Protein AF-A0A831UJY3-F1 (afdb_monomer_lite)

Sequence (644 aa):
PKSRKKFLTVPANVPRFYIAREDLAALNSLLAQGDVEATIHCAMDWQPARTRNLFARLTEGSPPKNASSLDTKPVVFHAYYDSISVTPTLAPGAEQACGAATLLELARYIRNLPGSPPRPIYVLFTGGHGQTLAGMTHFVRRLSDGLERGWTADARGTLIARMGEPGIFVGLDLSTRSDRMGVFCLGHYREQPEGQIRPKFSNLGVKLDEFAKSFLTEYENLSVHTMTSFVDCINLSHGRGWWTFFPYRIPFESELPTLAGLPGVTLATVNDDRRHVDTPDDVEIHQRFDLFEKQIVHKPGERVGLAKIALAFAYWRGPFVSSQLDHTMAKVAGRAVWLDQEIDYTPNRPLRGAAVTYKTYKANKHLMGTRGVPMALTDAEGRFEFDGMMLPATWMRMPIVLEAYGLASKRFTEDNPNARKEYLGVVALSASPAGAIPLDGSVLYGVDCARQGEYPTELLIRKKVEHINLVAFPCKTITLAGLTEPRNFITLYDLVLLDAATESPPFQWGESLSDSWRGDPEENCITIWADPTLRVRLTLGFGFQEKRLILVNNTPEDPIGRGYRLSELETIPSWLLQGARSMWYLDEERVRSFETHGISNPRVHELHEESYQHLERAEAALERRDYQTYRMAAEQGWALESRA

Structure (mmCIF, N/CA/C/O backbone):
data_AF-A0A831UJY3-F1
#
_entry.id   AF-A0A831UJY3-F1
#
loop_
_atom_site.group_PDB
_atom_site.id
_atom_site.type_symbol
_atom_site.label_atom_id
_atom_site.label_alt_id
_atom_site.label_comp_id
_atom_site.label_asym_id
_atom_site.label_entity_id
_atom_site.label_seq_id
_atom_site.pdbx_PDB_ins_code
_atom_site.Cartn_x
_atom_site.Cartn_y
_atom_site.Cartn_z
_atom_site.occupancy
_atom_site.B_iso_or_equiv
_atom_site.auth_seq_id
_atom_site.auth_comp_id
_atom_site.auth_asym_id
_atom_site.auth_atom_id
_atom_site.pdbx_PDB_model_num
ATOM 1 N N . PRO A 1 1 ? -12.912 3.631 -9.073 1.00 55.06 1 PRO A N 1
ATOM 2 C CA . PRO A 1 1 ? -12.457 4.753 -8.202 1.00 55.06 1 PRO A CA 1
ATOM 3 C C . PRO A 1 1 ? -12.944 4.697 -6.739 1.00 55.06 1 PRO A C 1
ATOM 5 O O . PRO A 1 1 ? -12.109 4.714 -5.845 1.00 55.06 1 PRO A O 1
ATOM 8 N N . LYS A 1 2 ? -14.261 4.621 -6.470 1.00 71.69 2 LYS A N 1
ATOM 9 C CA . LYS A 1 2 ? -14.798 4.642 -5.088 1.00 71.69 2 LYS A CA 1
ATOM 10 C C . LYS A 1 2 ? -14.495 3.377 -4.269 1.00 71.69 2 LYS A C 1
ATOM 12 O O . LYS A 1 2 ? -14.385 3.466 -3.056 1.00 71.69 2 LYS A O 1
ATOM 17 N N . SER A 1 3 ? -14.353 2.219 -4.915 1.00 75.88 3 SER A N 1
ATOM 18 C CA . SER A 1 3 ? -14.050 0.944 -4.245 1.00 75.88 3 SER A CA 1
ATOM 19 C C . SER A 1 3 ? -12.697 0.959 -3.531 1.00 75.88 3 SER A C 1
ATOM 21 O O . SER A 1 3 ? -12.619 0.542 -2.382 1.00 75.88 3 SER A O 1
ATOM 23 N N . ARG A 1 4 ? -11.658 1.511 -4.172 1.00 77.88 4 ARG A N 1
ATOM 24 C CA . ARG A 1 4 ? -10.297 1.604 -3.612 1.00 77.88 4 ARG A CA 1
ATOM 25 C C . ARG A 1 4 ? -10.259 2.440 -2.326 1.00 77.88 4 ARG A C 1
ATOM 27 O O . ARG A 1 4 ? -9.582 2.073 -1.378 1.00 77.88 4 ARG A O 1
ATOM 34 N N . LYS A 1 5 ? -11.075 3.496 -2.236 1.00 81.25 5 LYS A N 1
ATOM 35 C CA . LYS A 1 5 ? -11.167 4.347 -1.037 1.00 81.25 5 LYS A CA 1
ATOM 36 C C . LYS A 1 5 ? -11.603 3.592 0.223 1.00 81.25 5 LYS A C 1
ATOM 38 O O . LYS A 1 5 ? -11.308 4.047 1.317 1.00 81.25 5 LYS A O 1
ATOM 43 N N . LYS A 1 6 ? -12.267 2.439 0.063 1.00 83.12 6 LYS A N 1
ATOM 44 C CA . LYS A 1 6 ? -12.765 1.600 1.163 1.00 83.12 6 LYS A CA 1
ATOM 45 C C . LYS A 1 6 ? -11.696 0.706 1.802 1.00 83.12 6 LYS A C 1
ATOM 47 O O . LYS A 1 6 ? -12.055 -0.117 2.643 1.00 83.12 6 LYS A O 1
ATOM 52 N N . PHE A 1 7 ? -10.435 0.747 1.360 1.00 86.75 7 PHE A N 1
ATOM 53 C CA . PHE A 1 7 ? -9.359 0.067 2.086 1.00 86.75 7 PHE A CA 1
ATOM 54 C C . PHE A 1 7 ? -9.150 0.723 3.443 1.00 86.75 7 PHE A C 1
ATOM 56 O O . PHE A 1 7 ? -9.148 1.945 3.538 1.00 86.75 7 PHE A O 1
ATOM 63 N N . LEU A 1 8 ? -8.969 -0.118 4.454 1.00 89.00 8 LEU A N 1
ATOM 64 C CA . LEU A 1 8 ? -8.682 0.295 5.815 1.00 89.00 8 LEU A CA 1
ATOM 65 C C . LEU A 1 8 ? -7.224 -0.053 6.117 1.00 89.00 8 LEU A C 1
ATOM 67 O O . LEU A 1 8 ? -6.732 -1.109 5.716 1.00 89.00 8 LEU A O 1
ATOM 71 N N . THR A 1 9 ? -6.549 0.861 6.789 1.00 91.62 9 THR A N 1
ATOM 72 C CA . THR A 1 9 ? -5.224 0.725 7.399 1.00 91.62 9 THR A CA 1
ATOM 73 C C . THR A 1 9 ? -5.318 0.416 8.895 1.00 91.62 9 THR A C 1
ATOM 75 O O . THR A 1 9 ? -4.298 0.168 9.530 1.00 91.62 9 THR A O 1
ATOM 78 N N . VAL A 1 10 ? -6.536 0.381 9.443 1.00 91.56 10 VAL A N 1
ATOM 79 C CA . VAL A 1 10 ? -6.860 -0.111 10.788 1.00 91.56 10 VAL A CA 1
ATOM 80 C C . VAL A 1 10 ? -7.311 -1.585 10.756 1.00 91.56 10 VAL A C 1
ATOM 82 O O . VAL A 1 10 ? -7.920 -2.011 9.767 1.00 91.56 10 VAL A O 1
ATOM 85 N N . PRO A 1 11 ? -7.070 -2.381 11.818 1.00 91.94 11 PRO A N 1
ATOM 86 C CA . PRO A 1 11 ? -7.452 -3.794 11.919 1.00 91.94 11 PRO A CA 1
ATOM 87 C C . PRO A 1 11 ? -8.949 -3.961 12.247 1.00 91.94 11 PRO A C 1
ATOM 89 O O . PRO A 1 11 ? -9.331 -4.678 13.172 1.00 91.94 11 PRO A O 1
ATOM 92 N N . ALA A 1 12 ? -9.815 -3.278 11.501 1.00 90.25 12 ALA A N 1
ATOM 93 C CA . ALA A 1 12 ? -11.254 -3.368 11.683 1.00 90.25 12 ALA A CA 1
ATOM 94 C C . ALA A 1 12 ? -11.763 -4.752 11.260 1.00 90.25 12 ALA A C 1
ATOM 96 O O . ALA A 1 12 ? -11.635 -5.136 10.093 1.00 90.25 12 ALA A O 1
ATOM 97 N N . ASN A 1 13 ? -12.402 -5.474 12.184 1.00 87.50 13 ASN A N 1
ATOM 98 C CA . ASN A 1 13 ? -13.039 -6.756 11.884 1.00 87.50 13 ASN A CA 1
ATOM 99 C C . ASN A 1 13 ? -14.410 -6.553 11.215 1.00 87.50 13 ASN A C 1
ATOM 101 O O . ASN A 1 13 ? -15.455 -6.808 11.808 1.00 87.50 13 ASN A O 1
ATOM 105 N N . VAL A 1 14 ? -14.408 -6.010 9.995 1.00 84.56 14 VAL A N 1
ATOM 106 C CA . VAL A 1 14 ? -15.625 -5.732 9.223 1.00 84.56 14 VAL A CA 1
ATOM 107 C C . VAL A 1 14 ? -15.570 -6.500 7.901 1.00 84.56 14 VAL A C 1
ATOM 109 O O . VAL A 1 14 ? -14.777 -6.141 7.018 1.00 84.56 14 VAL A O 1
ATOM 112 N N . PRO A 1 15 ? -16.405 -7.540 7.712 1.00 84.31 15 PRO A N 1
ATOM 113 C CA . PRO A 1 15 ? -16.451 -8.259 6.451 1.00 84.31 15 PRO A CA 1
ATOM 114 C C . PRO A 1 15 ? -16.994 -7.354 5.341 1.00 84.31 15 PRO A C 1
ATOM 116 O O . PRO A 1 15 ? -17.903 -6.545 5.539 1.00 84.31 15 PRO A O 1
ATOM 119 N N . ARG A 1 16 ? -16.428 -7.491 4.141 1.00 85.19 16 ARG A N 1
ATOM 120 C CA . ARG A 1 16 ? -16.858 -6.754 2.948 1.00 85.19 16 ARG A CA 1
ATOM 121 C C . ARG A 1 16 ? -17.201 -7.743 1.852 1.00 85.19 16 ARG A C 1
ATOM 123 O O . ARG A 1 16 ? -16.382 -8.586 1.500 1.00 85.19 16 ARG A O 1
ATOM 130 N N . PHE A 1 17 ? -18.388 -7.580 1.286 1.00 87.75 17 PHE A N 1
ATOM 131 C CA . PHE A 1 17 ? -18.895 -8.436 0.223 1.00 87.75 17 PHE A CA 1
ATOM 132 C C . PHE A 1 17 ? -18.890 -7.691 -1.110 1.00 87.75 17 PHE A C 1
ATOM 134 O O . PHE A 1 17 ? -19.144 -6.484 -1.174 1.00 87.75 17 PHE A O 1
ATOM 141 N N . TYR A 1 18 ? -18.570 -8.420 -2.173 1.00 88.44 18 TYR A N 1
ATOM 142 C CA . TYR A 1 18 ? -18.659 -7.950 -3.548 1.00 88.44 18 TYR A CA 1
ATOM 143 C C . TYR A 1 18 ? -19.912 -8.543 -4.188 1.00 88.44 18 TYR A C 1
ATOM 145 O O . TYR A 1 18 ? -20.202 -9.719 -3.994 1.00 88.44 18 TYR A O 1
ATOM 153 N N . ILE A 1 19 ? -20.633 -7.722 -4.947 1.00 88.81 19 ILE A N 1
ATOM 154 C CA . ILE A 1 19 ? -21.805 -8.134 -5.719 1.00 88.81 19 ILE A CA 1
ATOM 155 C C . ILE A 1 19 ? -21.485 -7.836 -7.176 1.00 88.81 19 ILE A C 1
ATOM 157 O O . ILE A 1 19 ? -21.109 -6.703 -7.504 1.00 88.81 19 ILE A O 1
ATOM 161 N N . ALA A 1 20 ? -21.585 -8.858 -8.023 1.00 88.69 20 ALA A N 1
ATOM 162 C CA . ALA A 1 20 ? -21.319 -8.726 -9.444 1.00 88.69 20 ALA A CA 1
ATOM 163 C C . ALA A 1 20 ? -22.415 -7.889 -10.116 1.00 88.69 20 ALA A C 1
ATOM 165 O O . ALA A 1 20 ? -23.534 -7.761 -9.610 1.00 88.69 20 ALA A O 1
ATOM 166 N N . ARG A 1 21 ? -22.095 -7.267 -11.254 1.00 86.56 21 ARG A N 1
ATOM 167 C CA . ARG A 1 21 ? -23.032 -6.348 -11.918 1.00 86.56 21 ARG A CA 1
ATOM 168 C C . ARG A 1 21 ? -24.265 -7.092 -12.427 1.00 86.56 21 ARG A C 1
ATOM 170 O O . ARG A 1 21 ? -25.370 -6.561 -12.342 1.00 86.56 21 ARG A O 1
ATOM 177 N N . GLU A 1 22 ? -24.057 -8.294 -12.943 1.00 90.62 22 GLU A N 1
ATOM 178 C CA . GLU A 1 22 ? -25.086 -9.214 -13.418 1.00 90.62 22 GLU A CA 1
ATOM 179 C C . GLU A 1 22 ? -26.109 -9.584 -12.330 1.00 90.62 22 GLU A C 1
ATOM 181 O O . GLU A 1 22 ? -27.289 -9.742 -12.641 1.00 90.62 22 GLU A O 1
ATOM 186 N N . ASP A 1 23 ? -25.702 -9.602 -11.058 1.00 92.12 23 ASP A N 1
ATOM 187 C CA . ASP A 1 23 ? -26.560 -9.999 -9.935 1.00 92.12 23 ASP A CA 1
ATOM 188 C C . ASP A 1 23 ? -27.398 -8.841 -9.365 1.00 92.12 23 ASP A C 1
ATOM 190 O O . ASP A 1 23 ? -28.355 -9.063 -8.619 1.00 92.12 23 ASP A O 1
ATOM 194 N N . LEU A 1 24 ? -27.088 -7.585 -9.720 1.00 92.19 24 LEU A N 1
ATOM 195 C CA . LEU A 1 24 ? -27.748 -6.403 -9.143 1.00 92.19 24 LEU A CA 1
ATOM 196 C C . LEU A 1 24 ? -29.255 -6.366 -9.414 1.00 92.19 24 LEU A C 1
ATOM 198 O O . LEU A 1 24 ? -30.027 -5.973 -8.541 1.00 92.19 24 LEU A O 1
ATOM 202 N N . ALA A 1 25 ? -29.691 -6.760 -10.612 1.00 94.06 25 ALA A N 1
ATOM 203 C CA . ALA A 1 25 ? -31.111 -6.756 -10.962 1.00 94.06 25 ALA A CA 1
ATOM 204 C C . ALA A 1 25 ? -31.902 -7.783 -10.136 1.00 94.06 25 ALA A C 1
ATOM 206 O O . ALA A 1 25 ? -33.008 -7.486 -9.676 1.00 94.06 25 ALA A O 1
ATOM 207 N N . ALA A 1 26 ? -31.315 -8.962 -9.908 1.00 91.88 26 ALA A N 1
ATOM 208 C CA . ALA A 1 26 ? -31.904 -10.005 -9.078 1.00 91.88 26 ALA A CA 1
ATOM 209 C C . ALA A 1 26 ? -31.986 -9.558 -7.612 1.00 91.88 26 ALA A C 1
ATOM 211 O O . ALA A 1 26 ? -33.050 -9.656 -7.004 1.00 91.88 26 ALA A O 1
ATOM 212 N N . LEU A 1 27 ? -30.905 -8.978 -7.079 1.00 91.12 27 LEU A N 1
ATOM 213 C CA . LEU A 1 27 ? -30.884 -8.440 -5.719 1.00 91.12 27 LEU A CA 1
ATOM 214 C C . LEU A 1 27 ? -31.917 -7.323 -5.525 1.00 91.12 27 LEU A C 1
ATOM 216 O O . LEU A 1 27 ? -32.673 -7.354 -4.562 1.00 91.12 27 LEU A O 1
ATOM 220 N N . ASN A 1 28 ? -31.996 -6.363 -6.449 1.00 90.75 28 ASN A N 1
ATOM 221 C CA . ASN A 1 28 ? -32.981 -5.282 -6.367 1.00 90.75 28 ASN A CA 1
ATOM 222 C C . ASN A 1 28 ? -34.419 -5.816 -6.409 1.00 90.75 28 ASN A C 1
ATOM 224 O O . ASN A 1 28 ? -35.275 -5.337 -5.672 1.00 90.75 28 ASN A O 1
ATOM 228 N N . SER A 1 29 ? -34.679 -6.824 -7.246 1.00 92.06 29 SER A N 1
ATOM 229 C CA . SER A 1 29 ? -35.999 -7.461 -7.338 1.00 92.06 29 SER A CA 1
ATOM 230 C C . SER A 1 29 ? -36.363 -8.223 -6.064 1.00 92.06 29 SER A C 1
ATOM 232 O O . SER A 1 29 ? -37.535 -8.276 -5.701 1.00 92.06 29 SER A O 1
ATOM 234 N N . LEU A 1 30 ? -35.371 -8.805 -5.385 1.00 90.38 30 LEU A N 1
ATOM 235 C CA . LEU A 1 30 ? -35.541 -9.469 -4.095 1.00 90.38 30 LEU A CA 1
ATOM 236 C C . LEU A 1 30 ? -35.856 -8.450 -2.991 1.00 90.38 30 LEU A C 1
ATOM 238 O O . LEU A 1 30 ? -36.848 -8.599 -2.289 1.00 90.38 30 LEU A O 1
ATOM 242 N N . LEU A 1 31 ? -35.067 -7.376 -2.896 1.00 88.19 31 LEU A N 1
ATOM 243 C CA . LEU A 1 31 ? -35.240 -6.321 -1.889 1.00 88.19 31 LEU A CA 1
ATOM 244 C C . LEU A 1 31 ? -36.545 -5.524 -2.066 1.00 88.19 31 LEU A C 1
ATOM 246 O O . LEU A 1 31 ? -37.070 -4.977 -1.103 1.00 88.19 31 LEU A O 1
ATOM 250 N N . ALA A 1 32 ? -37.098 -5.469 -3.281 1.00 91.12 32 ALA A N 1
ATOM 251 C CA . ALA A 1 32 ? -38.388 -4.828 -3.538 1.00 91.12 32 ALA A CA 1
ATOM 252 C C . ALA A 1 32 ? -39.592 -5.604 -2.963 1.00 91.12 32 ALA A C 1
ATOM 254 O O . ALA A 1 32 ? -40.680 -5.039 -2.870 1.00 91.12 32 ALA A O 1
ATOM 255 N N . GLN A 1 33 ? -39.426 -6.880 -2.592 1.00 89.12 33 GLN A N 1
ATOM 256 C CA . GLN A 1 33 ? -40.503 -7.724 -2.051 1.00 89.12 33 GLN A CA 1
ATOM 257 C C . GLN A 1 33 ? -40.714 -7.540 -0.540 1.00 89.12 33 GLN A C 1
ATOM 259 O O . GLN A 1 33 ? -41.678 -8.073 0.008 1.00 89.12 33 GLN A O 1
ATOM 264 N N . GLY A 1 34 ? -39.846 -6.769 0.119 1.00 86.44 34 GLY A N 1
ATOM 265 C CA . GLY A 1 34 ? -39.852 -6.539 1.560 1.00 86.44 34 GLY A CA 1
ATOM 266 C C . GLY A 1 34 ? -38.569 -7.039 2.218 1.00 86.44 34 GLY A C 1
ATOM 267 O O . GLY A 1 34 ? -37.550 -7.240 1.556 1.00 86.44 34 GLY A O 1
ATOM 268 N N . ASP A 1 35 ? -38.630 -7.232 3.533 1.00 82.12 35 ASP A N 1
ATOM 269 C CA . ASP A 1 35 ? -37.504 -7.735 4.315 1.00 82.12 35 ASP A CA 1
ATOM 270 C C . ASP A 1 35 ? -37.209 -9.196 3.944 1.00 82.12 35 ASP A C 1
ATOM 272 O O . ASP A 1 35 ? -38.078 -10.066 4.030 1.00 82.12 35 ASP A O 1
ATOM 276 N N . VAL A 1 36 ? -35.964 -9.466 3.548 1.00 84.75 36 VAL A N 1
ATOM 277 C CA . VAL A 1 36 ? -35.479 -10.809 3.219 1.00 84.75 36 VAL A CA 1
ATOM 278 C C . VAL A 1 36 ? -34.318 -11.159 4.137 1.00 84.75 36 VAL A C 1
ATOM 280 O O . VAL A 1 36 ? -33.329 -10.431 4.209 1.00 84.75 36 VAL A O 1
ATOM 283 N N . GLU A 1 37 ? -34.425 -12.297 4.819 1.00 85.88 37 GLU A N 1
ATOM 284 C CA . GLU A 1 37 ? -33.324 -12.852 5.600 1.00 85.88 37 GLU A CA 1
ATOM 285 C C . GLU A 1 37 ? -32.392 -13.677 4.709 1.00 85.88 37 GLU A C 1
ATOM 287 O O . GLU A 1 37 ? -32.825 -14.514 3.915 1.00 85.88 37 GLU A O 1
ATOM 292 N N . ALA A 1 38 ? -31.089 -13.454 4.862 1.00 84.25 38 ALA A N 1
ATOM 293 C CA . ALA A 1 38 ? -30.051 -14.225 4.199 1.00 84.25 38 ALA A CA 1
ATOM 294 C C . ALA A 1 38 ? -28.875 -14.448 5.153 1.00 84.25 38 ALA A C 1
ATOM 296 O O . ALA A 1 38 ? -28.549 -13.591 5.975 1.00 84.25 38 ALA A O 1
ATOM 297 N N . THR A 1 39 ? -28.206 -15.590 5.017 1.00 87.12 39 THR A N 1
ATOM 298 C CA . THR A 1 39 ? -26.958 -15.887 5.728 1.00 87.12 39 THR A CA 1
ATOM 299 C C . THR A 1 39 ? -25.793 -15.780 4.757 1.00 87.12 39 THR A C 1
ATOM 301 O O . THR A 1 39 ? -25.815 -16.382 3.685 1.00 87.12 39 THR A O 1
ATOM 304 N N . ILE A 1 40 ? -24.767 -15.018 5.135 1.00 85.38 40 ILE A N 1
ATOM 305 C CA . ILE A 1 40 ? -23.569 -14.816 4.321 1.00 85.38 40 ILE A CA 1
ATOM 306 C C . ILE A 1 40 ? -22.362 -15.339 5.095 1.00 85.38 40 ILE A C 1
ATOM 308 O O . ILE A 1 40 ? -22.190 -15.035 6.273 1.00 85.38 40 ILE A O 1
ATOM 312 N N . HIS A 1 41 ? -21.513 -16.112 4.423 1.00 84.62 41 HIS A N 1
ATOM 313 C CA . HIS A 1 41 ? -20.285 -16.656 4.994 1.00 84.62 41 HIS A CA 1
ATOM 314 C C . HIS A 1 41 ? -19.068 -15.951 4.387 1.00 84.62 41 HIS A C 1
ATOM 316 O O . HIS A 1 41 ? -18.999 -15.756 3.174 1.00 84.62 41 HIS A O 1
ATOM 322 N N . CYS A 1 42 ? -18.096 -15.583 5.223 1.00 82.81 42 CYS A N 1
ATOM 323 C CA . CYS A 1 42 ? -16.834 -14.977 4.803 1.00 82.81 42 CYS A CA 1
ATOM 324 C C . CYS A 1 42 ? -15.676 -15.680 5.514 1.00 82.81 42 CYS A C 1
ATOM 326 O O . CYS A 1 42 ? -15.663 -15.743 6.739 1.00 82.81 42 CYS A O 1
ATOM 328 N N . ALA A 1 43 ? -14.705 -16.177 4.752 1.00 83.00 43 ALA A N 1
ATOM 329 C CA . ALA A 1 43 ? -13.447 -16.694 5.278 1.00 83.00 43 ALA A CA 1
ATOM 330 C C . ALA A 1 43 ? -12.310 -16.203 4.375 1.00 83.00 43 ALA A C 1
ATOM 332 O O . ALA A 1 43 ? -12.186 -16.646 3.234 1.00 83.00 43 ALA A O 1
ATOM 333 N N . MET A 1 44 ? -11.520 -15.247 4.868 1.00 83.56 44 MET A N 1
ATOM 334 C CA . MET A 1 44 ? -10.429 -14.607 4.127 1.00 83.56 44 MET A CA 1
ATOM 335 C C . MET A 1 44 ? -9.205 -14.480 5.035 1.00 83.56 44 MET A C 1
ATOM 337 O O . MET A 1 44 ? -9.028 -13.475 5.720 1.00 83.56 44 MET A O 1
ATOM 341 N N . ASP A 1 45 ? -8.362 -15.510 5.033 1.00 85.25 45 ASP A N 1
ATOM 342 C CA . ASP A 1 45 ? -7.156 -15.557 5.862 1.00 85.25 45 ASP A CA 1
ATOM 343 C C . ASP A 1 45 ? -5.946 -14.938 5.152 1.00 85.25 45 ASP A C 1
ATOM 345 O O . ASP A 1 45 ? -5.707 -15.167 3.963 1.00 85.25 45 ASP A O 1
ATOM 349 N N . TRP A 1 46 ? -5.108 -14.227 5.910 1.00 88.44 46 TRP A N 1
ATOM 350 C CA . TRP A 1 46 ? -3.780 -13.837 5.440 1.00 88.44 46 TRP A CA 1
ATOM 351 C C . TRP A 1 46 ? -2.871 -15.058 5.321 1.00 88.44 46 TRP A C 1
ATOM 353 O O . TRP A 1 46 ? -2.676 -15.820 6.273 1.00 88.44 46 TRP A O 1
ATOM 363 N N . GLN A 1 47 ? -2.255 -15.221 4.151 1.00 87.69 47 GLN A N 1
ATOM 364 C CA . GLN A 1 47 ? -1.376 -16.350 3.868 1.00 87.69 47 GLN A CA 1
ATOM 365 C C . GLN A 1 47 ? -0.048 -15.882 3.267 1.00 87.69 47 GLN A C 1
ATOM 367 O O . GLN A 1 47 ? -0.023 -14.938 2.475 1.00 87.69 47 GLN A O 1
ATOM 372 N N . PRO A 1 48 ? 1.073 -16.542 3.608 1.00 88.56 48 PRO A N 1
ATOM 373 C CA . PRO A 1 48 ? 2.346 -16.260 2.987 1.00 88.56 48 PRO A CA 1
ATOM 374 C C . PRO A 1 48 ? 2.332 -16.886 1.591 1.00 88.56 48 PRO A C 1
ATOM 376 O O . PRO A 1 48 ? 2.268 -18.107 1.444 1.00 88.56 48 PRO A O 1
ATOM 379 N N . ALA A 1 49 ? 2.395 -16.051 0.561 1.00 89.94 49 ALA A N 1
ATOM 380 C CA . ALA A 1 49 ? 2.448 -16.497 -0.824 1.00 89.94 49 ALA A CA 1
ATOM 381 C C . ALA A 1 49 ? 3.853 -16.292 -1.398 1.00 89.94 49 ALA A C 1
ATOM 383 O O . ALA A 1 49 ? 4.506 -15.278 -1.151 1.00 89.94 49 ALA A O 1
ATOM 384 N N . ARG A 1 50 ? 4.325 -17.254 -2.198 1.00 92.75 50 ARG A N 1
ATOM 385 C CA . ARG A 1 50 ? 5.608 -17.148 -2.900 1.00 92.75 50 ARG A CA 1
ATOM 386 C C . ARG A 1 50 ? 5.382 -16.730 -4.346 1.00 92.75 50 ARG A C 1
ATOM 388 O O . ARG A 1 50 ? 4.719 -17.439 -5.094 1.00 92.75 50 ARG A O 1
ATOM 395 N N . THR A 1 51 ? 6.032 -15.646 -4.754 1.00 94.00 51 THR A N 1
ATOM 396 C CA . THR A 1 51 ? 6.138 -15.226 -6.158 1.00 94.00 51 THR A CA 1
ATOM 397 C C . THR A 1 51 ? 7.562 -15.433 -6.696 1.00 94.00 51 THR A C 1
ATOM 399 O O . THR A 1 51 ? 8.454 -15.900 -5.976 1.00 94.00 51 THR A O 1
ATOM 402 N N . ARG A 1 52 ? 7.787 -15.155 -7.983 1.00 96.12 52 ARG A N 1
ATOM 403 C CA . ARG A 1 52 ? 9.093 -15.278 -8.650 1.00 96.12 52 ARG A CA 1
ATOM 404 C C . ARG A 1 52 ? 9.350 -14.076 -9.544 1.00 96.12 52 ARG A C 1
ATOM 406 O O . ARG A 1 52 ? 8.444 -13.631 -10.234 1.00 96.12 52 ARG A O 1
ATOM 413 N N . ASN A 1 53 ? 10.602 -13.638 -9.603 1.00 98.19 53 ASN A N 1
ATOM 414 C CA . ASN A 1 53 ? 11.058 -12.751 -10.668 1.00 98.19 53 ASN A CA 1
ATOM 415 C C . ASN A 1 53 ? 11.636 -13.592 -11.808 1.00 98.19 53 ASN A C 1
ATOM 417 O O . ASN A 1 53 ? 12.393 -14.533 -11.552 1.00 98.19 53 ASN A O 1
ATOM 421 N N . LEU A 1 54 ? 11.317 -13.240 -13.051 1.00 98.25 54 LEU A N 1
ATOM 422 C CA . LEU A 1 54 ? 11.892 -13.859 -14.243 1.00 98.25 54 LEU A CA 1
ATOM 423 C C . LEU A 1 54 ? 12.940 -12.910 -14.809 1.00 98.25 54 LEU A C 1
ATOM 425 O O . LEU A 1 54 ? 12.615 -11.798 -15.212 1.00 98.25 54 LEU A O 1
ATOM 429 N N . PHE A 1 55 ? 14.198 -13.335 -14.819 1.00 98.38 55 PHE A N 1
ATOM 430 C CA . PHE A 1 55 ? 15.312 -12.500 -15.251 1.00 98.38 55 PHE A CA 1
ATOM 431 C C . PHE A 1 55 ? 16.084 -13.193 -16.367 1.00 98.38 55 PHE A C 1
ATOM 433 O O . PHE A 1 55 ? 16.545 -14.322 -16.192 1.00 98.38 55 PHE A O 1
ATOM 440 N N . ALA A 1 56 ? 16.224 -12.520 -17.507 1.00 97.94 56 ALA A N 1
ATOM 441 C CA . ALA A 1 56 ? 16.875 -13.076 -18.684 1.00 97.94 56 ALA A CA 1
ATOM 442 C C . ALA A 1 56 ? 17.792 -12.054 -19.355 1.00 97.94 56 ALA A C 1
ATOM 444 O O . ALA A 1 56 ? 17.511 -10.857 -19.397 1.00 97.94 56 ALA A O 1
ATOM 445 N N . ARG A 1 57 ? 18.892 -12.550 -19.924 1.00 97.88 57 ARG A N 1
ATOM 446 C CA . ARG A 1 57 ? 19.770 -11.773 -20.795 1.00 97.88 57 ARG A CA 1
ATOM 447 C C . ARG A 1 57 ? 19.265 -11.899 -22.221 1.00 97.88 57 ARG A C 1
ATOM 449 O O . ARG A 1 57 ? 19.153 -13.006 -22.740 1.00 97.88 57 ARG A O 1
ATOM 456 N N . LEU A 1 58 ? 18.981 -10.766 -22.842 1.00 97.06 58 LEU A N 1
ATOM 457 C CA . LEU A 1 58 ? 18.451 -10.692 -24.194 1.00 97.06 58 LEU A CA 1
ATOM 458 C C . LEU A 1 58 ? 19.568 -10.605 -25.240 1.00 97.06 58 LEU A C 1
ATOM 460 O O . LEU A 1 58 ? 19.498 -11.273 -26.274 1.00 97.06 58 LEU A O 1
ATOM 464 N N . THR A 1 59 ? 20.604 -9.809 -24.966 1.00 96.31 59 THR A N 1
ATOM 465 C CA . THR A 1 59 ? 21.778 -9.631 -25.835 1.00 96.31 59 THR A CA 1
ATOM 466 C C . THR A 1 59 ? 23.058 -9.502 -25.003 1.00 96.31 59 THR A C 1
ATOM 468 O O . THR A 1 59 ? 23.024 -9.023 -23.870 1.00 96.31 59 THR A O 1
ATOM 471 N N . GLU A 1 60 ? 24.200 -9.908 -25.569 1.00 93.94 60 GLU A N 1
ATOM 472 C CA . GLU A 1 60 ? 25.524 -9.691 -24.952 1.00 93.94 60 GLU A CA 1
ATOM 473 C C . GLU A 1 60 ? 26.002 -8.239 -25.058 1.00 93.94 60 GLU A C 1
ATOM 475 O O . GLU A 1 60 ? 26.893 -7.834 -24.323 1.00 93.94 60 GLU A O 1
ATOM 480 N N . GLY A 1 61 ? 25.425 -7.461 -25.976 1.00 93.12 61 GLY A N 1
ATOM 481 C CA . GLY A 1 61 ? 25.991 -6.186 -26.395 1.00 93.12 61 GLY A CA 1
ATOM 482 C C . GLY A 1 61 ? 27.075 -6.364 -27.462 1.00 93.12 61 GLY A C 1
ATOM 483 O O . GLY A 1 61 ? 27.762 -7.381 -27.522 1.00 93.12 61 GLY A O 1
ATOM 484 N N . SER A 1 62 ? 27.216 -5.370 -28.331 1.00 94.56 62 SER A N 1
ATOM 485 C CA . SER A 1 62 ? 28.283 -5.296 -29.334 1.00 94.56 62 SER A CA 1
ATOM 486 C C . SER A 1 62 ? 28.869 -3.881 -29.365 1.00 94.56 62 SER A C 1
ATOM 488 O O . SER A 1 62 ? 28.663 -3.144 -30.338 1.00 94.56 62 SER A O 1
ATOM 490 N N . PRO A 1 63 ? 29.544 -3.449 -28.283 1.00 92.25 63 PRO A N 1
ATOM 491 C CA . PRO A 1 63 ? 30.054 -2.094 -28.184 1.00 92.25 63 PRO A CA 1
ATOM 492 C C . PRO A 1 63 ? 31.165 -1.868 -29.221 1.00 92.25 63 PRO A C 1
ATOM 494 O O . PRO A 1 63 ? 31.977 -2.761 -29.476 1.00 92.25 63 PRO A O 1
ATOM 497 N N . PRO A 1 64 ? 31.241 -0.684 -29.842 1.00 89.56 64 PRO A N 1
ATOM 498 C CA . PRO A 1 64 ? 32.317 -0.380 -30.776 1.00 89.56 64 PRO A CA 1
ATOM 499 C C . PRO A 1 64 ? 33.653 -0.218 -30.046 1.00 89.56 64 PRO A C 1
ATOM 501 O O . PRO A 1 64 ? 33.702 0.041 -28.847 1.00 89.56 64 PRO A O 1
ATOM 504 N N . LYS A 1 65 ? 34.758 -0.320 -30.793 1.00 90.06 65 LYS A N 1
ATOM 505 C CA . LYS A 1 65 ? 36.124 -0.381 -30.239 1.00 90.06 65 LYS A CA 1
ATOM 506 C C . LYS A 1 65 ? 36.513 0.794 -29.331 1.00 90.06 65 LYS A C 1
ATOM 508 O O . LYS A 1 65 ? 37.371 0.628 -28.478 1.00 90.06 65 LYS A O 1
ATOM 513 N N . ASN A 1 66 ? 35.907 1.967 -29.517 1.00 91.06 66 ASN A N 1
ATOM 514 C CA . ASN A 1 66 ? 36.161 3.173 -28.724 1.00 91.06 66 ASN A CA 1
ATOM 515 C C . ASN A 1 66 ? 35.173 3.370 -27.556 1.00 91.06 66 ASN A C 1
ATOM 517 O O . ASN A 1 66 ? 35.076 4.473 -27.023 1.00 91.06 66 ASN A O 1
ATOM 521 N N . ALA A 1 67 ? 34.381 2.354 -27.206 1.00 90.62 67 ALA A N 1
ATOM 522 C CA . ALA A 1 67 ? 33.422 2.426 -26.111 1.00 90.62 67 ALA A CA 1
ATOM 523 C C . ALA A 1 67 ? 34.115 2.556 -24.750 1.00 90.62 67 ALA A C 1
ATOM 525 O O . ALA A 1 67 ? 35.037 1.807 -24.430 1.00 90.62 67 ALA A O 1
ATOM 526 N N . SER A 1 68 ? 33.643 3.504 -23.941 1.00 92.06 68 SER A N 1
ATOM 527 C CA . SER A 1 68 ? 34.066 3.628 -22.545 1.00 92.06 68 SER A CA 1
ATOM 528 C C . SER A 1 68 ? 33.470 2.504 -21.686 1.00 92.06 68 SER A C 1
ATOM 530 O O . SER A 1 68 ? 32.511 1.847 -22.087 1.00 92.06 68 SER A O 1
ATOM 532 N N . SER A 1 69 ? 33.965 2.321 -20.459 1.00 90.31 69 SER A N 1
ATOM 533 C CA . SER A 1 69 ? 33.354 1.386 -19.496 1.00 90.31 69 SER A CA 1
ATOM 534 C C . SER A 1 69 ? 31.900 1.741 -19.159 1.00 90.31 69 SER A C 1
ATOM 536 O O . SER A 1 69 ? 31.102 0.864 -18.843 1.00 90.31 69 SER A O 1
ATOM 538 N N . LEU A 1 70 ? 31.521 3.018 -19.264 1.00 90.75 70 LEU A N 1
ATOM 539 C CA . LEU A 1 70 ? 30.136 3.453 -19.090 1.00 90.75 70 LEU A CA 1
ATOM 540 C C . LEU A 1 70 ? 29.248 3.030 -20.259 1.00 90.75 70 LEU A C 1
ATOM 542 O O . LEU A 1 70 ? 28.060 2.806 -20.043 1.00 90.75 70 LEU A O 1
ATOM 546 N N . ASP A 1 71 ? 29.801 2.894 -21.466 1.00 91.69 71 ASP A N 1
ATOM 547 C CA . ASP A 1 71 ? 29.079 2.484 -22.679 1.00 91.69 71 ASP A CA 1
ATOM 548 C C . ASP A 1 71 ? 28.806 0.979 -22.739 1.00 91.69 71 ASP A C 1
ATOM 550 O O . ASP A 1 71 ? 27.994 0.538 -23.548 1.00 91.69 71 ASP A O 1
ATOM 554 N N . THR A 1 72 ? 29.474 0.191 -21.895 1.00 93.50 72 THR A N 1
ATOM 555 C CA . THR A 1 72 ? 29.301 -1.265 -21.825 1.00 93.50 72 THR A CA 1
ATOM 556 C C . THR A 1 72 ? 28.397 -1.704 -20.675 1.00 93.50 72 THR A C 1
ATOM 558 O O . THR A 1 72 ? 27.996 -2.867 -20.635 1.00 93.50 72 THR A O 1
ATOM 561 N N . LYS A 1 73 ? 28.023 -0.787 -19.766 1.00 96.25 73 LYS A N 1
ATOM 562 C CA . LYS A 1 73 ? 27.085 -1.088 -18.676 1.00 96.25 73 LYS A CA 1
ATOM 563 C C . LYS A 1 73 ? 25.717 -1.542 -19.230 1.00 96.25 73 LYS A C 1
ATOM 565 O O . LYS A 1 73 ? 25.188 -0.862 -20.122 1.00 96.25 73 LYS A O 1
ATOM 570 N N . PRO A 1 74 ? 25.127 -2.642 -18.715 1.00 97.50 74 PRO A N 1
ATOM 571 C CA . PRO A 1 74 ? 23.863 -3.186 -19.215 1.00 97.50 74 PRO A CA 1
ATOM 572 C C . PRO A 1 74 ? 22.657 -2.254 -19.070 1.00 97.50 74 PRO A C 1
ATOM 574 O O . PRO A 1 74 ? 22.598 -1.449 -18.143 1.00 97.50 74 PRO A O 1
ATOM 577 N N . VAL A 1 75 ? 21.654 -2.424 -19.930 1.00 98.56 75 VAL A N 1
ATOM 578 C CA . VAL A 1 75 ? 20.313 -1.836 -19.762 1.00 98.56 75 VAL A CA 1
ATOM 579 C C . VAL A 1 75 ? 19.351 -2.930 -19.314 1.00 98.56 75 VAL A C 1
ATOM 581 O O . VAL A 1 75 ? 19.295 -3.992 -19.938 1.00 98.56 75 VAL A O 1
ATOM 584 N N . VAL A 1 76 ? 18.590 -2.677 -18.248 1.00 98.81 76 VAL A N 1
ATOM 585 C CA . VAL A 1 76 ? 17.568 -3.606 -17.746 1.00 98.81 76 VAL A CA 1
ATOM 586 C C . VAL A 1 76 ? 16.188 -3.034 -18.039 1.00 98.81 76 VAL A C 1
ATOM 588 O O . VAL A 1 76 ? 15.784 -2.062 -17.409 1.00 98.81 76 VAL A O 1
ATOM 591 N N . PHE A 1 77 ? 15.450 -3.642 -18.965 1.00 98.88 77 PHE A N 1
ATOM 592 C CA . PHE A 1 77 ? 14.028 -3.341 -19.138 1.00 98.88 77 PHE A CA 1
ATOM 593 C C . PHE A 1 77 ? 13.207 -4.202 -18.182 1.00 98.88 77 PHE A C 1
ATOM 595 O O . PHE A 1 77 ? 13.452 -5.407 -18.087 1.00 98.88 77 PHE A O 1
ATOM 602 N N . HIS A 1 78 ? 12.245 -3.616 -17.474 1.00 98.81 78 HIS A N 1
ATOM 603 C CA . HIS A 1 78 ? 11.413 -4.367 -16.537 1.00 98.81 78 HIS A CA 1
ATOM 604 C C . HIS A 1 78 ? 9.936 -4.000 -16.597 1.00 98.81 78 HIS A C 1
ATOM 606 O O . HIS A 1 78 ? 9.573 -2.901 -17.002 1.00 98.81 78 HIS A O 1
ATOM 612 N N . ALA A 1 79 ? 9.094 -4.942 -16.190 1.00 98.62 79 ALA A N 1
ATOM 613 C CA . ALA A 1 79 ? 7.662 -4.760 -15.996 1.00 98.62 79 ALA A CA 1
ATOM 614 C C . ALA A 1 79 ? 7.168 -5.775 -14.960 1.00 98.62 79 ALA A C 1
ATOM 616 O O . ALA A 1 79 ? 7.710 -6.880 -14.871 1.00 98.62 79 ALA A O 1
ATOM 617 N N . TYR A 1 80 ? 6.127 -5.432 -14.213 1.00 98.06 80 TYR A N 1
ATOM 618 C CA . TYR A 1 80 ? 5.462 -6.395 -13.343 1.00 98.06 80 TYR A CA 1
ATOM 619 C C . TYR A 1 80 ? 4.471 -7.253 -14.130 1.00 98.06 80 TYR A C 1
ATOM 621 O O . TYR A 1 80 ? 3.964 -6.826 -15.168 1.00 98.06 80 TYR A O 1
ATOM 629 N N . TYR A 1 81 ? 4.226 -8.478 -13.661 1.00 96.44 81 TYR A N 1
ATOM 630 C CA . TYR A 1 81 ? 3.292 -9.413 -14.307 1.00 96.44 81 TYR A CA 1
ATOM 631 C C . TYR A 1 81 ? 2.133 -9.859 -13.409 1.00 96.44 81 TYR A C 1
ATOM 633 O O . TYR A 1 81 ? 1.238 -10.554 -13.888 1.00 96.44 81 TYR A O 1
ATOM 641 N N . ASP A 1 82 ? 2.157 -9.528 -12.116 1.00 95.56 82 ASP A N 1
ATOM 642 C CA . ASP A 1 82 ? 1.026 -9.782 -11.229 1.00 95.56 82 ASP A CA 1
ATOM 643 C C . ASP A 1 82 ? -0.077 -8.735 -11.404 1.00 95.56 82 ASP A C 1
ATOM 645 O O . ASP A 1 82 ? 0.142 -7.643 -11.926 1.00 95.56 82 ASP A O 1
ATOM 649 N N . SER A 1 83 ? -1.268 -9.083 -10.931 1.00 95.06 83 SER A N 1
ATOM 650 C CA . SER A 1 83 ? -2.426 -8.203 -10.876 1.00 95.06 83 SER A CA 1
ATOM 651 C C . SER A 1 83 ? -2.966 -8.135 -9.452 1.00 95.06 83 SER A C 1
ATOM 653 O O . SER A 1 83 ? -2.836 -9.072 -8.658 1.00 95.06 83 SER A O 1
ATOM 655 N N . ILE A 1 84 ? -3.612 -7.020 -9.126 1.00 93.44 84 ILE A N 1
ATOM 656 C CA . ILE A 1 84 ? -4.359 -6.866 -7.881 1.00 93.44 84 ILE A CA 1
ATOM 657 C C . ILE A 1 84 ? -5.806 -6.447 -8.144 1.00 93.44 84 ILE A C 1
ATOM 659 O O . ILE A 1 84 ? -6.141 -5.913 -9.206 1.00 93.44 84 ILE A O 1
ATOM 663 N N . SER A 1 85 ? -6.658 -6.681 -7.147 1.00 93.00 85 SER A N 1
ATOM 664 C CA . SER A 1 85 ? -8.056 -6.263 -7.114 1.00 93.00 85 SER A CA 1
ATOM 665 C C . SER A 1 85 ? -8.517 -5.994 -5.681 1.00 93.00 85 SER A C 1
ATOM 667 O O . SER A 1 85 ? -8.021 -6.598 -4.723 1.00 93.00 85 SER A O 1
ATOM 669 N N . VAL A 1 86 ? -9.514 -5.116 -5.531 1.00 90.19 86 VAL A N 1
ATOM 670 C CA . VAL A 1 86 ? -10.299 -4.957 -4.292 1.00 90.19 86 VAL A CA 1
ATOM 671 C C . VAL A 1 86 ? -11.030 -6.232 -3.878 1.00 90.19 86 VAL A C 1
ATOM 673 O O . VAL A 1 86 ? -11.352 -6.380 -2.701 1.00 90.19 86 VAL A O 1
ATOM 676 N N . THR A 1 87 ? -11.241 -7.149 -4.821 1.00 90.69 87 THR A N 1
ATOM 677 C CA . THR A 1 87 ? -11.753 -8.499 -4.594 1.00 90.69 87 THR A CA 1
ATOM 678 C C . THR A 1 87 ? -10.612 -9.473 -4.889 1.00 90.69 87 THR A C 1
ATOM 680 O O . THR A 1 87 ? -10.415 -9.817 -6.052 1.00 90.69 87 THR A O 1
ATOM 683 N N . PRO A 1 88 ? -9.814 -9.903 -3.891 1.00 86.75 88 PRO A N 1
ATOM 684 C CA . PRO A 1 88 ? -8.574 -10.644 -4.149 1.00 86.75 88 PRO A CA 1
ATOM 685 C C . PRO A 1 88 ? -8.744 -11.934 -4.963 1.00 86.75 88 PRO A C 1
ATOM 687 O O . PRO A 1 88 ? -7.830 -12.328 -5.678 1.00 86.75 88 PRO A O 1
ATOM 690 N N . THR A 1 89 ? -9.912 -12.575 -4.888 1.00 87.75 89 THR A N 1
ATOM 691 C CA . THR A 1 89 ? -10.252 -13.782 -5.659 1.00 87.75 89 THR A CA 1
ATOM 692 C C . THR A 1 89 ? -10.576 -13.506 -7.131 1.00 87.75 89 THR A C 1
ATOM 694 O O . THR A 1 89 ? -10.621 -14.443 -7.923 1.00 87.75 89 THR A O 1
ATOM 697 N N . LEU A 1 90 ? -10.784 -12.243 -7.517 1.00 91.31 90 LEU A N 1
ATOM 698 C CA . LEU A 1 90 ? -11.146 -11.818 -8.868 1.00 91.31 90 LEU A CA 1
ATOM 699 C C . LEU A 1 90 ? -10.283 -10.621 -9.296 1.00 91.31 90 LEU A C 1
ATOM 701 O O . LEU A 1 90 ? -10.673 -9.458 -9.149 1.00 91.31 90 LEU A O 1
ATOM 705 N N . ALA A 1 91 ? -9.095 -10.924 -9.827 1.00 94.31 91 ALA A N 1
ATOM 706 C CA . ALA A 1 91 ? -8.107 -9.952 -10.302 1.00 94.31 91 ALA A CA 1
ATOM 707 C C . ALA A 1 91 ? -7.663 -10.241 -11.755 1.00 94.31 91 ALA A C 1
ATOM 709 O O . ALA A 1 91 ? -6.537 -10.695 -11.963 1.00 94.31 91 ALA A O 1
ATOM 710 N N . PRO A 1 92 ? -8.515 -10.002 -12.774 1.00 95.38 92 PRO A N 1
ATOM 711 C CA . PRO A 1 92 ? -8.204 -10.388 -14.155 1.00 95.38 92 PRO A CA 1
ATOM 712 C C . PRO A 1 92 ? -6.985 -9.648 -14.735 1.00 95.38 92 PRO A C 1
ATOM 714 O O . PRO A 1 92 ? -6.157 -10.269 -15.393 1.00 95.38 92 PRO A O 1
ATOM 717 N N . GLY A 1 93 ? -6.823 -8.356 -14.424 1.00 95.94 93 GLY A N 1
ATOM 718 C CA . GLY A 1 93 ? -5.563 -7.636 -14.638 1.00 95.94 93 GLY A CA 1
ATOM 719 C C . GLY A 1 93 ? -5.265 -7.202 -16.076 1.00 95.94 93 GLY A C 1
ATOM 720 O O . GLY A 1 93 ? -4.094 -7.152 -16.443 1.00 95.94 93 GLY A O 1
ATOM 721 N N . ALA A 1 94 ? -6.269 -6.907 -16.905 1.00 96.56 94 ALA A N 1
ATOM 722 C CA . ALA A 1 94 ? -6.061 -6.586 -18.318 1.00 96.56 94 ALA A CA 1
ATOM 723 C C . ALA A 1 94 ? -5.186 -5.335 -18.542 1.00 96.56 94 ALA A C 1
ATOM 725 O O . ALA A 1 94 ? -4.197 -5.393 -19.274 1.00 96.56 94 ALA A O 1
ATOM 726 N N . GLU A 1 95 ? -5.489 -4.204 -17.898 1.00 95.19 95 GLU A N 1
ATOM 727 C CA . GLU A 1 95 ? -4.644 -3.002 -17.971 1.00 95.19 95 GLU A CA 1
ATOM 728 C C . GLU A 1 95 ? -3.267 -3.268 -17.335 1.00 95.19 95 GLU A C 1
ATOM 730 O O . GLU A 1 95 ? -2.246 -2.895 -17.908 1.00 95.19 95 GLU A O 1
ATOM 735 N N . GLN A 1 96 ? -3.221 -3.988 -16.207 1.00 95.44 96 GLN A N 1
ATOM 736 C CA . GLN A 1 96 ? -1.977 -4.335 -15.494 1.00 95.44 96 GLN A CA 1
ATOM 737 C C . GLN A 1 96 ? -1.024 -5.212 -16.335 1.00 95.44 96 GLN A C 1
ATOM 739 O O . GLN A 1 96 ? 0.194 -5.106 -16.208 1.00 95.44 96 GLN A O 1
ATOM 744 N N . ALA A 1 97 ? -1.550 -6.025 -17.255 1.00 96.94 97 ALA A N 1
ATOM 745 C CA . ALA A 1 97 ? -0.754 -6.875 -18.139 1.00 96.94 97 ALA A CA 1
ATOM 746 C C . ALA A 1 97 ? -0.034 -6.111 -19.271 1.00 96.94 97 ALA A C 1
ATOM 748 O O . ALA A 1 97 ? 0.882 -6.660 -19.893 1.00 96.94 97 ALA A O 1
ATOM 749 N N . CYS A 1 98 ? -0.408 -4.856 -19.558 1.00 96.69 98 CYS A N 1
ATOM 750 C CA . CYS A 1 98 ? 0.092 -4.106 -20.718 1.00 96.69 98 CYS A CA 1
ATOM 751 C C . CYS A 1 98 ? 1.618 -3.914 -20.698 1.00 96.69 98 CYS A C 1
ATOM 753 O O . CYS A 1 98 ? 2.273 -4.050 -21.737 1.00 96.69 98 CYS A O 1
ATOM 755 N N . GLY A 1 99 ? 2.201 -3.643 -19.525 1.00 97.38 99 GLY A N 1
ATOM 756 C CA . GLY A 1 99 ? 3.652 -3.514 -19.355 1.00 97.38 99 GLY A CA 1
ATOM 757 C C . GLY A 1 99 ? 4.395 -4.813 -19.685 1.00 97.38 99 GLY A C 1
ATOM 758 O O . GLY A 1 99 ? 5.305 -4.815 -20.518 1.00 97.38 99 GLY A O 1
ATOM 759 N N . ALA A 1 100 ? 3.969 -5.937 -19.098 1.00 98.06 100 ALA A N 1
ATOM 760 C CA . ALA A 1 100 ? 4.572 -7.249 -19.340 1.00 98.06 100 ALA A CA 1
ATOM 761 C C . ALA A 1 100 ? 4.407 -7.715 -20.796 1.00 98.06 100 ALA A C 1
ATOM 763 O O . ALA A 1 100 ? 5.374 -8.175 -21.409 1.00 98.06 100 ALA A O 1
ATOM 764 N N . ALA A 1 101 ? 3.217 -7.551 -21.380 1.00 97.50 101 ALA A N 1
ATOM 765 C CA . ALA A 1 101 ? 2.969 -7.878 -22.784 1.00 97.50 101 ALA A CA 1
ATOM 766 C C . ALA A 1 101 ? 3.891 -7.072 -23.716 1.00 97.50 101 ALA A C 1
ATOM 768 O O . ALA A 1 101 ? 4.513 -7.627 -24.625 1.00 97.50 101 ALA A O 1
ATOM 769 N N . THR A 1 102 ? 4.060 -5.777 -23.433 1.00 98.06 102 THR A N 1
ATOM 770 C CA . THR A 1 102 ? 4.973 -4.912 -24.190 1.00 98.06 102 THR A CA 1
ATOM 771 C C . THR A 1 102 ? 6.428 -5.326 -24.023 1.00 98.06 102 THR A C 1
ATOM 773 O O . THR A 1 102 ? 7.178 -5.303 -24.995 1.00 98.06 102 THR A O 1
ATOM 776 N N . LEU A 1 103 ? 6.849 -5.730 -22.822 1.00 98.50 103 LEU A N 1
ATOM 777 C CA . LEU A 1 103 ? 8.219 -6.182 -22.582 1.00 98.50 103 LEU A CA 1
ATOM 778 C C . LEU A 1 103 ? 8.549 -7.457 -23.375 1.00 98.50 103 LEU A C 1
ATOM 780 O O . LEU A 1 103 ? 9.647 -7.569 -23.923 1.00 98.50 103 LEU A O 1
ATOM 784 N N . LEU A 1 104 ? 7.600 -8.394 -23.480 1.00 98.00 104 LEU A N 1
ATOM 785 C CA . LEU A 1 104 ? 7.741 -9.592 -24.318 1.00 98.00 104 LEU A CA 1
ATOM 786 C C . LEU A 1 104 ? 7.873 -9.230 -25.802 1.00 98.00 104 LEU A C 1
ATOM 788 O O . LEU A 1 104 ? 8.762 -9.736 -26.491 1.00 98.00 104 LEU A O 1
ATOM 792 N N . GLU A 1 105 ? 7.027 -8.326 -26.287 1.00 96.69 105 GLU A N 1
ATOM 793 C CA . GLU A 1 105 ? 7.064 -7.871 -27.676 1.00 96.69 105 GLU A CA 1
ATOM 794 C C . GLU A 1 105 ? 8.348 -7.087 -27.990 1.00 96.69 105 GLU A C 1
ATOM 796 O O . GLU A 1 105 ? 8.998 -7.330 -29.008 1.00 96.69 105 GLU A O 1
ATOM 801 N N . LEU A 1 106 ? 8.792 -6.218 -27.079 1.00 96.94 106 LEU A N 1
ATOM 802 C CA . LEU A 1 106 ? 10.064 -5.509 -27.184 1.00 96.94 106 LEU A CA 1
ATOM 803 C C . LEU A 1 106 ? 11.242 -6.489 -27.243 1.00 96.94 106 LEU A C 1
ATOM 805 O O . LEU A 1 106 ? 12.154 -6.315 -28.055 1.00 96.94 106 LEU A O 1
ATOM 809 N N . ALA A 1 107 ? 11.217 -7.539 -26.417 1.00 96.94 107 ALA A N 1
ATOM 810 C CA . ALA A 1 107 ? 12.234 -8.579 -26.439 1.00 96.94 107 ALA A CA 1
ATOM 811 C C . ALA A 1 107 ? 12.284 -9.282 -27.805 1.00 96.94 107 ALA A C 1
ATOM 813 O O . ALA A 1 107 ? 13.366 -9.435 -28.381 1.00 96.94 107 ALA A O 1
ATOM 814 N N . ARG A 1 108 ? 11.120 -9.643 -28.363 1.00 96.56 108 ARG A N 1
ATOM 815 C CA . ARG A 1 108 ? 11.005 -10.230 -29.707 1.00 96.56 108 ARG A CA 1
ATOM 816 C C . ARG A 1 108 ? 11.538 -9.285 -30.784 1.00 96.56 108 ARG A C 1
ATOM 818 O O . ARG A 1 108 ? 12.321 -9.714 -31.630 1.00 96.56 108 ARG A O 1
ATOM 825 N N . TYR A 1 109 ? 11.163 -8.009 -30.731 1.00 95.38 109 TYR A N 1
ATOM 826 C CA . TYR A 1 109 ? 11.628 -6.989 -31.670 1.00 95.38 109 TYR A CA 1
ATOM 827 C C . TYR A 1 109 ? 13.156 -6.854 -31.650 1.00 95.38 109 TYR A C 1
ATOM 829 O O . TYR A 1 109 ? 13.788 -6.937 -32.701 1.00 95.38 109 TYR A O 1
ATOM 837 N N . ILE A 1 110 ? 13.770 -6.725 -30.467 1.00 95.25 110 ILE A N 1
ATOM 838 C CA . ILE A 1 110 ? 15.228 -6.578 -30.327 1.00 95.25 110 ILE A CA 1
ATOM 839 C C . ILE A 1 110 ? 15.972 -7.814 -30.848 1.00 95.25 110 ILE A C 1
ATOM 841 O O . ILE A 1 110 ? 17.006 -7.675 -31.500 1.00 95.25 110 ILE A O 1
ATOM 845 N N . ARG A 1 111 ? 15.461 -9.025 -30.593 1.00 94.44 111 ARG A N 1
ATOM 846 C CA . ARG A 1 111 ? 16.081 -10.275 -31.072 1.00 94.44 111 ARG A CA 1
ATOM 847 C C . ARG A 1 111 ? 16.057 -10.431 -32.589 1.00 94.44 111 ARG A C 1
ATOM 849 O O . ARG A 1 111 ? 16.909 -11.141 -33.114 1.00 94.44 111 ARG A O 1
ATOM 856 N N . ASN A 1 112 ? 15.119 -9.770 -33.260 1.00 94.75 112 ASN A N 1
ATOM 857 C CA . ASN A 1 112 ? 14.977 -9.784 -34.714 1.00 94.75 112 ASN A CA 1
ATOM 858 C C . ASN A 1 112 ? 15.685 -8.604 -35.399 1.00 94.75 112 ASN A C 1
ATOM 860 O O . ASN A 1 112 ? 15.563 -8.441 -36.613 1.00 94.75 112 ASN A O 1
ATOM 864 N N . LEU A 1 113 ? 16.415 -7.768 -34.652 1.00 93.06 113 LEU A N 1
ATOM 865 C CA . LEU A 1 113 ? 17.222 -6.714 -35.256 1.00 93.06 113 LEU A CA 1
ATOM 866 C C . LEU A 1 113 ? 18.361 -7.318 -36.090 1.00 93.06 113 LEU A C 1
ATOM 868 O O . LEU A 1 113 ? 18.954 -8.321 -35.690 1.00 93.06 113 LEU A O 1
ATOM 872 N N . PRO A 1 114 ? 18.737 -6.678 -37.213 1.00 90.25 114 PRO A N 1
ATOM 873 C CA . PRO A 1 114 ? 19.818 -7.161 -38.073 1.00 90.25 114 PRO A CA 1
ATOM 874 C C . PRO A 1 114 ? 21.199 -7.146 -37.393 1.00 90.25 114 PRO A C 1
ATOM 876 O O . PRO A 1 114 ? 22.135 -7.760 -37.893 1.00 90.25 114 PRO A O 1
ATOM 879 N N . GLY A 1 115 ? 21.345 -6.458 -36.257 1.00 87.38 115 GLY A N 1
ATOM 880 C CA . GLY A 1 115 ? 22.566 -6.436 -35.457 1.00 87.38 115 GLY A CA 1
ATOM 881 C C . GLY A 1 115 ? 22.269 -6.317 -33.965 1.00 87.38 115 GLY A C 1
ATOM 882 O O . GLY A 1 115 ? 21.171 -5.928 -33.564 1.00 87.38 115 GLY A O 1
ATOM 883 N N . SER A 1 116 ? 23.264 -6.641 -33.134 1.00 90.38 116 SER A N 1
ATOM 884 C CA . SER A 1 116 ? 23.142 -6.491 -31.682 1.00 90.38 116 SER A CA 1
ATOM 885 C C . SER A 1 116 ? 23.315 -5.024 -31.278 1.00 90.38 116 SER A C 1
ATOM 887 O O . SER A 1 116 ? 24.276 -4.385 -31.717 1.00 90.38 116 SER A O 1
ATOM 889 N N . PRO A 1 117 ? 22.465 -4.501 -30.378 1.00 93.94 117 PRO A N 1
ATOM 890 C CA . PRO A 1 117 ? 22.700 -3.211 -29.746 1.00 93.94 117 PRO A CA 1
ATOM 891 C C . PRO A 1 117 ? 24.070 -3.154 -29.043 1.00 93.94 117 PRO A C 1
ATOM 893 O O . PRO A 1 117 ? 24.578 -4.201 -28.626 1.00 93.94 117 PRO A O 1
ATOM 896 N N . PRO A 1 118 ? 24.677 -1.960 -28.886 1.00 94.25 118 PRO A N 1
ATOM 897 C CA . PRO A 1 118 ? 25.987 -1.806 -28.252 1.00 94.25 118 PRO A CA 1
ATOM 898 C C . PRO A 1 118 ? 26.023 -2.293 -26.804 1.00 94.25 118 PRO A C 1
ATOM 900 O O . PRO A 1 118 ? 26.954 -2.997 -26.419 1.00 94.25 118 PRO A O 1
ATOM 903 N N . ARG A 1 119 ? 25.003 -1.950 -26.013 1.00 95.31 119 ARG A N 1
ATOM 904 C CA . ARG A 1 119 ? 24.898 -2.365 -24.612 1.00 95.31 119 ARG A CA 1
ATOM 905 C C . ARG A 1 119 ? 24.313 -3.775 -24.487 1.00 95.31 119 ARG A C 1
ATOM 907 O O . ARG A 1 119 ? 23.411 -4.120 -25.256 1.00 95.31 119 ARG A O 1
ATOM 914 N N . PRO A 1 120 ? 24.757 -4.568 -23.497 1.00 96.94 120 PRO A N 1
ATOM 915 C CA . PRO A 1 120 ? 24.034 -5.763 -23.085 1.00 96.94 120 PRO A CA 1
ATOM 916 C C . PRO A 1 120 ? 22.624 -5.384 -22.630 1.00 96.94 120 PRO A C 1
ATOM 918 O O . PRO A 1 120 ? 22.450 -4.418 -21.882 1.00 96.94 120 PRO A O 1
ATOM 921 N N . ILE A 1 121 ? 21.620 -6.145 -23.056 1.00 98.31 121 ILE A N 1
ATOM 922 C CA . ILE A 1 121 ? 20.227 -5.914 -22.669 1.00 98.31 121 ILE A CA 1
ATOM 923 C C . ILE A 1 121 ? 19.739 -7.086 -21.835 1.00 98.31 121 ILE A C 1
ATOM 925 O O . ILE A 1 121 ? 19.915 -8.246 -22.213 1.00 98.31 121 ILE A O 1
ATOM 929 N N . TYR A 1 122 ? 19.085 -6.772 -20.724 1.00 98.62 122 TYR A N 1
ATOM 930 C CA . TYR A 1 122 ? 18.393 -7.726 -19.872 1.00 98.62 122 TYR A CA 1
ATOM 931 C C . TYR A 1 122 ? 16.916 -7.359 -19.768 1.00 98.62 122 TYR A C 1
ATOM 933 O O . TYR A 1 122 ? 16.543 -6.190 -19.870 1.00 98.62 122 TYR A O 1
ATOM 941 N N . VAL A 1 123 ? 16.088 -8.375 -19.548 1.00 98.69 123 VAL A N 1
ATOM 942 C CA . VAL A 1 123 ? 14.659 -8.229 -19.278 1.00 98.69 123 VAL A CA 1
ATOM 943 C C . VAL A 1 123 ? 14.330 -8.833 -17.917 1.00 98.69 123 VAL A C 1
ATOM 945 O O . VAL A 1 123 ? 14.834 -9.905 -17.566 1.00 98.69 123 VAL A O 1
ATOM 948 N N . LEU A 1 124 ? 13.507 -8.129 -17.145 1.00 98.75 124 LEU A N 1
ATOM 949 C CA . LEU A 1 124 ? 13.094 -8.509 -15.800 1.00 98.75 124 LEU A CA 1
ATOM 950 C C . LEU A 1 124 ? 11.570 -8.424 -15.675 1.00 98.75 124 LEU A C 1
ATOM 952 O O . LEU A 1 124 ? 11.000 -7.343 -15.761 1.00 98.75 124 LEU A O 1
ATOM 956 N N . PHE A 1 125 ? 10.922 -9.554 -15.411 1.00 98.75 125 PHE A N 1
ATOM 957 C CA . PHE A 1 125 ? 9.522 -9.590 -15.002 1.00 98.75 125 PHE A CA 1
ATOM 958 C C . PHE A 1 125 ? 9.450 -9.745 -13.488 1.00 98.75 125 PHE A C 1
ATOM 960 O O . PHE A 1 125 ? 9.965 -10.730 -12.946 1.00 98.75 125 PHE A O 1
ATOM 967 N N . THR A 1 126 ? 8.848 -8.782 -12.802 1.00 98.44 126 THR A N 1
ATOM 968 C CA . THR A 1 126 ? 8.711 -8.778 -11.340 1.00 98.44 126 THR A CA 1
ATOM 969 C C . THR A 1 126 ? 7.331 -9.262 -10.918 1.00 98.44 126 THR A C 1
ATOM 971 O O . THR A 1 126 ? 6.333 -9.010 -11.587 1.00 98.44 126 THR A O 1
ATOM 974 N N . GLY A 1 127 ? 7.277 -10.006 -9.814 1.00 97.25 127 GLY A N 1
ATOM 975 C CA . GLY A 1 127 ? 6.015 -10.405 -9.195 1.00 97.25 127 GLY A CA 1
ATOM 976 C C . GLY A 1 127 ? 5.791 -9.684 -7.870 1.00 97.25 127 GLY A C 1
ATOM 977 O O . GLY A 1 127 ? 6.744 -9.356 -7.166 1.00 97.25 127 GLY A O 1
ATOM 978 N N . GLY A 1 128 ? 4.535 -9.485 -7.488 1.00 95.38 128 GLY A N 1
ATOM 979 C CA . GLY A 1 128 ? 4.173 -8.816 -6.239 1.00 95.38 128 GLY A CA 1
ATOM 980 C C . GLY A 1 128 ? 4.295 -7.292 -6.308 1.00 95.38 128 GLY A C 1
ATOM 981 O O . GLY A 1 128 ? 4.605 -6.675 -5.290 1.00 95.38 128 GLY A O 1
ATOM 982 N N . HIS A 1 129 ? 4.067 -6.681 -7.472 1.00 96.25 129 HIS A N 1
ATOM 983 C CA . HIS A 1 129 ? 3.908 -5.235 -7.608 1.00 96.25 129 HIS A CA 1
ATOM 984 C C . HIS A 1 129 ? 2.799 -4.720 -6.695 1.00 96.25 129 HIS A C 1
ATOM 986 O O . HIS A 1 129 ? 3.045 -3.848 -5.860 1.00 96.25 129 HIS A O 1
ATOM 992 N N . GLY A 1 130 ? 1.618 -5.348 -6.758 1.00 94.31 130 GLY A N 1
ATOM 993 C CA . GLY A 1 130 ? 0.474 -4.945 -5.941 1.00 94.31 130 GLY A CA 1
ATOM 994 C C . GLY A 1 130 ? 0.701 -5.136 -4.436 1.00 94.31 130 GLY A C 1
ATOM 995 O O . GLY A 1 130 ? 0.096 -4.445 -3.612 1.00 94.31 130 GLY A O 1
ATOM 996 N N . GLN A 1 131 ? 1.626 -6.033 -4.083 1.00 93.38 131 GLN A N 1
ATOM 997 C CA . GLN A 1 131 ? 2.079 -6.327 -2.724 1.00 93.38 131 GLN A CA 1
ATOM 998 C C . GLN A 1 131 ? 3.377 -5.574 -2.416 1.00 93.38 131 GLN A C 1
ATOM 1000 O O . GLN A 1 131 ? 4.422 -6.174 -2.166 1.00 93.38 131 GLN A O 1
ATOM 1005 N N . THR A 1 132 ? 3.319 -4.239 -2.425 1.00 91.81 132 THR A N 1
ATOM 1006 C CA . THR A 1 132 ? 4.440 -3.359 -2.039 1.00 91.81 132 THR A CA 1
ATOM 1007 C C . THR A 1 132 ? 5.716 -3.515 -2.872 1.00 91.81 132 THR A C 1
ATOM 1009 O O . THR A 1 132 ? 6.823 -3.403 -2.348 1.00 91.81 132 THR A O 1
ATOM 1012 N N . LEU A 1 133 ? 5.585 -3.755 -4.182 1.00 95.69 133 LEU A N 1
ATOM 1013 C CA . LEU A 1 133 ? 6.730 -3.909 -5.091 1.00 95.69 133 LEU A CA 1
ATOM 1014 C C . LEU A 1 133 ? 7.710 -5.010 -4.630 1.00 95.69 133 LEU A C 1
ATOM 1016 O O . LEU A 1 133 ? 8.931 -4.867 -4.762 1.00 95.69 133 LEU A O 1
ATOM 1020 N N . ALA A 1 134 ? 7.193 -6.099 -4.047 1.00 95.31 134 ALA A N 1
ATOM 1021 C CA . ALA A 1 134 ? 7.993 -7.120 -3.366 1.00 95.31 134 ALA A CA 1
ATOM 1022 C C . ALA A 1 134 ? 9.067 -7.734 -4.279 1.00 95.31 134 ALA A C 1
ATOM 1024 O O . ALA A 1 134 ? 10.222 -7.893 -3.874 1.00 95.31 134 ALA A O 1
ATOM 1025 N N . GLY A 1 135 ? 8.714 -8.033 -5.532 1.00 97.25 135 GLY A N 1
ATOM 1026 C CA . GLY A 1 135 ? 9.633 -8.589 -6.521 1.00 97.25 135 GLY A CA 1
ATOM 1027 C C . GLY A 1 135 ? 10.787 -7.649 -6.839 1.00 97.25 135 GLY A C 1
ATOM 1028 O O . GLY A 1 135 ? 11.949 -8.059 -6.754 1.00 97.25 135 GLY A O 1
ATOM 1029 N N . MET A 1 136 ? 10.496 -6.387 -7.161 1.00 98.00 136 MET A N 1
ATOM 1030 C CA . MET A 1 136 ? 11.540 -5.402 -7.445 1.00 98.00 136 MET A CA 1
ATOM 1031 C C . MET A 1 136 ? 12.411 -5.141 -6.212 1.00 98.00 136 MET A C 1
ATOM 1033 O O . MET A 1 136 ? 13.636 -5.118 -6.325 1.00 98.00 136 MET A O 1
ATOM 1037 N N . THR A 1 137 ? 11.806 -5.049 -5.025 1.00 97.50 137 THR A N 1
ATOM 1038 C CA . THR A 1 137 ? 12.528 -4.868 -3.755 1.00 97.50 137 THR A CA 1
ATOM 1039 C C . THR A 1 137 ? 13.532 -5.993 -3.534 1.00 97.50 137 THR A C 1
ATOM 1041 O O . THR A 1 137 ? 14.717 -5.735 -3.325 1.00 97.50 137 THR A O 1
ATOM 1044 N N . HIS A 1 138 ? 13.092 -7.246 -3.671 1.00 97.00 138 HIS A N 1
ATOM 1045 C CA . HIS A 1 138 ? 13.956 -8.416 -3.538 1.00 97.00 138 HIS A CA 1
ATOM 1046 C C . HIS A 1 138 ? 15.083 -8.436 -4.589 1.00 97.00 138 HIS A C 1
ATOM 1048 O O . HIS A 1 138 ? 16.229 -8.754 -4.263 1.00 97.00 138 HIS A O 1
ATOM 1054 N N . PHE A 1 139 ? 14.787 -8.089 -5.848 1.00 98.12 139 PHE A N 1
ATOM 1055 C CA . PHE A 1 139 ? 15.796 -8.053 -6.913 1.00 98.12 139 PHE A CA 1
ATOM 1056 C C . PHE A 1 139 ? 16.874 -7.000 -6.637 1.00 98.12 139 PHE A C 1
ATOM 1058 O O . PHE A 1 139 ? 18.066 -7.311 -6.668 1.00 98.12 139 PHE A O 1
ATOM 1065 N N . VAL A 1 140 ? 16.451 -5.769 -6.342 1.00 98.06 140 VAL A N 1
ATOM 1066 C CA . VAL A 1 140 ? 17.347 -4.635 -6.107 1.00 98.06 140 VAL A CA 1
ATOM 1067 C C . VAL A 1 140 ? 18.166 -4.838 -4.840 1.00 98.06 140 VAL A C 1
ATOM 1069 O O . VAL A 1 140 ? 19.374 -4.625 -4.885 1.00 98.06 140 VAL A O 1
ATOM 1072 N N . ARG A 1 141 ? 17.562 -5.331 -3.747 1.00 96.56 141 ARG A N 1
ATOM 1073 C CA . ARG A 1 141 ? 18.294 -5.679 -2.520 1.00 96.56 141 ARG A CA 1
ATOM 1074 C C . ARG A 1 141 ? 19.420 -6.661 -2.821 1.00 96.56 141 ARG A C 1
ATOM 1076 O O . ARG A 1 141 ? 20.569 -6.406 -2.472 1.00 96.56 141 ARG A O 1
ATOM 1083 N N . ARG A 1 142 ? 19.104 -7.764 -3.509 1.00 96.12 142 ARG A N 1
ATOM 1084 C CA . ARG A 1 142 ? 20.089 -8.796 -3.854 1.00 96.12 142 ARG A CA 1
ATOM 1085 C C . ARG A 1 142 ? 21.209 -8.247 -4.738 1.00 96.12 142 ARG A C 1
ATOM 1087 O O . ARG A 1 142 ? 22.368 -8.590 -4.517 1.00 96.12 142 ARG A O 1
ATOM 1094 N N . LEU A 1 143 ? 20.870 -7.425 -5.733 1.00 97.62 143 LEU A N 1
ATOM 1095 C CA . LEU A 1 143 ? 21.854 -6.772 -6.595 1.00 97.62 143 LEU A CA 1
ATOM 1096 C C . LEU A 1 143 ? 22.759 -5.842 -5.793 1.00 97.62 143 LEU A C 1
ATOM 1098 O O . LEU A 1 143 ? 23.978 -5.960 -5.867 1.00 97.62 143 LEU A O 1
ATOM 1102 N N . SER A 1 144 ? 22.165 -4.944 -5.013 1.00 96.31 144 SER A N 1
ATOM 1103 C CA . SER A 1 144 ? 22.894 -3.933 -4.263 1.00 96.31 144 SER A CA 1
ATOM 1104 C C . SER A 1 144 ? 23.819 -4.547 -3.218 1.00 96.31 144 SER A C 1
ATOM 1106 O O . SER A 1 144 ? 24.973 -4.138 -3.129 1.00 96.31 144 SER A O 1
ATOM 1108 N N . ASP A 1 145 ? 23.355 -5.545 -2.462 1.00 95.19 145 ASP A N 1
ATOM 1109 C CA . ASP A 1 145 ? 24.190 -6.234 -1.477 1.00 95.19 145 ASP A CA 1
ATOM 1110 C C . ASP A 1 145 ? 25.364 -6.954 -2.164 1.00 95.19 145 ASP A C 1
ATOM 1112 O O . ASP A 1 145 ? 26.493 -6.890 -1.679 1.00 95.19 145 ASP A O 1
ATOM 1116 N N . GLY A 1 146 ? 25.124 -7.586 -3.320 1.00 96.56 146 GLY A N 1
ATOM 1117 C CA . GLY A 1 146 ? 26.165 -8.252 -4.106 1.00 96.56 146 GLY A CA 1
ATOM 1118 C C . GLY A 1 146 ? 27.203 -7.292 -4.698 1.00 96.56 146 GLY A C 1
ATOM 1119 O O . GLY A 1 146 ? 28.385 -7.632 -4.746 1.00 96.56 146 GLY A O 1
ATOM 1120 N N . LEU A 1 147 ? 26.786 -6.092 -5.114 1.00 95.88 147 LEU A N 1
ATOM 1121 C CA . LEU A 1 147 ? 27.684 -5.044 -5.609 1.00 95.88 147 LEU A CA 1
ATOM 1122 C C . LEU A 1 147 ? 28.499 -4.392 -4.481 1.00 95.88 147 LEU A C 1
ATOM 1124 O O . LEU A 1 147 ? 29.692 -4.164 -4.660 1.00 95.88 147 LEU A O 1
ATOM 1128 N N . GLU A 1 148 ? 27.889 -4.117 -3.323 1.00 94.44 148 GLU A N 1
ATOM 1129 C CA . GLU A 1 148 ? 28.567 -3.453 -2.198 1.00 94.44 148 GLU A CA 1
ATOM 1130 C C . GLU A 1 148 ? 29.461 -4.398 -1.385 1.00 94.44 148 GLU A C 1
ATOM 1132 O O . GLU A 1 148 ? 30.555 -4.017 -0.973 1.00 94.44 148 GLU A O 1
ATOM 1137 N N . ARG A 1 149 ? 28.987 -5.618 -1.102 1.00 94.38 149 ARG A N 1
ATOM 1138 C CA . ARG A 1 149 ? 29.632 -6.559 -0.164 1.00 94.38 149 ARG A CA 1
ATOM 1139 C C . ARG A 1 149 ? 30.275 -7.756 -0.858 1.00 94.38 149 ARG A C 1
ATOM 1141 O O . ARG A 1 149 ? 30.948 -8.556 -0.210 1.00 94.38 149 ARG A O 1
ATOM 1148 N N . GLY A 1 150 ? 30.081 -7.877 -2.168 1.00 95.31 150 GLY A N 1
ATOM 1149 C CA . GLY A 1 150 ? 30.490 -9.032 -2.951 1.00 95.31 150 GLY A CA 1
ATOM 1150 C C . GLY A 1 150 ? 29.458 -10.160 -2.934 1.00 95.31 150 GLY A C 1
ATOM 1151 O O . GLY A 1 150 ? 28.608 -10.282 -2.054 1.00 95.31 150 GLY A O 1
ATOM 1152 N N . TRP A 1 151 ? 29.551 -11.022 -3.943 1.00 95.69 151 TRP A N 1
ATOM 1153 C CA . TRP A 1 151 ? 28.647 -12.154 -4.119 1.00 95.69 151 TRP A CA 1
ATOM 1154 C C . TRP A 1 151 ? 29.082 -13.371 -3.297 1.00 95.69 151 TRP A C 1
ATOM 1156 O O . TRP A 1 151 ? 30.247 -13.798 -3.354 1.00 95.69 151 TRP A O 1
ATOM 1166 N N . THR A 1 152 ? 28.118 -13.978 -2.603 1.00 92.25 152 THR A N 1
ATOM 1167 C CA . THR A 1 152 ? 28.275 -15.271 -1.924 1.00 92.25 152 THR A CA 1
ATOM 1168 C C . THR A 1 152 ? 28.614 -16.380 -2.924 1.00 92.25 152 THR A C 1
ATOM 1170 O O . THR A 1 152 ? 28.348 -16.261 -4.123 1.00 92.25 152 THR A O 1
ATOM 1173 N N . ALA A 1 153 ? 29.229 -17.469 -2.452 1.00 90.75 153 ALA A N 1
ATOM 1174 C CA . ALA A 1 153 ? 29.713 -18.546 -3.320 1.00 90.75 153 ALA A CA 1
ATOM 1175 C C . ALA A 1 153 ? 28.603 -19.153 -4.202 1.00 90.75 153 ALA A C 1
ATOM 1177 O O . ALA A 1 153 ? 28.817 -19.376 -5.392 1.00 90.75 153 ALA A O 1
ATOM 1178 N N . ASP A 1 154 ? 27.407 -19.334 -3.643 1.00 89.38 154 ASP A N 1
ATOM 1179 C CA . ASP A 1 154 ? 26.208 -19.821 -4.330 1.00 89.38 154 ASP A CA 1
ATOM 1180 C C . ASP A 1 154 ? 25.626 -18.801 -5.328 1.00 89.38 154 ASP A C 1
ATOM 1182 O O . ASP A 1 154 ? 25.025 -19.180 -6.335 1.00 89.38 154 ASP A O 1
ATOM 1186 N N . ALA A 1 155 ? 25.842 -17.500 -5.104 1.00 90.12 155 ALA A N 1
ATOM 1187 C CA . ALA A 1 155 ? 25.321 -16.440 -5.963 1.00 90.12 155 ALA A CA 1
ATOM 1188 C C . ALA A 1 155 ? 26.264 -16.045 -7.113 1.00 90.12 155 ALA A C 1
ATOM 1190 O O . ALA A 1 155 ? 25.785 -15.535 -8.126 1.00 90.12 155 ALA A O 1
ATOM 1191 N N . ARG A 1 156 ? 27.577 -16.300 -7.021 1.00 89.25 156 ARG A N 1
ATOM 1192 C CA . ARG A 1 156 ? 28.574 -15.891 -8.042 1.00 89.25 156 ARG A CA 1
ATOM 1193 C C . ARG A 1 156 ? 28.270 -16.397 -9.453 1.00 89.25 156 ARG A C 1
ATOM 1195 O O . ARG A 1 156 ? 28.552 -15.711 -10.429 1.00 89.25 156 ARG A O 1
ATOM 1202 N N . GLY A 1 157 ? 27.689 -17.591 -9.569 1.00 91.88 157 GLY A N 1
ATOM 1203 C CA . GLY A 1 157 ? 27.345 -18.191 -10.860 1.00 91.88 157 GLY A CA 1
ATOM 1204 C C . GLY A 1 157 ? 26.058 -17.650 -11.490 1.00 91.88 157 GLY A C 1
ATOM 1205 O O . GLY A 1 157 ? 25.806 -17.937 -12.664 1.00 91.88 157 GLY A O 1
ATOM 1206 N N . THR A 1 158 ? 25.254 -16.894 -10.737 1.00 95.62 158 THR A N 1
ATOM 1207 C CA . THR A 1 158 ? 23.915 -16.451 -11.145 1.00 95.62 158 THR A CA 1
ATOM 1208 C C . THR A 1 158 ? 23.955 -15.345 -12.194 1.00 95.62 158 THR A C 1
ATOM 1210 O O . THR A 1 158 ? 24.926 -14.597 -12.308 1.00 95.62 158 THR A O 1
ATOM 1213 N N . LEU A 1 159 ? 22.869 -15.208 -12.958 1.00 96.31 159 LEU A N 1
ATOM 1214 C CA . LEU A 1 159 ? 22.782 -14.198 -14.011 1.00 96.31 159 LEU A CA 1
ATOM 1215 C C . LEU A 1 159 ? 22.868 -12.763 -13.465 1.00 96.31 159 LEU A C 1
ATOM 1217 O O . LEU A 1 159 ? 23.491 -11.917 -14.095 1.00 96.31 159 LEU A O 1
ATOM 1221 N N . ILE A 1 160 ? 22.297 -12.503 -12.284 1.00 96.12 160 ILE A N 1
ATOM 1222 C CA . ILE A 1 160 ? 22.356 -11.187 -11.629 1.00 96.12 160 ILE A CA 1
ATOM 1223 C C . ILE A 1 160 ? 23.795 -10.808 -11.242 1.00 96.12 160 ILE A C 1
ATOM 1225 O O . ILE A 1 160 ? 24.194 -9.665 -11.437 1.00 96.12 160 ILE A O 1
ATOM 1229 N N . ALA A 1 161 ? 24.605 -11.779 -10.802 1.00 96.12 161 ALA A N 1
ATOM 1230 C CA . ALA A 1 161 ? 26.020 -11.557 -10.512 1.00 96.12 161 ALA A CA 1
ATOM 1231 C C . ALA A 1 161 ? 26.843 -11.318 -11.785 1.00 96.12 161 ALA A C 1
ATOM 1233 O O . ALA A 1 161 ? 27.685 -10.425 -11.816 1.00 96.12 161 ALA A O 1
ATOM 1234 N N . ARG A 1 162 ? 26.566 -12.077 -12.856 1.00 95.31 162 ARG A N 1
ATOM 1235 C CA . ARG A 1 162 ? 27.235 -11.918 -14.160 1.00 95.31 162 ARG A CA 1
ATOM 1236 C C . ARG A 1 162 ? 26.890 -10.606 -14.863 1.00 95.31 162 ARG A C 1
ATOM 1238 O O . ARG A 1 162 ? 27.714 -10.113 -15.624 1.00 95.31 162 ARG A O 1
ATOM 1245 N N . MET A 1 163 ? 25.690 -10.065 -14.641 1.00 96.56 163 MET A N 1
ATOM 1246 C CA . MET A 1 163 ? 25.291 -8.763 -15.183 1.00 96.56 163 MET A CA 1
ATOM 1247 C C . MET A 1 163 ? 26.194 -7.639 -14.659 1.00 96.56 163 MET A C 1
ATOM 1249 O O . MET A 1 163 ? 26.537 -6.737 -15.420 1.00 96.56 163 MET A O 1
ATOM 1253 N N . GLY A 1 164 ? 26.588 -7.702 -13.384 1.00 95.00 164 GLY A N 1
ATOM 1254 C CA . GLY A 1 164 ? 27.317 -6.622 -12.725 1.00 95.00 164 GLY A CA 1
ATOM 1255 C C . GLY A 1 164 ? 26.448 -5.380 -12.513 1.00 95.00 164 GLY A C 1
ATOM 1256 O O . GLY A 1 164 ? 25.226 -5.471 -12.406 1.00 95.00 164 GLY A O 1
ATOM 1257 N N . GLU A 1 165 ? 27.089 -4.216 -12.417 1.00 96.50 165 GLU A N 1
ATOM 1258 C CA . GLU A 1 165 ? 26.404 -2.940 -12.200 1.00 96.50 165 GLU A CA 1
ATOM 1259 C C . GLU A 1 165 ? 25.688 -2.478 -13.489 1.00 96.50 165 GLU A C 1
ATOM 1261 O O . GLU A 1 165 ? 26.353 -2.207 -14.497 1.00 96.50 165 GLU A O 1
ATOM 1266 N N . PRO A 1 166 ? 24.346 -2.370 -13.489 1.00 97.31 166 PRO A N 1
ATOM 1267 C CA . PRO A 1 166 ? 23.603 -1.901 -14.649 1.00 97.31 166 PRO A CA 1
ATOM 1268 C C . PRO A 1 166 ? 23.807 -0.399 -14.862 1.00 97.31 166 PRO A C 1
ATOM 1270 O O . PRO A 1 166 ? 24.010 0.371 -13.927 1.00 97.31 166 PRO A O 1
ATOM 1273 N N . GLY A 1 167 ? 23.728 0.028 -16.118 1.00 97.44 167 GLY A N 1
ATOM 1274 C CA . GLY A 1 167 ? 23.761 1.438 -16.488 1.00 97.44 167 GLY A CA 1
ATOM 1275 C C . GLY A 1 167 ? 22.452 2.139 -16.145 1.00 97.44 167 GLY A C 1
ATOM 1276 O O . GLY A 1 167 ? 22.483 3.284 -15.701 1.00 97.44 167 GLY A O 1
ATOM 1277 N N . ILE A 1 168 ? 21.320 1.454 -16.347 1.00 98.62 168 ILE A N 1
ATOM 1278 C CA . ILE A 1 168 ? 19.984 1.958 -16.018 1.00 98.62 168 ILE A CA 1
ATOM 1279 C C . ILE A 1 168 ? 18.940 0.831 -15.967 1.00 98.62 168 ILE A C 1
ATOM 1281 O O . ILE A 1 168 ? 19.022 -0.141 -16.727 1.00 98.62 168 ILE A O 1
ATOM 1285 N N . PHE A 1 169 ? 17.939 1.002 -15.105 1.00 98.81 169 PHE A N 1
ATOM 1286 C CA . PHE A 1 169 ? 16.663 0.286 -15.130 1.00 98.81 169 PHE A CA 1
ATOM 1287 C C . PHE A 1 169 ? 15.597 1.120 -15.842 1.00 98.81 169 PHE A C 1
ATOM 1289 O O . PHE A 1 169 ? 15.413 2.293 -15.521 1.00 98.81 169 PHE A O 1
ATOM 1296 N N . VAL A 1 170 ? 14.888 0.516 -16.791 1.00 98.81 170 VAL A N 1
ATOM 1297 C CA . VAL A 1 170 ? 13.802 1.149 -17.543 1.00 98.81 170 VAL A CA 1
ATOM 1298 C C . VAL A 1 170 ? 12.522 0.343 -17.338 1.00 98.81 170 VAL A C 1
ATOM 1300 O O . VAL A 1 170 ? 12.362 -0.737 -17.908 1.00 98.81 170 VAL A O 1
ATOM 1303 N N . GLY A 1 171 ? 11.622 0.863 -16.512 1.00 98.56 171 GLY A N 1
ATOM 1304 C CA . GLY A 1 171 ? 10.318 0.265 -16.242 1.00 98.56 171 GLY A CA 1
ATOM 1305 C C . GLY A 1 171 ? 9.321 0.538 -17.361 1.00 98.56 171 GLY A C 1
ATOM 1306 O O . GLY A 1 171 ? 9.320 1.631 -17.921 1.00 98.56 171 GLY A O 1
ATOM 1307 N N . LEU A 1 172 ? 8.466 -0.432 -17.674 1.00 98.44 172 LEU A N 1
ATOM 1308 C CA . LEU A 1 172 ? 7.313 -0.277 -18.559 1.00 98.44 172 LEU A CA 1
ATOM 1309 C C . LEU A 1 172 ? 6.037 -0.396 -17.719 1.00 98.44 172 LEU A C 1
ATOM 1311 O O . LEU A 1 172 ? 5.644 -1.499 -17.345 1.00 98.44 172 LEU A O 1
ATOM 1315 N N . ASP A 1 173 ? 5.398 0.736 -17.430 1.00 96.69 173 ASP A N 1
ATOM 1316 C CA . ASP A 1 173 ? 4.138 0.799 -16.679 1.00 96.69 173 ASP A CA 1
ATOM 1317 C C . ASP A 1 173 ? 3.053 1.447 -17.545 1.00 96.69 173 ASP A C 1
ATOM 1319 O O . ASP A 1 173 ? 2.734 2.637 -17.450 1.00 96.69 173 ASP A O 1
ATOM 1323 N N . LEU A 1 174 ? 2.557 0.653 -18.489 1.00 95.88 174 LEU A N 1
ATOM 1324 C CA . LEU A 1 174 ? 1.704 1.106 -19.581 1.00 95.88 174 LEU A CA 1
ATOM 1325 C C . LEU A 1 174 ? 0.245 0.722 -19.351 1.00 95.88 174 LEU A C 1
ATOM 1327 O O . LEU A 1 174 ? -0.053 -0.224 -18.630 1.00 95.88 174 LEU A O 1
ATOM 1331 N N . SER A 1 175 ? -0.651 1.431 -20.022 1.00 95.19 175 SER A N 1
ATOM 1332 C CA . SER A 1 175 ? -2.076 1.128 -20.100 1.00 95.19 175 SER A CA 1
ATOM 1333 C C . SER A 1 175 ? -2.607 1.450 -21.493 1.00 95.19 175 SER A C 1
ATOM 1335 O O . SER A 1 175 ? -1.937 2.079 -22.320 1.00 95.19 175 SER A O 1
ATOM 1337 N N . THR A 1 176 ? -3.851 1.066 -21.752 1.00 95.44 176 THR A N 1
ATOM 1338 C CA . THR A 1 176 ? -4.497 1.290 -23.049 1.00 95.44 176 THR A CA 1
ATOM 1339 C C . THR A 1 176 ? -5.247 2.623 -23.146 1.00 95.44 176 THR A C 1
ATOM 1341 O O . THR A 1 176 ? -5.863 2.916 -24.163 1.00 95.44 176 THR A O 1
ATOM 1344 N N . ARG A 1 177 ? -5.215 3.473 -22.112 1.00 92.00 177 ARG A N 1
ATOM 1345 C CA . ARG A 1 177 ? -6.147 4.613 -21.966 1.00 92.00 177 ARG A CA 1
ATOM 1346 C C . ARG A 1 177 ? -5.728 5.925 -22.616 1.00 92.00 177 ARG A C 1
ATOM 1348 O O . ARG A 1 177 ? -6.503 6.877 -22.622 1.00 92.00 177 ARG A O 1
ATOM 1355 N N . SER A 1 178 ? -4.532 5.977 -23.175 1.00 93.81 178 SER A N 1
ATOM 1356 C CA . SER A 1 178 ? -3.987 7.144 -23.864 1.00 93.81 178 SER A CA 1
ATOM 1357 C C . SER A 1 178 ? -3.125 6.663 -25.022 1.00 93.81 178 SER A C 1
ATOM 1359 O O . SER A 1 178 ? -2.704 5.512 -25.045 1.00 93.81 178 SER A O 1
ATOM 1361 N N . ASP A 1 179 ? -2.866 7.520 -26.002 1.00 92.94 179 ASP A N 1
ATOM 1362 C CA . ASP A 1 179 ? -1.934 7.225 -27.092 1.00 92.94 179 ASP A CA 1
ATOM 1363 C C . ASP A 1 179 ? -0.540 7.829 -26.857 1.00 92.94 179 ASP A C 1
ATOM 1365 O O . ASP A 1 179 ? 0.302 7.834 -27.759 1.00 92.94 179 ASP A O 1
ATOM 1369 N N . ARG A 1 180 ? -0.296 8.337 -25.639 1.00 92.81 180 ARG A N 1
ATOM 1370 C CA . ARG A 1 180 ? 0.937 9.018 -25.238 1.00 92.81 180 ARG A CA 1
ATOM 1371 C C . ARG A 1 180 ? 1.628 8.296 -24.090 1.00 92.81 180 ARG A C 1
ATOM 1373 O O . ARG A 1 180 ? 0.981 7.846 -23.143 1.00 92.81 180 ARG A O 1
ATOM 1380 N N . MET A 1 181 ? 2.954 8.308 -24.125 1.00 94.62 181 MET A N 1
ATOM 1381 C CA . MET A 1 181 ? 3.816 7.840 -23.039 1.00 94.62 181 MET A CA 1
ATOM 1382 C C . MET A 1 181 ? 4.742 8.958 -22.559 1.00 94.62 181 MET A C 1
ATOM 1384 O O . MET A 1 181 ? 5.070 9.873 -23.313 1.00 94.62 181 MET A O 1
ATOM 1388 N N . GLY A 1 182 ? 5.179 8.882 -21.310 1.00 95.06 182 GLY A N 1
ATOM 1389 C CA . GLY A 1 182 ? 6.150 9.799 -20.730 1.00 95.06 182 GLY A CA 1
ATOM 1390 C C . GLY A 1 182 ? 7.248 9.069 -19.974 1.00 95.06 182 GLY A C 1
ATOM 1391 O O . GLY A 1 182 ? 7.073 7.916 -19.580 1.00 95.06 182 GLY A O 1
ATOM 1392 N N . VAL A 1 183 ? 8.384 9.742 -19.788 1.00 97.38 183 VAL A N 1
ATOM 1393 C CA . VAL A 1 183 ? 9.514 9.234 -18.998 1.00 97.38 183 VAL A CA 1
ATOM 1394 C C . VAL A 1 183 ? 9.559 9.892 -17.621 1.00 97.38 183 VAL A C 1
ATOM 1396 O O . VAL A 1 183 ? 9.523 11.115 -17.507 1.00 97.38 183 VAL A O 1
ATOM 1399 N N . PHE A 1 184 ? 9.662 9.076 -16.575 1.00 97.12 184 PHE A N 1
ATOM 1400 C CA . PHE A 1 184 ? 9.626 9.490 -15.173 1.00 97.12 184 PHE A CA 1
ATOM 1401 C C . PHE A 1 184 ? 10.851 8.970 -14.422 1.00 97.12 184 PHE A C 1
ATOM 1403 O O . PHE A 1 184 ? 11.255 7.829 -14.618 1.00 97.12 184 PHE A O 1
ATOM 1410 N N . CYS A 1 185 ? 11.413 9.774 -13.520 1.00 95.94 185 CYS A N 1
ATOM 1411 C CA . CYS A 1 185 ? 12.462 9.345 -12.581 1.00 95.94 185 CYS A CA 1
ATOM 1412 C C . CYS A 1 185 ? 11.992 9.347 -11.113 1.00 95.94 185 CYS A C 1
ATOM 1414 O O . CYS A 1 185 ? 12.779 9.076 -10.211 1.00 95.94 185 CYS A O 1
ATOM 1416 N N . LEU A 1 186 ? 10.728 9.703 -10.864 1.00 94.50 186 LEU A N 1
ATOM 1417 C CA . LEU A 1 186 ? 10.114 9.842 -9.543 1.00 94.50 186 LEU A CA 1
ATOM 1418 C C . LEU A 1 186 ? 8.695 9.275 -9.576 1.00 94.50 186 LEU A C 1
ATOM 1420 O O . LEU A 1 186 ? 8.029 9.368 -10.607 1.00 94.50 186 LEU A O 1
ATOM 1424 N N . GLY A 1 187 ? 8.254 8.727 -8.446 1.00 93.00 187 GLY A N 1
ATOM 1425 C CA . GLY A 1 187 ? 6.900 8.235 -8.203 1.00 93.00 187 GLY A CA 1
ATOM 1426 C C . GLY A 1 187 ? 6.464 8.528 -6.764 1.00 93.00 187 GLY A C 1
ATOM 1427 O O . GLY A 1 187 ? 7.079 9.347 -6.077 1.00 93.00 187 GLY A O 1
ATOM 1428 N N . HIS A 1 188 ? 5.372 7.901 -6.325 1.00 91.25 188 HIS A N 1
ATOM 1429 C CA . HIS A 1 188 ? 4.760 8.149 -5.016 1.00 91.25 188 HIS A CA 1
ATOM 1430 C C . HIS A 1 188 ? 4.932 7.011 -4.003 1.00 91.25 188 HIS A C 1
ATOM 1432 O O . HIS A 1 188 ? 4.449 7.135 -2.874 1.00 91.25 188 HIS A O 1
ATOM 1438 N N . TYR A 1 189 ? 5.584 5.900 -4.361 1.00 90.88 189 TYR A N 1
ATOM 1439 C CA . TYR A 1 189 ? 5.695 4.769 -3.439 1.00 90.88 189 TYR A CA 1
ATOM 1440 C C . TYR A 1 189 ? 6.829 4.960 -2.427 1.00 90.88 189 TYR A C 1
ATOM 1442 O O . TYR A 1 189 ? 6.625 4.852 -1.214 1.00 90.88 189 TYR A O 1
ATOM 1450 N N . ARG A 1 190 ? 8.027 5.299 -2.913 1.00 89.00 190 ARG A N 1
ATOM 1451 C CA . ARG A 1 190 ? 9.200 5.632 -2.100 1.00 89.00 190 ARG A CA 1
ATOM 1452 C C . ARG A 1 190 ? 9.672 7.030 -2.464 1.00 89.00 190 ARG A C 1
ATOM 1454 O O . ARG A 1 190 ? 10.755 7.220 -3.011 1.00 89.00 190 ARG A O 1
ATOM 1461 N N . GLU A 1 191 ? 8.823 7.995 -2.123 1.00 83.38 191 GLU A N 1
ATOM 1462 C CA . GLU A 1 191 ? 9.027 9.412 -2.417 1.00 83.38 191 GLU A CA 1
ATOM 1463 C C . GLU A 1 191 ? 10.414 9.893 -1.976 1.00 83.38 191 GLU A C 1
ATOM 1465 O O . GLU A 1 191 ? 10.700 10.019 -0.781 1.00 83.38 191 GLU A O 1
ATOM 1470 N N . GLN A 1 192 ? 11.251 10.189 -2.967 1.00 88.88 192 GLN A N 1
ATOM 1471 C CA . GLN A 1 192 ? 12.573 10.778 -2.799 1.00 88.88 192 GLN A CA 1
ATOM 1472 C C . GLN A 1 192 ? 12.516 12.291 -3.064 1.00 88.88 192 GLN A C 1
ATOM 1474 O O . GLN A 1 192 ? 11.678 12.744 -3.850 1.00 88.88 192 GLN A O 1
ATOM 1479 N N . PRO A 1 193 ? 13.404 13.098 -2.453 1.00 90.06 193 PRO A N 1
ATOM 1480 C CA . PRO A 1 193 ? 13.401 14.545 -2.646 1.00 90.06 193 PRO A CA 1
ATOM 1481 C C . PRO A 1 193 ? 13.613 14.924 -4.116 1.00 90.06 193 PRO A C 1
ATOM 1483 O O . PRO A 1 193 ? 14.698 14.732 -4.671 1.00 90.06 193 PRO A O 1
ATOM 1486 N N . GLU A 1 194 ? 12.593 15.515 -4.745 1.00 91.69 194 GLU A N 1
ATOM 1487 C CA . GLU A 1 194 ? 12.631 15.854 -6.172 1.00 91.69 194 GLU A CA 1
ATOM 1488 C C . GLU A 1 194 ? 13.859 16.697 -6.533 1.00 91.69 194 GLU A C 1
ATOM 1490 O O . GLU A 1 194 ? 14.556 16.391 -7.500 1.00 91.69 194 GLU A O 1
ATOM 1495 N N . GLY A 1 195 ? 14.168 17.719 -5.727 1.00 91.25 195 GLY A N 1
ATOM 1496 C CA . GLY A 1 195 ? 15.308 18.611 -5.953 1.00 91.25 195 GLY A CA 1
ATOM 1497 C C . GLY A 1 195 ? 16.678 17.921 -5.930 1.00 91.25 195 GLY A C 1
ATOM 1498 O O . GLY A 1 195 ? 17.638 18.484 -6.444 1.00 91.25 195 GLY A O 1
ATOM 1499 N N . GLN A 1 196 ? 16.781 16.708 -5.376 1.00 90.62 196 GLN A N 1
ATOM 1500 C CA . GLN A 1 196 ? 18.025 15.929 -5.342 1.00 90.62 196 GLN A CA 1
ATOM 1501 C C . GLN A 1 196 ? 18.107 14.905 -6.478 1.00 90.62 196 GLN A C 1
ATOM 1503 O O . GLN A 1 196 ? 19.194 14.649 -6.998 1.00 90.62 196 GLN A O 1
ATOM 1508 N N . ILE A 1 197 ? 16.972 14.323 -6.870 1.00 94.38 197 ILE A N 1
ATOM 1509 C CA . ILE A 1 197 ? 16.919 13.256 -7.876 1.00 94.38 197 ILE A CA 1
ATOM 1510 C C . ILE A 1 197 ? 16.751 13.825 -9.285 1.00 94.38 197 ILE A C 1
ATOM 1512 O O . ILE A 1 197 ? 17.533 13.507 -10.180 1.00 94.38 197 ILE A O 1
ATOM 1516 N N . ARG A 1 198 ? 15.768 14.707 -9.495 1.00 95.19 198 ARG A N 1
ATOM 1517 C CA . ARG A 1 198 ? 15.373 15.200 -10.824 1.00 95.19 198 ARG A CA 1
ATOM 1518 C C . ARG A 1 198 ? 16.526 15.844 -11.608 1.00 95.19 198 ARG A C 1
ATOM 1520 O O . ARG A 1 198 ? 16.710 15.466 -12.767 1.00 95.19 198 ARG A O 1
ATOM 1527 N N . PRO A 1 199 ? 17.361 16.738 -11.031 1.00 96.25 199 PRO A N 1
ATOM 1528 C CA . PRO A 1 199 ? 18.466 17.347 -11.779 1.00 96.25 199 PRO A CA 1
ATOM 1529 C C . PRO A 1 199 ? 19.477 16.326 -12.316 1.00 96.25 199 PRO A C 1
ATOM 1531 O O . PRO A 1 199 ? 20.090 16.562 -13.358 1.00 96.25 199 PRO A O 1
ATOM 1534 N N . LYS A 1 200 ? 19.624 15.169 -11.651 1.00 97.50 200 LYS A N 1
ATOM 1535 C CA . LYS A 1 200 ? 20.554 14.111 -12.069 1.00 97.50 200 LYS A CA 1
ATOM 1536 C C . LYS A 1 200 ? 20.115 13.437 -13.371 1.00 97.50 200 LYS A C 1
ATOM 1538 O O . LYS A 1 200 ? 20.973 13.051 -14.160 1.00 97.50 200 LYS A O 1
ATOM 1543 N N . PHE A 1 201 ? 18.808 13.361 -13.631 1.00 97.75 201 PHE A N 1
ATOM 1544 C CA . PHE A 1 201 ? 18.229 12.768 -14.843 1.00 97.75 201 PHE A CA 1
ATOM 1545 C C . PHE A 1 201 ? 17.832 13.795 -15.917 1.00 97.75 201 PHE A C 1
ATOM 1547 O O . PHE A 1 201 ? 17.376 13.411 -16.991 1.00 97.75 201 PHE A O 1
ATOM 1554 N N . SER A 1 202 ? 18.014 15.095 -15.669 1.00 96.44 202 SER A N 1
ATOM 1555 C CA . SER A 1 202 ? 17.543 16.160 -16.568 1.00 96.44 202 SER A CA 1
ATOM 1556 C C . SER A 1 202 ? 18.029 15.987 -18.017 1.00 96.44 202 SER A C 1
ATOM 1558 O O . SER A 1 202 ? 17.224 15.998 -18.945 1.00 96.44 202 SER A O 1
ATOM 1560 N N . ASN A 1 203 ? 19.322 15.713 -18.215 1.00 96.25 203 ASN A N 1
ATOM 1561 C CA . ASN A 1 203 ? 19.904 15.494 -19.546 1.00 96.25 203 ASN A CA 1
ATOM 1562 C C . ASN A 1 203 ? 19.323 14.262 -20.266 1.00 96.25 203 ASN A C 1
ATOM 1564 O O . ASN A 1 203 ? 19.237 14.244 -21.491 1.00 96.25 203 ASN A O 1
ATOM 1568 N N . LEU A 1 204 ? 18.924 13.230 -19.515 1.00 97.38 204 LEU A N 1
ATOM 1569 C CA . LEU A 1 204 ? 18.270 12.050 -20.078 1.00 97.38 204 LEU A CA 1
ATOM 1570 C C . LEU A 1 204 ? 16.897 12.414 -20.650 1.00 97.38 204 LEU A C 1
ATOM 1572 O O . LEU A 1 204 ? 16.620 12.072 -21.796 1.00 97.38 204 LEU A O 1
ATOM 1576 N N . GLY A 1 205 ? 16.082 13.145 -19.883 1.00 95.62 205 GLY A N 1
ATOM 1577 C CA . GLY A 1 205 ? 14.766 13.617 -20.324 1.00 95.62 205 GLY A CA 1
ATOM 1578 C C . GLY A 1 205 ? 14.845 14.450 -21.605 1.00 95.62 205 GLY A C 1
ATOM 1579 O O . GLY A 1 205 ? 14.224 14.086 -22.603 1.00 95.62 205 GLY A O 1
ATOM 1580 N N . VAL A 1 206 ? 15.704 15.481 -21.612 1.00 94.75 206 VAL A N 1
ATOM 1581 C CA . VAL A 1 206 ? 15.877 16.387 -22.765 1.00 94.75 206 VAL A CA 1
ATOM 1582 C C . VAL A 1 206 ? 16.268 15.615 -24.023 1.00 94.75 206 VAL A C 1
ATOM 1584 O O . VAL A 1 206 ? 15.633 15.759 -25.062 1.00 94.75 206 VAL A O 1
ATOM 1587 N N . LYS A 1 207 ? 17.281 14.746 -23.939 1.00 96.25 207 LYS A N 1
ATOM 1588 C CA . LYS A 1 207 ? 17.774 14.013 -25.113 1.00 96.25 207 LYS A CA 1
ATOM 1589 C C . LYS A 1 207 ? 16.782 12.982 -25.640 1.00 96.25 207 LYS A C 1
ATOM 1591 O O . LYS A 1 207 ? 16.738 12.748 -26.845 1.00 96.25 207 LYS A O 1
ATOM 1596 N N . LEU A 1 208 ? 16.005 12.343 -24.764 1.00 95.88 208 LEU A N 1
ATOM 1597 C CA . LEU A 1 208 ? 14.948 11.427 -25.196 1.00 95.88 208 LEU A CA 1
ATOM 1598 C C . LEU A 1 208 ? 13.806 12.178 -25.885 1.00 95.88 208 LEU A C 1
ATOM 1600 O O . LEU A 1 208 ? 13.270 11.678 -26.871 1.00 95.88 208 LEU A O 1
ATOM 1604 N N . ASP A 1 209 ? 13.468 13.375 -25.411 1.00 93.31 209 ASP A N 1
ATOM 1605 C CA . ASP A 1 209 ? 12.471 14.239 -26.044 1.00 93.31 209 ASP A CA 1
ATOM 1606 C C . ASP A 1 209 ? 12.939 14.770 -27.405 1.00 93.31 209 ASP A C 1
ATOM 1608 O O . ASP A 1 209 ? 12.205 14.676 -28.387 1.00 93.31 209 ASP A O 1
ATOM 1612 N N . GLU A 1 210 ? 14.185 15.237 -27.510 1.00 92.44 210 GLU A N 1
ATOM 1613 C CA . GLU A 1 210 ? 14.809 15.606 -28.789 1.00 92.44 210 GLU A CA 1
ATOM 1614 C C . GLU A 1 210 ? 14.813 14.425 -29.769 1.00 92.44 210 GLU A C 1
ATOM 1616 O O . GLU A 1 210 ? 14.415 14.563 -30.930 1.00 92.44 210 GLU A O 1
ATOM 1621 N N . PHE A 1 211 ? 15.201 13.238 -29.292 1.00 93.81 211 PHE A N 1
ATOM 1622 C CA . PHE A 1 211 ? 15.166 12.016 -30.087 1.00 93.81 211 PHE A CA 1
ATOM 1623 C C . PHE A 1 211 ? 13.742 11.689 -30.552 1.00 93.81 211 PHE A C 1
ATOM 1625 O O . PHE A 1 211 ? 13.542 11.403 -31.730 1.00 93.81 211 PHE A O 1
ATOM 1632 N N . ALA A 1 212 ? 12.741 11.778 -29.675 1.00 92.62 212 ALA A N 1
ATOM 1633 C CA . ALA A 1 212 ? 11.341 11.565 -30.031 1.00 92.62 212 ALA A CA 1
ATOM 1634 C C . ALA A 1 212 ? 10.849 12.563 -31.091 1.00 92.62 212 ALA A C 1
ATOM 1636 O O . ALA A 1 212 ? 10.223 12.161 -32.074 1.00 92.62 212 ALA A O 1
ATOM 1637 N N . LYS A 1 213 ? 11.173 13.851 -30.925 1.00 90.81 213 LYS A N 1
ATOM 1638 C CA . LYS A 1 213 ? 10.805 14.928 -31.854 1.00 90.81 213 LYS A CA 1
ATOM 1639 C C . LYS A 1 213 ? 11.454 14.779 -33.226 1.00 90.81 213 LYS A C 1
ATOM 1641 O O . LYS A 1 213 ? 10.840 15.168 -34.213 1.00 90.81 213 LYS A O 1
ATOM 1646 N N . SER A 1 214 ? 12.627 14.148 -33.319 1.00 90.56 214 SER A N 1
ATOM 1647 C CA . SER A 1 214 ? 13.278 13.875 -34.611 1.00 90.56 214 SER A CA 1
ATOM 1648 C C . SER A 1 214 ? 12.448 12.988 -35.555 1.00 90.56 214 SER A C 1
ATOM 1650 O O . SER A 1 214 ? 12.682 12.991 -36.760 1.00 90.56 214 SER A O 1
ATOM 1652 N N . PHE A 1 215 ? 11.448 12.264 -35.033 1.00 89.12 215 PHE A N 1
ATOM 1653 C CA . PHE A 1 215 ? 10.523 11.457 -35.834 1.00 89.12 215 PHE A CA 1
ATOM 1654 C C . PHE A 1 215 ? 9.273 12.217 -36.302 1.00 89.12 215 PHE A C 1
ATOM 1656 O O . PHE A 1 215 ? 8.505 11.657 -37.080 1.00 89.12 215 PHE A O 1
ATOM 1663 N N . LEU A 1 216 ? 9.060 13.458 -35.851 1.00 87.19 216 LEU A N 1
ATOM 1664 C CA . LEU A 1 216 ? 7.866 14.273 -36.118 1.00 87.19 216 LEU A CA 1
ATOM 1665 C C . LEU A 1 216 ? 8.055 15.196 -37.335 1.00 87.19 216 LEU A C 1
ATOM 1667 O O . LEU A 1 216 ? 7.754 16.385 -37.272 1.00 87.19 216 LEU A O 1
ATOM 1671 N N . THR A 1 217 ? 8.599 14.676 -38.436 1.00 84.69 217 THR A N 1
ATOM 1672 C CA . THR A 1 217 ? 8.975 15.497 -39.602 1.00 84.69 217 THR A CA 1
ATOM 1673 C C . THR A 1 217 ? 7.788 16.026 -40.412 1.00 84.69 217 THR A C 1
ATOM 1675 O O . THR A 1 217 ? 7.986 16.914 -41.232 1.00 84.69 217 THR A O 1
ATOM 1678 N N . GLU A 1 218 ? 6.570 15.509 -40.209 1.00 84.06 218 GLU A N 1
ATOM 1679 C CA . GLU A 1 218 ? 5.347 16.031 -40.852 1.00 84.06 218 GLU A CA 1
ATOM 1680 C C . GLU A 1 218 ? 4.802 17.295 -40.168 1.00 84.06 218 GLU A C 1
ATOM 1682 O O . GLU A 1 218 ? 3.935 17.977 -40.712 1.00 84.06 218 GLU A O 1
ATOM 1687 N N . TYR A 1 219 ? 5.310 17.640 -38.982 1.00 78.62 219 TYR A N 1
ATOM 1688 C CA . TYR A 1 219 ? 4.900 18.834 -38.251 1.00 78.62 219 TYR A CA 1
ATOM 1689 C C . TYR A 1 219 ? 5.842 19.996 -38.580 1.00 78.62 219 TYR A C 1
ATOM 1691 O O . TYR A 1 219 ? 6.943 20.084 -38.042 1.00 78.62 219 TYR A O 1
ATOM 1699 N N . GLU A 1 220 ? 5.390 20.922 -39.432 1.00 68.25 220 GLU A N 1
ATOM 1700 C CA . GLU A 1 220 ? 6.201 22.063 -39.893 1.00 68.25 220 GLU A CA 1
ATOM 1701 C C . GLU A 1 220 ? 6.649 23.005 -38.759 1.00 68.25 220 GLU A C 1
ATOM 1703 O O . GLU A 1 220 ? 7.714 23.608 -38.854 1.00 68.25 220 GLU A O 1
ATOM 1708 N N . ASN A 1 221 ? 5.870 23.123 -37.674 1.00 70.94 221 ASN A N 1
ATOM 1709 C CA . ASN A 1 221 ? 6.158 24.014 -36.544 1.00 70.94 221 ASN A CA 1
ATOM 1710 C C . ASN A 1 221 ? 5.839 23.347 -35.195 1.00 70.94 221 ASN A C 1
ATOM 1712 O O . ASN A 1 221 ? 4.752 23.522 -34.638 1.00 70.94 221 ASN A O 1
ATOM 1716 N N . LEU A 1 222 ? 6.800 22.608 -34.633 1.00 73.62 222 LEU A N 1
ATOM 1717 C CA . LEU A 1 222 ? 6.707 22.110 -33.256 1.00 73.62 222 LEU A CA 1
ATOM 1718 C C . LEU A 1 222 ? 6.806 23.284 -32.269 1.00 73.62 222 LEU A C 1
ATOM 1720 O O . LEU A 1 222 ? 7.887 23.700 -31.860 1.00 73.62 222 LEU A O 1
ATOM 1724 N N . SER A 1 223 ? 5.659 23.824 -31.869 1.00 68.88 223 SER A N 1
ATOM 1725 C CA . SER A 1 223 ? 5.570 24.792 -30.774 1.00 68.88 223 SER A CA 1
ATOM 1726 C C . SER A 1 223 ? 5.608 24.107 -29.406 1.00 68.88 223 SER A C 1
ATOM 1728 O O . SER A 1 223 ? 5.342 22.907 -29.283 1.00 68.88 223 SER A O 1
ATOM 1730 N N . VAL A 1 224 ? 5.801 24.905 -28.352 1.00 60.06 224 VAL A N 1
ATOM 1731 C CA . VAL A 1 224 ? 5.624 24.479 -26.953 1.00 60.06 224 VAL A CA 1
ATOM 1732 C C . VAL A 1 224 ? 4.182 24.078 -26.603 1.00 60.06 224 VAL A C 1
ATOM 1734 O O . VAL A 1 224 ? 3.934 23.688 -25.476 1.00 60.06 224 VAL A O 1
ATOM 1737 N N . HIS A 1 225 ? 3.207 24.165 -27.505 1.00 61.94 225 HIS A N 1
ATOM 1738 C CA . HIS A 1 225 ? 1.849 23.656 -27.262 1.00 61.94 225 HIS A CA 1
ATOM 1739 C C . HIS A 1 225 ? 1.550 22.370 -28.041 1.00 61.94 225 HIS A C 1
ATOM 1741 O O . HIS A 1 225 ? 0.466 21.804 -27.910 1.00 61.94 225 HIS A O 1
ATOM 1747 N N . THR A 1 226 ? 2.507 21.884 -28.833 1.00 67.50 226 THR A N 1
ATOM 1748 C CA . THR A 1 226 ? 2.318 20.690 -29.657 1.00 67.50 226 THR A CA 1
ATOM 1749 C C . THR A 1 226 ? 2.286 19.443 -28.783 1.00 67.50 226 THR A C 1
ATOM 1751 O O . THR A 1 226 ? 3.249 19.134 -28.081 1.00 67.50 226 THR A O 1
ATOM 1754 N N . MET A 1 227 ? 1.179 18.702 -28.824 1.00 70.81 227 MET A N 1
ATOM 1755 C CA . MET A 1 227 ? 1.051 17.443 -28.092 1.00 70.81 227 MET A CA 1
ATOM 1756 C C . MET A 1 227 ? 1.783 16.316 -28.832 1.00 70.81 227 MET A C 1
ATOM 1758 O O . MET A 1 227 ? 1.258 15.727 -29.767 1.00 70.81 227 MET A O 1
ATOM 1762 N N . THR A 1 228 ? 2.998 16.006 -28.387 1.00 83.12 228 THR A N 1
ATOM 1763 C CA . THR A 1 228 ? 3.860 14.926 -28.901 1.00 83.12 228 THR A CA 1
ATOM 1764 C C . THR A 1 228 ? 3.476 13.547 -28.353 1.00 83.12 228 THR A C 1
ATOM 1766 O O . THR A 1 228 ? 3.017 13.441 -27.219 1.00 83.12 228 THR A O 1
ATOM 1769 N N . SER A 1 229 ? 3.715 12.454 -29.085 1.00 87.94 229 SER A N 1
ATOM 1770 C CA . SER A 1 229 ? 3.429 11.090 -28.585 1.00 87.94 229 SER A CA 1
ATOM 1771 C C . SER A 1 229 ? 4.287 10.676 -27.375 1.00 87.94 229 SER A C 1
ATOM 1773 O O . SER A 1 229 ? 3.878 9.826 -26.585 1.00 87.94 229 SER A O 1
ATOM 1775 N N . PHE A 1 230 ? 5.453 11.303 -27.204 1.00 93.38 230 PHE A N 1
ATOM 1776 C CA . PHE A 1 230 ? 6.359 11.118 -26.074 1.00 93.38 230 PHE A CA 1
ATOM 1777 C C . PHE A 1 230 ? 6.478 12.406 -25.258 1.00 93.38 230 PHE A C 1
ATOM 1779 O O . PHE A 1 230 ? 6.554 13.489 -25.839 1.00 93.38 230 PHE A O 1
ATOM 1786 N N . VAL A 1 231 ? 6.503 12.294 -23.931 1.00 92.88 231 VAL A N 1
ATOM 1787 C CA . VAL A 1 231 ? 6.571 13.438 -23.015 1.00 92.88 231 VAL A CA 1
ATOM 1788 C C . VAL A 1 231 ? 7.751 13.300 -22.058 1.00 92.88 231 VAL A C 1
ATOM 1790 O O . VAL A 1 231 ? 7.869 12.318 -21.326 1.00 92.88 231 VAL A O 1
ATOM 1793 N N . ASP A 1 232 ? 8.598 14.325 -22.002 1.00 94.19 232 ASP A N 1
ATOM 1794 C CA . ASP A 1 232 ? 9.564 14.473 -20.917 1.00 94.19 232 ASP A CA 1
ATOM 1795 C C . ASP A 1 232 ? 8.858 14.929 -19.636 1.00 94.19 232 ASP A C 1
ATOM 1797 O O . ASP A 1 232 ? 8.567 16.117 -19.452 1.00 94.19 232 ASP A O 1
ATOM 1801 N N . CYS A 1 233 ? 8.586 13.973 -18.747 1.00 94.31 233 CYS A N 1
ATOM 1802 C CA . CYS A 1 233 ? 8.034 14.242 -17.425 1.00 94.31 233 CYS A CA 1
ATOM 1803 C C . CYS A 1 233 ? 9.133 14.464 -16.369 1.00 94.31 233 CYS A C 1
ATOM 1805 O O . CYS A 1 233 ? 8.811 14.711 -15.214 1.00 94.31 233 CYS A O 1
ATOM 1807 N N . ILE A 1 234 ? 10.420 14.436 -16.732 1.00 95.19 234 ILE A N 1
ATOM 1808 C CA . ILE A 1 234 ? 11.537 14.742 -15.827 1.00 95.19 234 ILE A CA 1
ATOM 1809 C C . ILE A 1 234 ? 11.744 16.258 -15.735 1.00 95.19 234 ILE A C 1
ATOM 1811 O O . ILE A 1 234 ? 11.998 16.776 -14.651 1.00 95.19 234 ILE A O 1
ATOM 1815 N N . ASN A 1 235 ? 11.626 17.004 -16.836 1.00 91.94 235 ASN A N 1
ATOM 1816 C CA . ASN A 1 235 ? 12.004 18.427 -16.872 1.00 91.94 235 ASN A CA 1
ATOM 1817 C C . ASN A 1 235 ? 10.861 19.443 -16.715 1.00 91.94 235 ASN A C 1
ATOM 1819 O O . ASN A 1 235 ? 11.020 20.596 -17.105 1.00 91.94 235 ASN A O 1
ATOM 1823 N N . LEU A 1 236 ? 9.742 19.065 -16.082 1.00 81.94 236 LEU A N 1
ATOM 1824 C CA . LEU A 1 236 ? 8.600 19.968 -15.831 1.00 81.94 236 LEU A CA 1
ATOM 1825 C C . LEU A 1 236 ? 8.133 20.705 -17.103 1.00 81.94 236 LEU A C 1
ATOM 1827 O O . LEU A 1 236 ? 7.796 21.895 -17.077 1.00 81.94 236 LEU A O 1
ATOM 1831 N N . SER A 1 237 ? 8.161 20.000 -18.235 1.00 71.06 237 SER A N 1
ATOM 1832 C CA . SER A 1 237 ? 7.818 20.545 -19.544 1.00 71.06 237 SER A CA 1
ATOM 1833 C C . SER A 1 237 ? 6.448 21.228 -19.500 1.00 71.06 237 SER A C 1
ATOM 1835 O O . SER A 1 237 ? 5.486 20.698 -18.939 1.00 71.06 237 SER A O 1
ATOM 1837 N N . HIS A 1 238 ? 6.355 22.424 -20.085 1.00 67.81 238 HIS A N 1
ATOM 1838 C CA . HIS A 1 238 ? 5.133 23.245 -20.120 1.00 67.81 238 HIS A CA 1
ATOM 1839 C C . HIS A 1 238 ? 4.616 23.708 -18.746 1.00 67.81 238 HIS A C 1
ATOM 1841 O O . HIS A 1 238 ? 3.423 23.959 -18.590 1.00 67.81 238 HIS A O 1
ATOM 1847 N N . GLY A 1 239 ? 5.492 23.803 -17.737 1.00 73.12 239 GLY A N 1
ATOM 1848 C CA . GLY A 1 239 ? 5.112 24.225 -16.384 1.00 73.12 239 GLY A CA 1
ATOM 1849 C C . GLY A 1 239 ? 4.252 23.198 -15.641 1.00 73.12 239 GLY A C 1
ATOM 1850 O O . GLY A 1 239 ? 3.683 23.511 -14.595 1.00 73.12 239 GLY A O 1
ATOM 1851 N N . ARG A 1 240 ? 4.145 21.971 -16.168 1.00 83.31 240 ARG A N 1
ATOM 1852 C CA . ARG A 1 240 ? 3.418 20.869 -15.537 1.00 83.31 240 ARG A CA 1
ATOM 1853 C C . ARG A 1 240 ? 4.367 20.025 -14.691 1.00 83.31 240 ARG A C 1
ATOM 1855 O O . ARG A 1 240 ? 5.351 19.489 -15.192 1.00 83.31 240 ARG A O 1
ATOM 1862 N N . GLY A 1 241 ? 4.015 19.847 -13.420 1.00 87.88 241 GLY A N 1
ATOM 1863 C CA . GLY A 1 241 ? 4.625 18.838 -12.554 1.00 87.88 241 GLY A CA 1
ATOM 1864 C C . GLY A 1 241 ? 4.409 17.426 -13.088 1.00 87.88 241 GLY A C 1
ATOM 1865 O O . GLY A 1 241 ? 3.353 17.135 -13.653 1.00 87.88 241 GLY A O 1
ATOM 1866 N N . TRP A 1 242 ? 5.365 16.523 -12.872 1.00 90.69 242 TRP A N 1
ATOM 1867 C CA . TRP A 1 242 ? 5.249 15.127 -13.312 1.00 90.69 242 TRP A CA 1
ATOM 1868 C C . TRP A 1 242 ? 4.022 14.421 -12.703 1.00 90.69 242 TRP A C 1
ATOM 1870 O O . TRP A 1 242 ? 3.366 13.619 -13.362 1.00 90.69 242 TRP A O 1
ATOM 1880 N N . TRP A 1 243 ? 3.634 14.796 -11.482 1.00 88.50 243 TRP A N 1
ATOM 1881 C CA . TRP A 1 243 ? 2.446 14.281 -10.794 1.00 88.50 243 TRP A CA 1
ATOM 1882 C C . TRP A 1 243 ? 1.124 14.708 -11.449 1.00 88.50 243 TRP A C 1
ATOM 1884 O O . TRP A 1 243 ? 0.094 14.096 -11.201 1.00 88.50 243 TRP A O 1
ATOM 1894 N N . THR A 1 244 ? 1.118 15.734 -12.307 1.00 91.19 244 THR A N 1
ATOM 1895 C CA . THR A 1 244 ? -0.110 16.236 -12.958 1.00 91.19 244 THR A CA 1
ATOM 1896 C C . THR A 1 244 ? -0.574 15.385 -14.145 1.00 91.19 244 THR A C 1
ATOM 1898 O O . THR A 1 244 ? -1.662 15.613 -14.678 1.00 91.19 244 THR A O 1
ATOM 1901 N N . PHE A 1 245 ? 0.239 14.413 -14.573 1.00 90.75 245 PHE A N 1
ATOM 1902 C CA . PHE A 1 245 ? -0.112 13.467 -15.636 1.00 90.75 245 PHE A CA 1
ATOM 1903 C C . PHE A 1 245 ? -1.016 12.327 -15.154 1.00 90.75 245 PHE A C 1
ATOM 1905 O O . PHE A 1 245 ? -1.568 11.611 -15.993 1.00 90.75 245 PHE A O 1
ATOM 1912 N N . PHE A 1 246 ? -1.203 12.194 -13.837 1.00 89.94 246 PHE A N 1
ATOM 1913 C CA . PHE A 1 246 ? -2.063 11.196 -13.213 1.00 89.94 246 PHE A CA 1
ATOM 1914 C C . PHE A 1 246 ? -3.057 11.876 -12.261 1.00 89.94 246 PHE A C 1
ATOM 1916 O O . PHE A 1 246 ? -2.682 12.791 -11.529 1.00 89.94 246 PHE A O 1
ATOM 1923 N N . PRO A 1 247 ? -4.326 11.439 -12.217 1.00 86.88 247 PRO A N 1
ATOM 1924 C CA . PRO A 1 247 ? -5.290 11.946 -11.240 1.00 86.88 247 PRO A CA 1
ATOM 1925 C C . PRO A 1 247 ? -5.086 11.362 -9.831 1.00 86.88 247 PRO A C 1
ATOM 1927 O O . PRO A 1 247 ? -5.709 11.832 -8.881 1.00 86.88 247 PRO A O 1
ATOM 1930 N N . TYR A 1 248 ? -4.245 10.332 -9.685 1.00 86.00 248 TYR A N 1
ATOM 1931 C CA . TYR A 1 248 ? -3.968 9.637 -8.427 1.00 86.00 248 TYR A CA 1
ATOM 1932 C C . TYR A 1 248 ? -2.465 9.374 -8.263 1.00 86.00 248 TYR A C 1
ATOM 1934 O O . TYR A 1 248 ? -1.696 9.475 -9.216 1.00 86.00 248 TYR A O 1
ATOM 1942 N N . ARG A 1 249 ? -2.050 8.997 -7.046 1.00 89.62 249 ARG A N 1
ATOM 1943 C CA . ARG A 1 249 ? -0.662 8.627 -6.743 1.00 89.62 249 ARG A CA 1
ATOM 1944 C C . ARG A 1 249 ? -0.282 7.305 -7.421 1.00 89.62 249 ARG A C 1
ATOM 1946 O O . ARG A 1 249 ? -0.961 6.297 -7.219 1.00 89.62 249 ARG A O 1
ATOM 1953 N N . ILE A 1 250 ? 0.813 7.322 -8.181 1.00 90.25 250 ILE A N 1
ATOM 1954 C CA . ILE A 1 250 ? 1.345 6.191 -8.946 1.00 90.25 250 ILE A CA 1
ATOM 1955 C C . ILE A 1 250 ? 2.624 5.608 -8.306 1.00 90.25 250 ILE A C 1
ATOM 1957 O O . ILE A 1 250 ? 3.510 6.379 -7.922 1.00 90.25 250 ILE A O 1
ATOM 1961 N N . PRO A 1 251 ? 2.737 4.276 -8.161 1.00 93.06 251 PRO A N 1
ATOM 1962 C CA . PRO A 1 251 ? 3.909 3.618 -7.586 1.00 93.06 251 PRO A CA 1
ATOM 1963 C C . PRO A 1 251 ? 4.851 3.099 -8.684 1.00 93.06 251 PRO A C 1
ATOM 1965 O O . PRO A 1 251 ? 4.573 2.081 -9.315 1.00 93.06 251 PRO A O 1
ATOM 1968 N N . PHE A 1 252 ? 5.992 3.750 -8.911 1.00 95.88 252 PHE A N 1
ATOM 1969 C CA . PHE A 1 252 ? 6.920 3.287 -9.945 1.00 95.88 252 PHE A CA 1
ATOM 1970 C C . PHE A 1 252 ? 7.994 2.367 -9.368 1.00 95.88 252 PHE A C 1
ATOM 1972 O O . PHE A 1 252 ? 8.727 2.721 -8.448 1.00 95.88 252 PHE A O 1
ATOM 1979 N N . GLU A 1 253 ? 8.168 1.191 -9.972 1.00 96.81 253 GLU A N 1
ATOM 1980 C CA . GLU A 1 253 ? 9.227 0.252 -9.579 1.00 96.81 253 GLU A CA 1
ATOM 1981 C C . GLU A 1 253 ? 10.639 0.830 -9.746 1.00 96.81 253 GLU A C 1
ATOM 1983 O O . GLU A 1 253 ? 11.543 0.453 -9.000 1.00 96.81 253 GLU A O 1
ATOM 1988 N N . SER A 1 254 ? 10.829 1.787 -10.664 1.00 96.75 254 SER A N 1
ATOM 1989 C CA . SER A 1 254 ? 12.113 2.468 -10.870 1.00 96.75 254 SER A CA 1
ATOM 1990 C C . SER A 1 254 ? 12.571 3.308 -9.668 1.00 96.75 254 SER A C 1
ATOM 1992 O O . SER A 1 254 ? 13.746 3.682 -9.594 1.00 96.75 254 SER A O 1
ATOM 1994 N N . GLU A 1 255 ? 11.680 3.589 -8.709 1.00 96.38 255 GLU A N 1
ATOM 1995 C CA . GLU A 1 255 ? 12.035 4.249 -7.448 1.00 96.38 255 GLU A CA 1
ATOM 1996 C C . GLU A 1 255 ? 13.016 3.392 -6.625 1.00 96.38 255 GLU A C 1
ATOM 1998 O O . GLU A 1 255 ? 13.917 3.939 -5.991 1.00 96.38 255 GLU A O 1
ATOM 2003 N N . LEU A 1 256 ? 12.897 2.057 -6.675 1.00 97.19 256 LEU A N 1
ATOM 2004 C CA . LEU A 1 256 ? 13.701 1.135 -5.864 1.00 97.19 256 LEU A CA 1
ATOM 2005 C C . LEU A 1 256 ? 15.172 1.040 -6.310 1.00 97.19 256 LEU A C 1
ATOM 2007 O O . LEU A 1 256 ? 16.039 1.196 -5.450 1.00 97.19 256 LEU A O 1
ATOM 2011 N N . PRO A 1 257 ? 15.509 0.850 -7.604 1.00 97.69 257 PRO A N 1
ATOM 2012 C CA . PRO A 1 257 ? 16.891 0.988 -8.060 1.00 97.69 257 PRO A CA 1
ATOM 2013 C C . PRO A 1 257 ? 17.494 2.347 -7.691 1.00 97.69 257 PRO A C 1
ATOM 2015 O O . PRO A 1 257 ? 18.617 2.394 -7.193 1.00 97.69 257 PRO A O 1
ATOM 2018 N N . THR A 1 258 ? 16.723 3.431 -7.848 1.00 97.06 258 THR A N 1
ATOM 2019 C CA . THR A 1 258 ? 17.171 4.796 -7.522 1.00 97.06 258 THR A CA 1
ATOM 2020 C C . THR A 1 258 ? 17.517 4.932 -6.037 1.00 97.06 258 THR A C 1
ATOM 2022 O O . THR A 1 258 ? 18.584 5.451 -5.713 1.00 97.06 258 THR A O 1
ATOM 2025 N N . LEU A 1 259 ? 16.693 4.370 -5.140 1.00 95.38 259 LEU A N 1
ATOM 2026 C CA . LEU A 1 259 ? 16.999 4.280 -3.704 1.00 95.38 259 LEU A CA 1
ATOM 2027 C C . LEU A 1 259 ? 18.280 3.489 -3.408 1.00 95.38 259 LEU A C 1
ATOM 2029 O O . LEU A 1 259 ? 18.971 3.775 -2.431 1.00 95.38 259 LEU A O 1
ATOM 2033 N N . ALA A 1 260 ? 18.597 2.480 -4.217 1.00 96.38 260 ALA A N 1
ATOM 2034 C CA . ALA A 1 260 ? 19.820 1.688 -4.093 1.00 96.38 260 ALA A CA 1
ATOM 2035 C C . ALA A 1 260 ? 21.049 2.350 -4.749 1.00 96.38 260 ALA A C 1
ATOM 2037 O O . ALA A 1 260 ? 22.103 1.727 -4.852 1.00 96.38 260 ALA A O 1
ATOM 2038 N N . GLY A 1 261 ? 20.939 3.607 -5.196 1.00 96.19 261 GLY A N 1
ATOM 2039 C CA . GLY A 1 261 ? 22.023 4.326 -5.867 1.00 96.19 261 GLY A CA 1
ATOM 2040 C C . GLY A 1 261 ? 22.224 3.937 -7.338 1.00 96.19 261 GLY A C 1
ATOM 2041 O O . GLY A 1 261 ? 23.228 4.317 -7.940 1.00 96.19 261 GLY A O 1
ATOM 2042 N N . LEU A 1 262 ? 21.288 3.194 -7.936 1.00 97.50 262 LEU A N 1
ATOM 2043 C CA . LEU A 1 262 ? 21.337 2.750 -9.331 1.00 97.50 262 LEU A CA 1
ATOM 2044 C C . LEU A 1 262 ? 20.374 3.588 -10.190 1.00 97.50 262 LEU A C 1
ATOM 2046 O O . LEU A 1 262 ? 19.242 3.822 -9.771 1.00 97.50 262 LEU A O 1
ATOM 2050 N N . PRO A 1 263 ? 20.748 4.028 -11.405 1.00 98.12 263 PRO A N 1
ATOM 2051 C CA . PRO A 1 263 ? 19.834 4.798 -12.246 1.00 98.12 263 PRO A CA 1
ATOM 2052 C C . PRO A 1 263 ? 18.565 4.013 -12.603 1.00 98.12 263 PRO A C 1
ATOM 2054 O O . PRO A 1 263 ? 18.648 2.890 -13.103 1.00 98.12 263 PRO A O 1
ATOM 2057 N N . GLY A 1 264 ? 17.393 4.614 -12.389 1.00 98.06 264 GLY A N 1
ATOM 2058 C CA . GLY A 1 264 ? 16.098 4.033 -12.734 1.00 98.06 264 GLY A CA 1
ATOM 2059 C C . GLY A 1 264 ? 15.134 5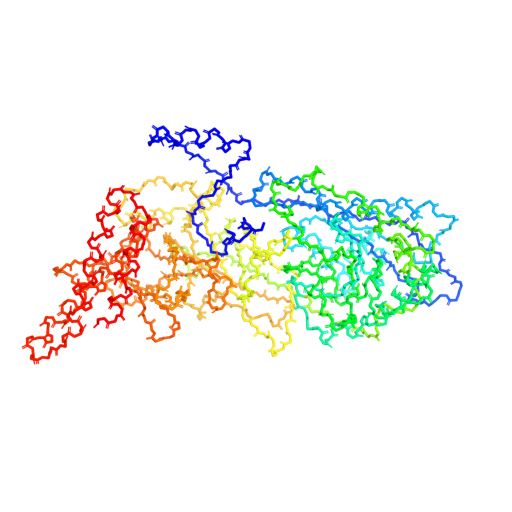.074 -13.298 1.00 98.06 264 GLY A C 1
ATOM 2060 O O . GLY A 1 264 ? 14.989 6.159 -12.740 1.00 98.06 264 GLY A O 1
ATOM 2061 N N . VAL A 1 265 ? 14.452 4.733 -14.389 1.00 98.56 265 VAL A N 1
ATOM 2062 C CA . VAL A 1 265 ? 13.344 5.514 -14.959 1.00 98.56 265 VAL A CA 1
ATOM 2063 C C . VAL A 1 265 ? 12.182 4.602 -15.334 1.00 98.56 265 VAL A C 1
ATOM 2065 O O . VAL A 1 265 ? 12.374 3.408 -15.545 1.00 98.56 265 VAL A O 1
ATOM 2068 N N . THR A 1 266 ? 10.980 5.156 -15.453 1.00 98.38 266 THR A N 1
ATOM 2069 C CA . THR A 1 266 ? 9.796 4.447 -15.948 1.00 98.38 266 THR A CA 1
ATOM 2070 C C . THR A 1 266 ? 9.248 5.142 -17.188 1.00 98.38 266 THR A C 1
ATOM 2072 O O . THR A 1 266 ? 9.079 6.360 -17.200 1.00 98.38 266 THR A O 1
ATOM 2075 N N . LEU A 1 267 ? 8.969 4.362 -18.230 1.00 98.25 267 LEU A N 1
ATOM 2076 C CA . LEU A 1 267 ? 8.116 4.739 -19.348 1.00 98.25 267 LEU A CA 1
ATOM 2077 C C . LEU A 1 267 ? 6.678 4.371 -18.980 1.00 98.25 267 LEU A C 1
ATOM 2079 O O . LEU A 1 267 ? 6.360 3.188 -18.836 1.00 98.25 267 LEU A O 1
ATOM 2083 N N . ALA A 1 268 ? 5.826 5.378 -18.808 1.00 96.81 268 ALA A N 1
ATOM 2084 C CA . ALA A 1 268 ? 4.442 5.189 -18.391 1.00 96.81 268 ALA A CA 1
ATOM 2085 C C . ALA A 1 268 ? 3.458 5.877 -19.334 1.00 96.81 268 ALA A C 1
ATOM 2087 O O . ALA A 1 268 ? 3.742 6.950 -19.869 1.00 96.81 268 ALA A O 1
ATOM 2088 N N . THR A 1 269 ? 2.282 5.281 -19.512 1.00 96.00 269 THR A N 1
ATOM 2089 C CA . THR A 1 269 ? 1.171 5.911 -20.236 1.00 96.00 269 THR A CA 1
ATOM 2090 C C . THR A 1 269 ? 0.677 7.131 -19.454 1.00 96.00 269 THR A C 1
ATOM 2092 O O . THR A 1 269 ? 0.419 7.034 -18.257 1.00 96.00 269 THR A O 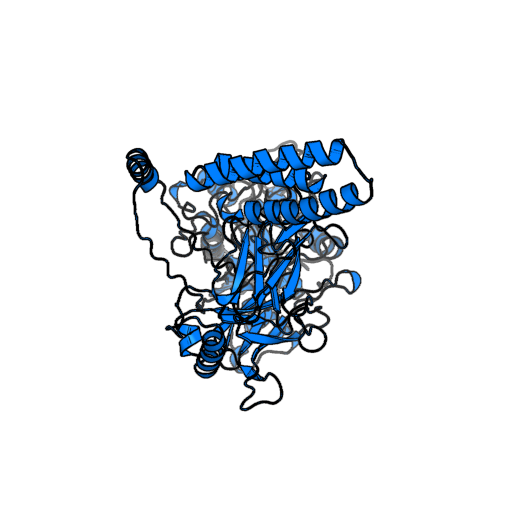1
ATOM 2095 N N . VAL A 1 270 ? 0.562 8.290 -20.111 1.00 93.81 270 VAL A N 1
ATOM 2096 C CA . VAL A 1 270 ? 0.244 9.575 -19.452 1.00 93.81 270 VAL A CA 1
ATOM 2097 C C . VAL A 1 270 ? -1.158 10.078 -19.775 1.00 93.81 270 VAL A C 1
ATOM 2099 O O . VAL A 1 270 ? -1.683 9.819 -20.858 1.00 93.81 270 VAL A O 1
ATOM 2102 N N . ASN A 1 271 ? -1.720 10.897 -18.878 1.00 91.06 271 ASN A N 1
ATOM 2103 C CA . ASN A 1 271 ? -3.108 11.379 -18.925 1.00 91.06 271 ASN A CA 1
ATOM 2104 C C . ASN A 1 271 ? -4.121 10.227 -18.831 1.00 91.06 271 ASN A C 1
ATOM 2106 O O . ASN A 1 271 ? -5.109 10.184 -19.559 1.00 91.06 271 ASN A O 1
ATOM 2110 N N . ASP A 1 272 ? -3.842 9.297 -17.923 1.00 88.44 272 ASP A N 1
ATOM 2111 C CA . ASP A 1 272 ? -4.609 8.078 -17.704 1.00 88.44 272 ASP A CA 1
ATOM 2112 C C . ASP A 1 272 ? -5.106 8.004 -16.251 1.00 88.44 272 ASP A C 1
ATOM 2114 O O . ASP A 1 272 ? -4.347 8.219 -15.304 1.00 88.44 272 ASP A O 1
ATOM 2118 N N . ASP A 1 273 ? -6.393 7.693 -16.070 1.00 84.81 273 ASP A N 1
ATOM 2119 C CA . ASP A 1 273 ? -7.023 7.527 -14.758 1.00 84.81 273 ASP A CA 1
ATOM 2120 C C . ASP A 1 273 ? -6.955 6.092 -14.204 1.00 84.81 273 ASP A C 1
ATOM 2122 O O . ASP A 1 273 ? -7.344 5.863 -13.050 1.00 84.81 273 ASP A O 1
ATOM 2126 N N . ARG A 1 274 ? -6.469 5.130 -15.005 1.00 86.69 274 ARG A N 1
ATOM 2127 C CA . ARG A 1 274 ? -6.433 3.681 -14.750 1.00 86.69 274 ARG A CA 1
ATOM 2128 C C . ARG A 1 274 ? -7.703 3.204 -14.070 1.00 86.69 274 ARG A C 1
ATOM 2130 O O . ARG A 1 274 ? -7.651 2.528 -13.042 1.00 86.69 274 ARG A O 1
ATOM 2137 N N . ARG A 1 275 ? -8.870 3.614 -14.575 1.00 87.12 275 ARG A N 1
ATOM 2138 C CA . ARG A 1 275 ? -10.156 3.476 -13.865 1.00 87.12 275 ARG A CA 1
ATOM 2139 C C . ARG A 1 275 ? -10.478 2.064 -13.377 1.00 87.12 275 ARG A C 1
ATOM 2141 O O . ARG A 1 275 ? -11.113 1.940 -12.325 1.00 87.12 275 ARG A O 1
ATOM 2148 N N . HIS A 1 276 ? -10.052 1.049 -14.126 1.00 90.81 276 HIS A N 1
ATOM 2149 C CA . HIS A 1 276 ? -10.380 -0.355 -13.877 1.00 90.81 276 HIS A CA 1
ATOM 2150 C C . HIS A 1 276 ? -9.305 -1.118 -13.100 1.00 90.81 276 HIS A C 1
ATOM 2152 O O . HIS A 1 276 ? -9.650 -2.088 -12.438 1.00 90.81 276 HIS A O 1
ATOM 2158 N N . VAL A 1 277 ? -8.052 -0.649 -13.080 1.00 91.88 277 VAL A N 1
ATOM 2159 C CA . VAL A 1 277 ? -6.965 -1.267 -12.292 1.00 91.88 277 VAL A CA 1
ATOM 2160 C C . VAL A 1 277 ? -7.401 -1.476 -10.836 1.00 91.88 277 VAL A C 1
ATOM 2162 O O . VAL A 1 277 ? -8.151 -0.666 -10.290 1.00 91.88 277 VAL A O 1
ATOM 2165 N N . ASP A 1 278 ? -6.960 -2.540 -10.170 1.00 91.69 278 ASP A N 1
ATOM 2166 C CA . ASP A 1 278 ? -7.383 -2.842 -8.791 1.00 91.69 278 ASP A CA 1
ATOM 2167 C C . ASP A 1 278 ? -8.907 -3.059 -8.645 1.00 91.69 278 ASP A C 1
ATOM 2169 O O . ASP A 1 278 ? -9.493 -2.784 -7.595 1.00 91.69 278 ASP A O 1
ATOM 2173 N N . THR A 1 279 ? -9.588 -3.522 -9.699 1.00 91.81 279 THR A N 1
ATOM 2174 C CA . THR A 1 279 ? -11.006 -3.907 -9.645 1.00 91.81 279 THR A CA 1
ATOM 2175 C C . THR A 1 279 ? -11.286 -5.180 -10.446 1.00 91.81 279 THR A C 1
ATOM 2177 O O . THR A 1 279 ? -10.549 -5.475 -11.387 1.00 91.81 279 THR A O 1
ATOM 2180 N N . PRO A 1 280 ? -12.377 -5.905 -10.133 1.00 92.88 280 PRO A N 1
ATOM 2181 C CA . PRO A 1 280 ? -12.867 -7.006 -10.966 1.00 92.88 280 PRO A CA 1
ATOM 2182 C C . PRO A 1 280 ? -13.145 -6.631 -12.424 1.00 92.88 280 PRO A C 1
ATOM 2184 O O . PRO A 1 280 ? -13.029 -7.480 -13.299 1.00 92.88 280 PRO A O 1
ATOM 2187 N N . ASP A 1 281 ? -13.457 -5.359 -12.689 1.00 92.38 281 ASP A N 1
ATOM 2188 C CA . ASP A 1 281 ? -13.732 -4.843 -14.033 1.00 92.38 281 ASP A CA 1
ATOM 2189 C C . ASP A 1 281 ? -12.433 -4.589 -14.836 1.00 92.38 281 ASP A C 1
ATOM 2191 O O . ASP A 1 281 ? -12.487 -3.969 -15.894 1.00 92.38 281 ASP A O 1
ATOM 2195 N N . ASP A 1 282 ? -11.250 -5.001 -14.364 1.00 94.56 282 ASP A N 1
ATOM 2196 C CA . ASP A 1 282 ? -9.991 -4.914 -15.124 1.00 94.56 282 ASP A CA 1
ATOM 2197 C C . ASP A 1 282 ? -9.893 -6.020 -16.189 1.00 94.56 282 ASP A C 1
ATOM 2199 O O . ASP A 1 282 ? -9.063 -6.923 -16.092 1.00 94.56 282 ASP A O 1
ATOM 2203 N N . VAL A 1 283 ? -10.790 -5.976 -17.178 1.00 95.12 283 VAL A N 1
ATOM 2204 C CA . VAL A 1 283 ? -11.000 -7.018 -18.198 1.00 95.12 283 VAL A CA 1
ATOM 2205 C C . VAL A 1 283 ? -10.748 -6.514 -19.623 1.00 95.12 283 VAL A C 1
ATOM 2207 O O . VAL A 1 283 ? -10.867 -5.324 -19.913 1.00 95.12 283 VAL A O 1
ATOM 2210 N N . GLU A 1 284 ? -10.446 -7.443 -20.535 1.00 94.81 284 GLU A N 1
ATOM 2211 C CA . GLU A 1 284 ? -10.050 -7.173 -21.929 1.00 94.81 284 GLU A CA 1
ATOM 2212 C C . GLU A 1 284 ? -11.044 -6.287 -22.696 1.00 94.81 284 GLU A C 1
ATOM 2214 O O . GLU A 1 284 ? -10.635 -5.379 -23.411 1.00 94.81 284 GLU A O 1
ATOM 2219 N N . ILE A 1 285 ? -12.357 -6.469 -22.501 1.00 94.56 285 ILE A N 1
ATOM 2220 C CA . ILE A 1 285 ? -13.394 -5.690 -23.210 1.00 94.56 285 ILE A CA 1
ATOM 2221 C C . ILE A 1 285 ? -13.310 -4.173 -22.951 1.00 94.56 285 ILE A C 1
ATOM 2223 O O . ILE A 1 285 ? -13.882 -3.371 -23.689 1.00 94.56 285 ILE A O 1
ATOM 2227 N N . HIS A 1 286 ? -12.615 -3.755 -21.892 1.00 93.06 286 HIS A N 1
ATOM 2228 C CA . HIS A 1 286 ? -12.403 -2.350 -21.559 1.00 93.06 286 HIS A CA 1
ATOM 2229 C C . HIS A 1 286 ? -11.080 -1.782 -22.079 1.00 93.06 286 HIS A C 1
ATOM 2231 O O . HIS A 1 286 ? -10.827 -0.588 -21.881 1.00 93.06 286 HIS A O 1
ATOM 2237 N N . GLN A 1 287 ? -10.260 -2.595 -22.743 1.00 94.00 287 GLN A N 1
ATOM 2238 C CA . GLN A 1 287 ? -9.012 -2.153 -23.341 1.00 94.00 287 GLN A CA 1
ATOM 2239 C C . GLN A 1 287 ? -9.255 -1.384 -24.639 1.00 94.00 287 GLN A C 1
ATOM 2241 O O . GLN A 1 287 ? -10.123 -1.701 -25.452 1.00 94.00 287 GLN A O 1
ATOM 2246 N N . ARG A 1 288 ? -8.448 -0.346 -24.842 1.00 95.31 288 ARG A N 1
ATOM 2247 C CA . ARG A 1 288 ? -8.461 0.503 -26.036 1.00 95.31 288 ARG A CA 1
ATOM 2248 C C . ARG A 1 288 ? -7.200 0.268 -26.855 1.00 95.31 288 ARG A C 1
ATOM 2250 O O . ARG A 1 288 ? -6.276 1.080 -26.877 1.00 95.31 288 ARG A O 1
ATOM 2257 N N . PHE A 1 289 ? -7.161 -0.883 -27.525 1.00 95.19 289 PHE A N 1
ATOM 2258 C CA . PHE A 1 289 ? -6.018 -1.295 -28.344 1.00 95.19 289 PHE A CA 1
ATOM 2259 C C . PHE A 1 289 ? -5.671 -0.291 -29.451 1.00 95.19 289 PHE A C 1
ATOM 2261 O O . PHE A 1 289 ? -4.501 -0.147 -29.782 1.00 95.19 289 PHE A O 1
ATOM 2268 N N . ASP A 1 290 ? -6.647 0.470 -29.952 1.00 94.75 290 ASP A N 1
ATOM 2269 C CA . ASP A 1 290 ? -6.444 1.540 -30.934 1.00 94.75 290 ASP A CA 1
ATOM 2270 C C . ASP A 1 290 ? -5.557 2.690 -30.417 1.00 94.75 290 ASP A C 1
ATOM 2272 O O . ASP A 1 290 ? -4.808 3.305 -31.181 1.00 94.75 290 ASP A O 1
ATOM 2276 N N . LEU A 1 291 ? -5.631 2.988 -29.117 1.00 94.50 291 LEU A N 1
ATOM 2277 C CA . LEU A 1 291 ? -4.760 3.957 -28.449 1.00 94.50 291 LEU A CA 1
ATOM 2278 C C . LEU A 1 291 ? -3.445 3.309 -28.020 1.00 94.50 291 LEU A C 1
ATOM 2280 O O . LEU A 1 291 ? -2.385 3.922 -28.122 1.00 94.50 291 LEU A O 1
ATOM 2284 N N . PHE A 1 292 ? -3.500 2.058 -27.570 1.00 95.06 292 PHE A N 1
ATOM 2285 C CA . PHE A 1 292 ? -2.313 1.339 -27.130 1.00 95.06 292 PHE A CA 1
ATOM 2286 C C . PHE A 1 292 ? -1.326 1.089 -28.276 1.00 95.06 292 PHE A C 1
ATOM 2288 O O . PHE A 1 292 ? -0.143 1.397 -28.149 1.00 95.06 292 PHE A O 1
ATOM 2295 N N . GLU A 1 293 ? -1.807 0.633 -29.435 1.00 94.31 293 GLU A N 1
ATOM 2296 C CA . GLU A 1 293 ? -0.991 0.410 -30.633 1.00 94.31 293 GLU A CA 1
ATOM 2297 C C . GLU A 1 293 ? -0.212 1.671 -31.023 1.00 94.31 293 GLU A C 1
ATOM 2299 O O . GLU A 1 293 ? 0.969 1.610 -31.356 1.00 94.31 293 GLU A O 1
ATOM 2304 N N . LYS A 1 294 ? -0.840 2.839 -30.888 1.00 93.00 294 LYS A N 1
ATOM 2305 C CA . LYS A 1 294 ? -0.243 4.148 -31.159 1.00 93.00 294 LYS A CA 1
ATOM 2306 C C . LYS A 1 294 ? 0.902 4.546 -30.216 1.00 93.00 294 LYS A C 1
ATOM 2308 O O . LYS A 1 294 ? 1.684 5.419 -30.593 1.00 93.00 294 LYS A O 1
ATOM 2313 N N . GLN A 1 295 ? 1.003 3.944 -29.028 1.00 93.19 295 GLN A N 1
ATOM 2314 C CA . GLN A 1 295 ? 2.161 4.094 -28.132 1.00 93.19 295 GLN A CA 1
ATOM 2315 C C . GLN A 1 295 ? 3.318 3.176 -28.560 1.00 93.19 295 GLN A C 1
ATOM 2317 O O . GLN A 1 295 ? 4.494 3.522 -28.430 1.00 93.19 295 GLN A O 1
ATOM 2322 N N . ILE A 1 296 ? 2.989 1.986 -29.068 1.00 92.81 296 ILE A N 1
ATOM 2323 C CA . ILE A 1 296 ? 3.963 0.933 -29.374 1.00 92.81 296 ILE A CA 1
ATOM 2324 C C . ILE A 1 296 ? 4.573 1.115 -30.767 1.00 92.81 296 ILE A C 1
ATOM 2326 O O . ILE A 1 296 ? 5.797 1.054 -30.929 1.00 92.81 296 ILE A O 1
ATOM 2330 N N . VAL A 1 297 ? 3.730 1.352 -31.771 1.00 91.00 297 VAL A N 1
ATOM 2331 C CA . VAL A 1 297 ? 4.103 1.379 -33.184 1.00 91.00 297 VAL A CA 1
ATOM 2332 C C . VAL A 1 297 ? 4.749 2.710 -33.550 1.00 91.00 297 VAL A C 1
ATOM 2334 O O . VAL A 1 297 ? 4.223 3.792 -33.301 1.00 91.00 297 VAL A O 1
ATOM 2337 N N . HIS A 1 298 ? 5.904 2.619 -34.201 1.00 91.44 298 HIS A N 1
ATOM 2338 C CA . HIS A 1 298 ? 6.547 3.762 -34.830 1.00 91.44 298 HIS A CA 1
ATOM 2339 C C . HIS A 1 298 ? 5.932 4.030 -36.207 1.00 91.44 298 HIS A C 1
ATOM 2341 O O . HIS A 1 298 ? 5.863 3.121 -37.034 1.00 91.44 298 HIS A O 1
ATOM 2347 N N . LYS A 1 299 ? 5.570 5.288 -36.471 1.00 90.06 299 LYS A N 1
ATOM 2348 C CA . LYS A 1 299 ? 5.178 5.767 -37.799 1.00 90.06 299 LYS A CA 1
ATOM 2349 C C . LYS A 1 299 ? 6.104 6.916 -38.212 1.00 90.06 299 LYS A C 1
ATOM 2351 O O . LYS A 1 299 ? 6.065 7.959 -37.555 1.00 90.06 299 LYS A O 1
ATOM 2356 N N . PRO A 1 300 ? 6.971 6.732 -39.227 1.00 85.62 300 PRO A N 1
ATOM 2357 C CA . PRO A 1 300 ? 7.848 7.791 -39.724 1.00 85.62 300 PRO A CA 1
ATOM 2358 C C . PRO A 1 300 ? 7.062 9.062 -40.050 1.00 85.62 300 PRO A C 1
ATOM 2360 O O . PRO A 1 300 ? 5.978 8.964 -40.611 1.00 85.62 300 PRO A O 1
ATOM 2363 N N . GLY A 1 301 ? 7.586 10.229 -39.679 1.00 83.94 301 GLY A N 1
ATOM 2364 C CA . GLY A 1 301 ? 6.936 11.521 -39.913 1.00 83.94 301 GLY A CA 1
ATOM 2365 C C . GLY A 1 301 ? 5.886 11.911 -38.871 1.00 83.94 301 GLY A C 1
ATOM 2366 O O . GLY A 1 301 ? 5.807 13.086 -38.514 1.00 83.94 301 GLY A O 1
ATOM 2367 N N . GLU A 1 302 ? 5.156 10.934 -38.327 1.00 86.88 302 GLU A N 1
ATOM 2368 C CA . GLU A 1 302 ? 4.016 11.176 -37.436 1.00 86.88 302 GLU A CA 1
ATOM 2369 C C . GLU A 1 302 ? 4.346 10.990 -35.946 1.00 86.88 302 GLU A C 1
ATOM 2371 O O . GLU A 1 302 ? 3.923 11.799 -35.122 1.00 86.88 302 GLU A O 1
ATOM 2376 N N . ARG A 1 303 ? 5.028 9.896 -35.563 1.00 88.12 303 ARG A N 1
ATOM 2377 C CA . ARG A 1 303 ? 5.257 9.546 -34.146 1.00 88.12 303 ARG A CA 1
ATOM 2378 C C . ARG A 1 303 ? 6.396 8.557 -33.905 1.00 88.12 303 ARG A C 1
ATOM 2380 O O . ARG A 1 303 ? 6.626 7.596 -34.649 1.00 88.12 303 ARG A O 1
ATOM 2387 N N . VAL A 1 304 ? 7.062 8.729 -32.765 1.00 93.50 304 VAL A N 1
ATOM 2388 C CA . VAL A 1 304 ? 7.968 7.715 -32.217 1.00 93.50 304 VAL A CA 1
ATOM 2389 C C . VAL A 1 304 ? 7.165 6.596 -31.545 1.00 93.50 304 VAL A C 1
ATOM 2391 O O . VAL A 1 304 ? 6.177 6.870 -30.865 1.00 93.50 304 VAL A O 1
ATOM 2394 N N . GLY A 1 305 ? 7.599 5.349 -31.731 1.00 93.38 305 GLY A N 1
ATOM 2395 C CA . GLY A 1 305 ? 7.054 4.183 -31.030 1.00 93.38 305 GLY A CA 1
ATOM 2396 C C . GLY A 1 305 ? 7.957 3.730 -29.882 1.00 93.38 305 GLY A C 1
ATOM 2397 O O . GLY A 1 305 ? 9.165 3.998 -29.889 1.00 93.38 305 GLY A O 1
ATOM 2398 N N . LEU A 1 306 ? 7.394 2.994 -28.923 1.00 95.12 306 LEU A N 1
ATOM 2399 C CA . LEU A 1 306 ? 8.097 2.506 -27.731 1.00 95.12 306 LEU A CA 1
ATOM 2400 C C . LEU A 1 306 ? 9.400 1.768 -28.048 1.00 95.12 306 LEU A C 1
ATOM 2402 O O . LEU A 1 306 ? 10.420 2.018 -27.408 1.00 95.12 306 LEU A O 1
ATOM 2406 N N . ALA A 1 307 ? 9.411 0.918 -29.076 1.00 93.69 307 ALA A N 1
ATOM 2407 C CA . ALA A 1 307 ? 10.612 0.179 -29.459 1.00 93.69 307 ALA A CA 1
ATOM 2408 C C . ALA A 1 307 ? 11.777 1.101 -29.873 1.00 93.69 307 ALA A C 1
ATOM 2410 O O . ALA A 1 307 ? 12.937 0.798 -29.593 1.00 93.69 307 ALA A O 1
ATOM 2411 N N . LYS A 1 308 ? 11.493 2.250 -30.504 1.00 94.69 308 LYS A N 1
ATOM 2412 C CA . LYS A 1 308 ? 12.523 3.234 -30.878 1.00 94.69 308 LYS A CA 1
ATOM 2413 C C . LYS A 1 308 ? 13.071 3.959 -29.651 1.00 94.69 308 LYS A C 1
ATOM 2415 O O . LYS A 1 308 ? 14.285 4.100 -29.544 1.00 94.69 308 LYS A O 1
ATOM 2420 N N . ILE A 1 309 ? 12.205 4.348 -28.712 1.00 96.69 309 ILE A N 1
ATOM 2421 C CA . ILE A 1 309 ? 12.626 4.936 -27.431 1.00 96.69 309 ILE A CA 1
ATOM 2422 C C . ILE A 1 309 ? 13.466 3.942 -26.623 1.00 96.69 309 ILE A C 1
ATOM 2424 O O . ILE A 1 309 ? 14.545 4.292 -26.156 1.00 96.69 309 ILE A O 1
ATOM 2428 N N . ALA A 1 310 ? 13.035 2.684 -26.515 1.00 95.50 310 ALA A N 1
ATOM 2429 C CA . ALA A 1 310 ? 13.800 1.635 -25.846 1.00 95.50 310 ALA A CA 1
ATOM 2430 C C . ALA A 1 310 ? 15.197 1.460 -26.472 1.00 95.50 310 ALA A C 1
ATOM 2432 O O . ALA A 1 310 ? 16.201 1.384 -25.763 1.00 95.50 310 ALA A O 1
ATOM 2433 N N . LEU A 1 311 ? 15.298 1.480 -27.805 1.00 95.06 311 LEU A N 1
ATOM 2434 C CA . LEU A 1 311 ? 16.595 1.444 -28.480 1.00 95.06 311 LEU A CA 1
ATOM 2435 C C . LEU A 1 311 ? 17.470 2.666 -28.179 1.00 95.06 311 LEU A C 1
ATOM 2437 O O . LEU A 1 311 ? 18.685 2.504 -28.084 1.00 95.06 311 LEU A O 1
ATOM 2441 N N . ALA A 1 312 ? 16.903 3.853 -27.957 1.00 96.75 312 ALA A N 1
ATOM 2442 C CA . ALA A 1 312 ? 17.691 5.023 -27.567 1.00 96.75 312 ALA A CA 1
ATOM 2443 C C . ALA A 1 312 ? 18.490 4.779 -26.272 1.00 96.75 312 ALA A C 1
ATOM 2445 O O . ALA A 1 312 ? 19.650 5.181 -26.192 1.00 96.75 312 ALA A O 1
ATOM 2446 N N . PHE A 1 313 ? 17.939 4.033 -25.303 1.00 97.38 313 PHE A N 1
ATOM 2447 C CA . PHE A 1 313 ? 18.683 3.613 -24.107 1.00 97.38 313 PHE A CA 1
ATOM 2448 C C . PHE A 1 313 ? 19.820 2.641 -24.442 1.00 97.38 313 PHE A C 1
ATOM 2450 O O . PHE A 1 313 ? 20.937 2.793 -23.951 1.00 97.38 313 PHE A O 1
ATOM 2457 N N . ALA A 1 314 ? 19.568 1.652 -25.302 1.00 94.62 314 ALA A N 1
ATOM 2458 C CA . ALA A 1 314 ? 20.570 0.651 -25.674 1.00 94.62 314 ALA A CA 1
ATOM 2459 C C . ALA A 1 314 ? 21.745 1.231 -26.488 1.00 94.62 314 ALA A C 1
ATOM 2461 O O . ALA A 1 314 ? 22.857 0.699 -26.438 1.00 94.62 314 ALA A O 1
ATOM 2462 N N . TYR A 1 315 ? 21.503 2.322 -27.218 1.00 95.00 315 TYR A N 1
ATOM 2463 C CA . TYR A 1 315 ? 22.503 3.057 -27.999 1.00 95.00 315 TYR A CA 1
ATOM 2464 C C . TYR A 1 315 ? 23.061 4.290 -27.266 1.00 95.00 315 TYR A C 1
ATOM 2466 O O . TYR A 1 315 ? 23.919 4.989 -27.810 1.00 95.00 315 TYR A O 1
ATOM 2474 N N . TRP A 1 316 ? 22.618 4.547 -26.032 1.00 95.50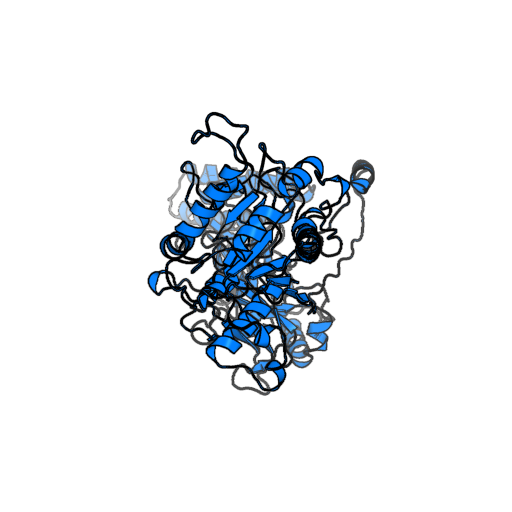 316 TRP A N 1
ATOM 2475 C CA . TRP A 1 316 ? 23.054 5.693 -25.240 1.00 95.50 316 TRP A CA 1
ATOM 2476 C C . TRP A 1 316 ? 24.559 5.662 -24.967 1.00 95.50 316 TRP A C 1
ATOM 2478 O O . TRP A 1 316 ? 25.103 4.646 -24.517 1.00 95.50 316 TRP A O 1
ATOM 2488 N N . ARG A 1 317 ? 25.226 6.801 -25.174 1.00 93.25 317 ARG A N 1
ATOM 2489 C CA . ARG A 1 317 ? 26.657 6.989 -24.910 1.00 93.25 317 ARG A CA 1
ATOM 2490 C C . ARG A 1 317 ? 26.892 7.864 -23.688 1.00 93.25 317 ARG A C 1
ATOM 2492 O O . ARG A 1 317 ? 26.284 8.924 -23.554 1.00 93.25 317 ARG A O 1
ATOM 2499 N N . GLY A 1 318 ? 27.820 7.438 -22.841 1.00 92.00 318 GLY A N 1
ATOM 2500 C CA . GLY A 1 318 ? 28.131 8.080 -21.571 1.00 92.00 318 GLY A CA 1
ATOM 2501 C C . GLY A 1 318 ? 27.178 7.674 -20.440 1.00 92.00 318 GLY A C 1
ATOM 2502 O O . GLY A 1 318 ? 26.483 6.657 -20.538 1.00 92.00 318 GLY A O 1
ATOM 2503 N N . PRO A 1 319 ? 27.172 8.435 -19.332 1.00 93.94 319 PRO A N 1
ATOM 2504 C CA . PRO A 1 319 ? 26.347 8.130 -18.172 1.00 93.94 319 PRO A CA 1
ATOM 2505 C C . PRO A 1 319 ? 24.873 8.495 -18.410 1.00 93.94 319 PRO A C 1
ATOM 2507 O O . PRO A 1 319 ? 24.563 9.419 -19.163 1.00 93.94 319 PRO A O 1
ATOM 2510 N N . PHE A 1 320 ? 23.963 7.783 -17.741 1.00 97.31 320 PHE A N 1
ATOM 2511 C CA . PHE A 1 320 ? 22.526 8.095 -17.738 1.00 97.31 320 PHE A CA 1
ATOM 2512 C C . PHE A 1 320 ? 22.145 9.184 -16.726 1.00 97.31 320 PHE A C 1
ATOM 2514 O O . PHE A 1 320 ? 21.096 9.809 -16.859 1.00 97.31 320 PHE A O 1
ATOM 2521 N N . VAL A 1 321 ? 23.003 9.416 -15.731 1.00 97.50 321 VAL A N 1
ATOM 2522 C CA . VAL A 1 321 ? 22.846 10.450 -14.702 1.00 97.50 321 VAL A CA 1
ATOM 2523 C C . VAL A 1 321 ? 24.060 11.373 -14.689 1.00 97.50 321 VAL A C 1
ATOM 2525 O O . VAL A 1 321 ? 25.179 10.935 -14.951 1.00 97.50 321 VAL A O 1
ATOM 2528 N N . SER A 1 322 ? 23.855 12.656 -14.394 1.00 96.00 322 SER A N 1
ATOM 2529 C CA . SER A 1 322 ? 24.936 13.654 -14.369 1.00 96.00 322 SER A CA 1
ATOM 2530 C C . SER A 1 322 ? 25.846 13.546 -13.139 1.00 96.00 322 SER A C 1
ATOM 2532 O O . SER A 1 322 ? 26.989 13.995 -13.185 1.00 96.00 322 SER A O 1
ATOM 2534 N N . SER A 1 323 ? 25.369 12.932 -12.054 1.00 95.38 323 SER A N 1
ATOM 2535 C CA . SER A 1 323 ? 26.146 12.646 -10.846 1.00 95.38 323 SER A CA 1
ATOM 2536 C C . SER A 1 323 ? 25.645 11.378 -10.149 1.00 95.38 323 SER A C 1
ATOM 2538 O O . SER A 1 323 ? 24.548 10.891 -10.432 1.00 95.38 323 SER A O 1
ATOM 2540 N N . GLN A 1 324 ? 26.469 10.823 -9.256 1.00 92.81 324 GLN A N 1
ATOM 2541 C CA . GLN A 1 324 ? 26.171 9.585 -8.535 1.00 92.81 324 GLN A CA 1
ATOM 2542 C C . GLN A 1 324 ? 24.901 9.718 -7.679 1.00 92.81 324 GLN A C 1
ATOM 2544 O O . GLN A 1 324 ? 24.653 10.756 -7.060 1.00 92.81 324 GLN A O 1
ATOM 2549 N N . LEU A 1 325 ? 24.084 8.665 -7.659 1.00 95.44 325 LEU A N 1
ATOM 2550 C CA . LEU A 1 325 ? 22.911 8.550 -6.793 1.00 95.44 325 LEU A CA 1
ATOM 2551 C C . LEU A 1 325 ? 23.319 7.975 -5.434 1.00 95.44 325 LEU A C 1
ATOM 2553 O O . LEU A 1 325 ? 24.181 7.100 -5.357 1.00 95.44 325 LEU A O 1
ATOM 2557 N N . ASP A 1 326 ? 22.686 8.463 -4.371 1.00 92.56 326 ASP A N 1
ATOM 2558 C CA . ASP A 1 326 ? 22.974 8.009 -3.016 1.00 92.56 326 ASP A CA 1
ATOM 2559 C C . ASP A 1 326 ? 22.231 6.706 -2.728 1.00 92.56 326 ASP A C 1
ATOM 2561 O O . ASP A 1 326 ? 21.026 6.596 -2.960 1.00 92.56 326 ASP A O 1
ATOM 2565 N N . HIS A 1 327 ? 22.935 5.725 -2.170 1.00 94.06 327 HIS A N 1
ATOM 2566 C CA . HIS A 1 327 ? 22.304 4.496 -1.708 1.00 94.06 327 HIS A CA 1
ATOM 2567 C C . HIS A 1 327 ? 21.667 4.718 -0.328 1.00 94.06 327 HIS A C 1
ATOM 2569 O O . HIS A 1 327 ? 22.317 4.601 0.715 1.00 94.06 327 HIS A O 1
ATOM 2575 N N . THR A 1 328 ? 20.364 4.990 -0.340 1.00 93.69 328 THR A N 1
ATOM 2576 C CA . THR A 1 328 ? 19.516 5.247 0.835 1.00 93.69 328 THR A CA 1
ATOM 2577 C C . THR A 1 328 ? 18.551 4.102 1.161 1.00 93.69 328 THR A C 1
ATOM 2579 O O . THR A 1 328 ? 17.820 4.188 2.140 1.00 93.69 328 THR A O 1
ATOM 2582 N N . MET A 1 329 ? 18.546 3.009 0.396 1.00 94.88 329 MET A N 1
ATOM 2583 C CA . MET A 1 329 ? 17.738 1.821 0.687 1.00 94.88 329 MET A CA 1
ATOM 2584 C C . MET A 1 329 ? 18.030 1.255 2.090 1.00 94.88 329 MET A C 1
ATOM 2586 O O . MET A 1 329 ? 19.160 0.897 2.439 1.00 94.88 329 MET A O 1
ATOM 2590 N N . ALA A 1 330 ? 16.977 1.141 2.892 1.00 94.88 330 ALA A N 1
ATOM 2591 C CA . ALA A 1 330 ? 16.993 0.680 4.270 1.00 94.88 330 ALA A CA 1
ATOM 2592 C C . ALA A 1 330 ? 15.965 -0.430 4.501 1.00 94.88 330 ALA A C 1
ATOM 2594 O O . ALA A 1 330 ? 15.101 -0.704 3.665 1.00 94.88 330 ALA A O 1
ATOM 2595 N N . LYS A 1 331 ? 16.088 -1.066 5.660 1.00 95.25 331 LYS A N 1
ATOM 2596 C CA . LYS A 1 331 ? 15.249 -2.163 6.107 1.00 95.25 331 LYS A CA 1
ATOM 2597 C C . LYS A 1 331 ? 14.891 -2.000 7.582 1.00 95.25 331 LYS A C 1
ATOM 2599 O O . LYS A 1 331 ? 15.743 -1.615 8.383 1.00 95.25 331 LYS A O 1
ATOM 2604 N N . VAL A 1 332 ? 13.666 -2.375 7.933 1.00 96.12 332 VAL A N 1
ATOM 2605 C CA . VAL A 1 332 ? 13.205 -2.533 9.316 1.00 96.12 332 VAL A CA 1
ATOM 2606 C C . VAL A 1 332 ? 12.928 -4.010 9.570 1.00 96.12 332 VAL A C 1
ATOM 2608 O O . VAL A 1 332 ? 12.238 -4.652 8.783 1.00 96.12 332 VAL A O 1
ATOM 2611 N N . ALA A 1 333 ? 13.482 -4.569 10.642 1.00 97.19 333 ALA A N 1
ATOM 2612 C CA . ALA A 1 333 ? 13.294 -5.975 10.994 1.00 97.19 333 ALA A CA 1
ATOM 2613 C C . ALA A 1 333 ? 13.121 -6.145 12.501 1.00 97.19 333 ALA A C 1
ATOM 2615 O O . ALA A 1 333 ? 13.716 -5.419 13.287 1.00 97.19 333 ALA A O 1
ATOM 2616 N N . GLY A 1 334 ? 12.356 -7.131 12.938 1.00 97.06 334 GLY A N 1
ATOM 2617 C CA . GLY A 1 334 ? 11.983 -7.213 14.344 1.00 97.06 334 GLY A CA 1
ATOM 2618 C C . GLY A 1 334 ? 11.413 -8.550 14.746 1.00 97.06 334 GLY A C 1
ATOM 2619 O O . GLY A 1 334 ? 11.408 -9.483 13.944 1.00 97.06 334 GLY A O 1
ATOM 2620 N N . ARG A 1 335 ? 10.922 -8.633 15.984 1.00 97.94 335 ARG A N 1
ATOM 2621 C CA . ARG A 1 335 ? 10.114 -9.757 16.471 1.00 97.94 335 ARG A CA 1
ATOM 2622 C C . ARG A 1 335 ? 8.787 -9.268 17.036 1.00 97.94 335 ARG A C 1
ATOM 2624 O O . ARG A 1 335 ? 8.780 -8.266 17.740 1.00 97.94 335 ARG A O 1
ATOM 2631 N N . ALA A 1 336 ? 7.702 -9.991 16.777 1.00 98.19 336 ALA A N 1
ATOM 2632 C CA . ALA A 1 336 ? 6.474 -9.901 17.556 1.00 98.19 336 ALA A CA 1
ATOM 2633 C C . ALA A 1 336 ? 6.499 -10.984 18.641 1.00 98.19 336 ALA A C 1
ATOM 2635 O O . ALA A 1 336 ? 6.671 -12.173 18.344 1.00 98.19 336 ALA A O 1
ATOM 2636 N N . VAL A 1 337 ? 6.372 -10.568 19.896 1.00 97.88 337 VAL A N 1
ATOM 2637 C CA . VAL A 1 337 ? 6.478 -11.441 21.068 1.00 97.88 337 VAL A CA 1
ATOM 2638 C C . VAL A 1 337 ? 5.380 -11.143 22.081 1.00 97.88 337 VAL A C 1
ATOM 2640 O O . VAL A 1 337 ? 4.769 -10.081 22.044 1.00 97.88 337 VAL A O 1
ATOM 2643 N N . TRP A 1 338 ? 5.154 -12.067 23.007 1.00 97.06 338 TRP A N 1
ATOM 2644 C CA . TRP A 1 338 ? 4.279 -11.880 24.162 1.00 97.06 338 TRP A CA 1
ATOM 2645 C C . TRP A 1 338 ? 4.967 -12.370 25.445 1.00 97.06 338 TRP A C 1
ATOM 2647 O O . TRP A 1 338 ? 6.033 -13.000 25.396 1.00 97.06 338 TRP A O 1
ATOM 2657 N N . LEU A 1 339 ? 4.391 -12.022 26.596 1.00 94.94 339 LEU A N 1
ATOM 2658 C CA . LEU A 1 339 ? 4.880 -12.422 27.914 1.00 94.94 339 LEU A CA 1
ATOM 2659 C C . LEU A 1 339 ? 4.079 -13.611 28.440 1.00 94.94 339 LEU A C 1
ATOM 2661 O O . LEU A 1 339 ? 2.893 -13.469 28.716 1.00 94.94 339 LEU A O 1
ATOM 2665 N N . ASP A 1 340 ? 4.757 -14.736 28.636 1.00 93.19 340 ASP A N 1
ATOM 2666 C CA . ASP A 1 340 ? 4.234 -15.875 29.387 1.00 93.19 340 ASP A CA 1
ATOM 2667 C C . ASP A 1 340 ? 4.745 -15.770 30.828 1.00 93.19 340 ASP A C 1
ATOM 2669 O O . ASP A 1 340 ? 5.924 -16.015 31.094 1.00 93.19 340 ASP A O 1
ATOM 2673 N N . GLN A 1 341 ? 3.874 -15.345 31.747 1.00 88.88 341 GLN A N 1
ATOM 2674 C CA . GLN A 1 341 ? 4.250 -15.055 33.136 1.00 88.88 341 GLN A CA 1
ATOM 2675 C C . GLN A 1 341 ? 4.633 -16.310 33.934 1.00 88.88 341 GLN A C 1
ATOM 2677 O O . GLN A 1 341 ? 5.298 -16.194 34.963 1.00 88.88 341 GLN A O 1
ATOM 2682 N N . GLU A 1 342 ? 4.237 -17.506 33.481 1.00 87.88 342 GLU A N 1
ATOM 2683 C CA . GLU A 1 342 ? 4.594 -18.763 34.149 1.00 87.88 342 GLU A CA 1
ATOM 2684 C C . GLU A 1 342 ? 6.066 -19.135 33.901 1.00 87.88 342 GLU A C 1
ATOM 2686 O O . GLU A 1 342 ? 6.653 -19.889 34.682 1.00 87.88 342 GLU A O 1
ATOM 2691 N N . ILE A 1 343 ? 6.668 -18.627 32.816 1.00 88.00 343 ILE A N 1
ATOM 2692 C CA . ILE A 1 343 ? 7.974 -19.094 32.330 1.00 88.00 343 ILE A CA 1
ATOM 2693 C C . ILE A 1 343 ? 9.002 -17.964 32.195 1.00 88.00 343 ILE A C 1
ATOM 2695 O O . ILE A 1 343 ? 10.185 -18.191 32.456 1.00 88.00 343 ILE A O 1
ATOM 2699 N N . ASP A 1 344 ? 8.592 -16.761 31.788 1.00 90.56 344 ASP A N 1
ATOM 2700 C CA . ASP A 1 344 ? 9.506 -15.666 31.469 1.00 90.56 344 ASP A CA 1
ATOM 2701 C C . ASP A 1 344 ? 9.316 -14.450 32.383 1.00 90.56 344 ASP A C 1
ATOM 2703 O O . ASP A 1 344 ? 8.208 -14.071 32.748 1.00 90.56 344 ASP A O 1
ATOM 2707 N N . TYR A 1 345 ? 10.426 -13.774 32.694 1.00 88.06 345 TYR A N 1
ATOM 2708 C CA . TYR A 1 345 ? 10.410 -12.486 33.400 1.00 88.06 345 TYR A CA 1
ATOM 2709 C C . TYR A 1 345 ? 10.204 -11.291 32.451 1.00 88.06 345 TYR A C 1
ATOM 2711 O O . TYR A 1 345 ? 9.723 -10.238 32.861 1.00 88.06 345 TYR A O 1
ATOM 2719 N N . THR A 1 346 ? 10.578 -11.435 31.175 1.00 90.94 346 THR A N 1
ATOM 2720 C CA . THR A 1 346 ? 10.425 -10.402 30.141 1.00 90.94 346 THR A CA 1
ATOM 2721 C C . THR A 1 346 ? 9.751 -10.971 28.891 1.00 90.94 346 THR A C 1
ATOM 2723 O O . THR A 1 346 ? 9.894 -12.164 28.613 1.00 90.94 346 THR A O 1
ATOM 2726 N N . PRO A 1 347 ? 9.025 -10.150 28.105 1.00 93.88 347 PRO A N 1
ATOM 2727 C CA . PRO A 1 347 ? 8.331 -10.638 26.917 1.00 93.88 347 PRO A CA 1
ATOM 2728 C C . PRO A 1 347 ? 9.319 -11.191 25.883 1.00 93.88 347 PRO A C 1
ATOM 2730 O O . PRO A 1 347 ? 10.124 -10.450 25.315 1.00 93.88 347 PRO A O 1
ATOM 2733 N N . ASN A 1 348 ? 9.273 -12.501 25.635 1.00 94.81 348 ASN A N 1
ATOM 2734 C CA . ASN A 1 348 ? 10.203 -13.162 24.713 1.00 94.81 348 ASN A CA 1
ATOM 2735 C C . ASN A 1 348 ? 9.589 -14.339 23.934 1.00 94.81 348 ASN A C 1
ATOM 2737 O O . ASN A 1 348 ? 10.215 -14.841 22.987 1.00 94.81 348 ASN A O 1
ATOM 2741 N N . ARG A 1 349 ? 8.368 -14.778 24.278 1.00 96.88 349 ARG A N 1
ATOM 2742 C CA . ARG A 1 349 ? 7.702 -15.862 23.550 1.00 96.88 349 ARG A CA 1
ATOM 2743 C C . ARG A 1 349 ? 7.321 -15.379 22.159 1.00 96.88 349 ARG A C 1
ATOM 2745 O O . ARG A 1 349 ? 6.652 -14.356 22.049 1.00 96.88 349 ARG A O 1
ATOM 2752 N N . PRO A 1 350 ? 7.732 -16.078 21.094 1.00 97.50 350 PRO A N 1
ATOM 2753 C CA . PRO A 1 350 ? 7.393 -15.671 19.742 1.00 97.50 350 PRO A CA 1
ATOM 2754 C C . PRO A 1 350 ? 5.887 -15.783 19.507 1.00 97.50 350 PRO A C 1
ATOM 2756 O O . PRO A 1 350 ? 5.264 -16.760 19.918 1.00 97.50 350 PRO A O 1
ATOM 2759 N N . LEU A 1 351 ? 5.322 -14.803 18.806 1.00 97.44 351 LEU A N 1
ATOM 2760 C CA . LEU A 1 351 ? 4.017 -14.944 18.170 1.00 97.44 351 LEU A CA 1
ATOM 2761 C C . LEU A 1 351 ? 4.243 -15.342 16.718 1.00 97.44 351 LEU A C 1
ATOM 2763 O O . LEU A 1 351 ? 4.646 -14.509 15.906 1.00 97.44 351 LEU A O 1
ATOM 2767 N N . ARG A 1 352 ? 4.015 -16.612 16.390 1.00 97.44 352 ARG A N 1
ATOM 2768 C CA . ARG A 1 352 ? 4.165 -17.145 15.032 1.00 97.44 352 ARG A CA 1
ATOM 2769 C C . ARG A 1 352 ? 2.946 -16.795 14.183 1.00 97.44 352 ARG A C 1
ATOM 2771 O O . ARG A 1 352 ? 1.813 -16.993 14.609 1.00 97.44 352 ARG A O 1
ATOM 2778 N N . GLY A 1 353 ? 3.165 -16.323 12.957 1.00 96.19 353 GLY A N 1
ATOM 2779 C CA . GLY A 1 353 ? 2.077 -15.938 12.057 1.00 96.19 353 GLY A CA 1
ATOM 2780 C C . GLY A 1 353 ? 1.283 -14.710 12.516 1.00 96.19 353 GLY A C 1
ATOM 2781 O O . GLY A 1 353 ? 0.163 -14.520 12.048 1.00 96.19 353 GLY A O 1
ATOM 2782 N N . ALA A 1 354 ? 1.842 -13.889 13.408 1.00 97.12 354 ALA A N 1
ATOM 2783 C CA . ALA A 1 354 ? 1.295 -12.581 13.736 1.00 97.12 354 ALA A CA 1
ATOM 2784 C C . ALA A 1 354 ? 1.372 -11.661 12.513 1.00 97.12 354 ALA A C 1
ATOM 2786 O O . ALA A 1 354 ? 2.369 -11.649 11.789 1.00 97.12 354 ALA A O 1
ATOM 2787 N N . ALA A 1 355 ? 0.308 -10.901 12.301 1.00 96.69 355 ALA A N 1
ATOM 2788 C CA . ALA A 1 355 ? 0.167 -9.918 11.247 1.00 96.69 355 ALA A CA 1
ATOM 2789 C C . ALA A 1 355 ? 0.831 -8.610 11.682 1.00 96.69 355 ALA A C 1
ATOM 2791 O O . ALA A 1 355 ? 0.390 -7.997 12.647 1.00 96.69 355 ALA A O 1
ATOM 2792 N N . VAL A 1 356 ? 1.900 -8.205 11.001 1.00 97.38 356 VAL A N 1
ATOM 2793 C CA . VAL A 1 356 ? 2.664 -6.987 11.283 1.00 97.38 356 VAL A CA 1
ATOM 2794 C C . VAL A 1 356 ? 2.504 -6.017 10.122 1.00 97.38 356 VAL A C 1
ATOM 2796 O O . VAL A 1 356 ? 2.621 -6.407 8.960 1.00 97.38 356 VAL A O 1
ATOM 2799 N N . THR A 1 357 ? 2.281 -4.746 10.431 1.00 95.44 357 THR A N 1
ATOM 2800 C CA . THR A 1 357 ? 2.145 -3.657 9.459 1.00 95.44 357 THR A CA 1
ATOM 2801 C C . THR A 1 357 ? 2.935 -2.429 9.910 1.00 95.44 357 THR A C 1
ATOM 2803 O O . THR A 1 357 ? 3.379 -2.357 11.058 1.00 95.44 357 THR A O 1
ATOM 2806 N N . TYR A 1 358 ? 3.125 -1.465 9.007 1.00 93.69 358 TYR A N 1
ATOM 2807 C CA . TYR A 1 358 ? 3.635 -0.146 9.364 1.00 93.69 358 TYR A CA 1
ATOM 2808 C C . TYR A 1 358 ? 2.825 0.985 8.727 1.00 93.69 358 TYR A C 1
ATOM 2810 O O . TYR A 1 358 ? 2.328 0.868 7.605 1.00 93.69 358 TYR A O 1
ATOM 2818 N N . LYS A 1 359 ? 2.786 2.124 9.418 1.00 92.00 359 LYS A N 1
ATOM 2819 C CA . LYS A 1 359 ? 2.188 3.383 8.966 1.00 92.00 359 LYS A CA 1
ATOM 2820 C C . LYS A 1 359 ? 3.248 4.466 8.831 1.00 92.00 359 LYS A C 1
ATOM 2822 O O . LYS A 1 359 ? 4.230 4.502 9.570 1.00 92.00 359 LYS A O 1
ATOM 2827 N N . THR A 1 360 ? 3.058 5.328 7.842 1.00 87.81 360 THR A N 1
ATOM 2828 C CA . THR A 1 360 ? 3.961 6.432 7.481 1.00 87.81 360 THR A CA 1
ATOM 2829 C C . THR A 1 360 ? 3.321 7.807 7.648 1.00 87.81 360 THR A C 1
ATOM 2831 O O . THR A 1 360 ? 3.988 8.811 7.402 1.00 87.81 360 THR A O 1
ATOM 2834 N N . TYR A 1 361 ? 2.039 7.859 8.027 1.00 86.00 361 TYR A N 1
ATOM 2835 C CA . TYR A 1 361 ? 1.234 9.074 8.165 1.00 86.00 361 TYR A CA 1
ATOM 2836 C C . TYR A 1 361 ? 1.053 9.871 6.861 1.00 86.00 361 TYR A C 1
ATOM 2838 O O . TYR A 1 361 ? 0.744 11.065 6.886 1.00 86.00 361 TYR A O 1
ATOM 2846 N N . LYS A 1 362 ? 1.238 9.224 5.701 1.00 83.19 362 LYS A N 1
ATOM 2847 C CA . LYS A 1 362 ? 1.145 9.853 4.369 1.00 83.19 362 LYS A CA 1
ATOM 2848 C C . LYS A 1 362 ? -0.209 9.668 3.677 1.00 83.19 362 LYS A C 1
ATOM 2850 O O . LYS A 1 362 ? -0.378 10.153 2.554 1.00 83.19 362 LYS A O 1
ATOM 2855 N N . ALA A 1 363 ? -1.141 8.971 4.315 1.00 83.19 363 ALA A N 1
ATOM 2856 C CA . ALA A 1 363 ? -2.441 8.547 3.799 1.00 83.19 363 ALA A CA 1
ATOM 2857 C C . ALA A 1 363 ? -2.311 7.748 2.493 1.00 83.19 363 ALA A C 1
ATOM 2859 O O . ALA A 1 363 ? -3.102 7.882 1.559 1.00 83.19 363 ALA A O 1
ATOM 2860 N N . ASN A 1 364 ? -1.270 6.918 2.404 1.00 84.12 364 ASN A N 1
ATOM 2861 C CA . ASN A 1 364 ? -0.911 6.192 1.188 1.00 84.12 364 ASN A CA 1
ATOM 2862 C C . ASN A 1 364 ? -1.555 4.799 1.143 1.00 84.12 364 ASN A C 1
ATOM 2864 O O . ASN A 1 364 ? -0.947 3.852 0.666 1.00 84.12 364 ASN A O 1
ATOM 2868 N N . LYS A 1 365 ? -2.801 4.640 1.602 1.00 86.06 365 LYS A N 1
ATOM 2869 C CA . LYS A 1 365 ? -3.459 3.322 1.710 1.00 86.06 365 LYS A CA 1
ATOM 2870 C C . LYS A 1 365 ? -3.484 2.528 0.392 1.00 86.06 365 LYS A C 1
ATOM 2872 O O . LYS A 1 365 ? -3.288 1.312 0.388 1.00 86.06 365 LYS A O 1
ATOM 2877 N N . HIS A 1 366 ? -3.661 3.214 -0.740 1.00 86.44 366 HIS A N 1
ATOM 2878 C CA . HIS A 1 366 ? -3.615 2.624 -2.078 1.00 86.44 366 HIS A CA 1
ATOM 2879 C C . HIS A 1 366 ? -2.952 3.565 -3.098 1.00 86.44 366 HIS A C 1
ATOM 2881 O O . HIS A 1 366 ? -3.220 4.766 -3.123 1.00 86.44 366 HIS A O 1
ATOM 2887 N N . LEU A 1 367 ? -2.153 3.013 -4.010 1.00 88.94 367 LEU A N 1
ATOM 2888 C CA . LEU A 1 367 ? -1.485 3.738 -5.093 1.00 88.94 367 LEU A CA 1
ATOM 2889 C C . LEU A 1 367 ? -1.744 3.008 -6.413 1.00 88.94 367 LEU A C 1
ATOM 2891 O O . LEU A 1 367 ? -1.087 2.017 -6.679 1.00 88.94 367 LEU A O 1
ATOM 2895 N N . MET A 1 368 ? -2.745 3.438 -7.192 1.00 86.38 368 MET A N 1
ATOM 2896 C CA . MET A 1 368 ? -3.090 2.930 -8.542 1.00 86.38 368 MET A CA 1
ATOM 2897 C C . MET A 1 368 ? -2.697 1.462 -8.851 1.00 86.38 368 MET A C 1
ATOM 2899 O O . MET A 1 368 ? -1.996 1.220 -9.826 1.00 86.38 368 MET A O 1
ATOM 2903 N N . GLY A 1 369 ? -3.162 0.488 -8.055 1.00 86.88 369 GLY A N 1
ATOM 2904 C CA . GLY A 1 369 ? -2.784 -0.927 -8.239 1.00 86.88 369 GLY A CA 1
ATOM 2905 C C . GLY A 1 369 ? -1.781 -1.485 -7.226 1.00 86.88 369 GLY A C 1
ATOM 2906 O O . GLY A 1 369 ? -1.390 -2.637 -7.348 1.00 86.88 369 GLY A O 1
ATOM 2907 N N . THR A 1 370 ? -1.420 -0.722 -6.192 1.00 92.38 370 THR A N 1
ATOM 2908 C CA . THR A 1 370 ? -0.481 -1.159 -5.147 1.00 92.38 370 THR A CA 1
ATOM 2909 C C . THR A 1 370 ? -0.982 -0.791 -3.761 1.00 92.38 370 THR A C 1
ATOM 2911 O O . THR A 1 370 ? -1.484 0.313 -3.533 1.00 92.38 370 THR A O 1
ATOM 2914 N N . ARG A 1 371 ? -0.865 -1.720 -2.808 1.00 91.56 371 ARG A N 1
ATOM 2915 C CA . ARG A 1 371 ? -1.116 -1.453 -1.383 1.00 91.56 371 ARG A CA 1
ATOM 2916 C C . ARG A 1 371 ? 0.043 -0.629 -0.829 1.00 91.56 371 ARG A C 1
ATOM 2918 O O . ARG A 1 371 ? 1.191 -1.003 -1.038 1.00 91.56 371 ARG A O 1
ATOM 2925 N N . GLY A 1 372 ? -0.223 0.492 -0.156 1.00 88.00 372 GLY A N 1
ATOM 2926 C CA . GLY A 1 372 ? 0.861 1.295 0.435 1.00 88.00 372 GLY A CA 1
ATOM 2927 C C . GLY A 1 372 ? 1.185 0.956 1.888 1.00 88.00 372 GLY A C 1
ATOM 2928 O O . GLY A 1 372 ? 2.293 1.243 2.339 1.00 88.00 372 GLY A O 1
ATOM 2929 N N . VAL A 1 373 ? 0.265 0.275 2.573 1.00 88.94 373 VAL A N 1
ATOM 2930 C CA . VAL A 1 373 ? 0.449 -0.287 3.915 1.00 88.94 373 VAL A CA 1
ATOM 2931 C C . VAL A 1 373 ? 0.595 -1.811 3.768 1.00 88.94 373 VAL A C 1
ATOM 2933 O O . VAL A 1 373 ? -0.395 -2.477 3.451 1.00 88.94 373 VAL A O 1
ATOM 2936 N N . PRO A 1 374 ? 1.817 -2.372 3.870 1.00 89.12 374 PRO A N 1
ATOM 2937 C CA . PRO A 1 374 ? 2.038 -3.809 3.723 1.00 89.12 374 PRO A CA 1
ATOM 2938 C C . PRO A 1 374 ? 1.541 -4.595 4.928 1.00 89.12 374 PRO A C 1
ATOM 2940 O O . PRO A 1 374 ? 1.499 -4.087 6.041 1.00 89.12 374 PRO A O 1
ATOM 2943 N N . MET A 1 375 ? 1.299 -5.883 4.704 1.00 91.19 375 MET A N 1
ATOM 2944 C CA . MET A 1 375 ? 1.100 -6.856 5.769 1.00 91.19 375 MET A CA 1
ATOM 2945 C C . MET A 1 375 ? 2.165 -7.950 5.670 1.00 91.19 375 MET A C 1
ATOM 2947 O O . MET A 1 375 ? 2.231 -8.665 4.669 1.00 91.19 375 MET A O 1
ATOM 2951 N N . ALA A 1 376 ? 2.995 -8.086 6.701 1.00 94.00 376 ALA A N 1
ATOM 2952 C CA . ALA A 1 376 ? 3.943 -9.183 6.859 1.00 94.00 376 ALA A CA 1
ATOM 2953 C C . ALA A 1 376 ? 3.417 -10.174 7.904 1.00 94.00 376 ALA A C 1
ATOM 2955 O O . ALA A 1 376 ? 2.800 -9.777 8.886 1.00 94.00 376 ALA A O 1
ATOM 2956 N N . LEU A 1 377 ? 3.677 -11.466 7.712 1.00 95.69 377 LEU A N 1
ATOM 2957 C CA . LEU A 1 377 ? 3.384 -12.488 8.718 1.00 95.69 377 LEU A CA 1
ATOM 2958 C C . LEU A 1 377 ? 4.687 -12.946 9.358 1.00 95.69 377 LEU A C 1
ATOM 2960 O O . LEU A 1 377 ? 5.643 -13.246 8.641 1.00 95.69 377 LEU A O 1
ATOM 2964 N N . THR A 1 378 ? 4.720 -13.023 10.685 1.00 97.62 378 THR A N 1
ATOM 2965 C CA . THR A 1 378 ? 5.921 -13.452 11.402 1.00 97.62 378 THR A CA 1
ATOM 2966 C C . THR A 1 378 ? 6.259 -14.925 11.173 1.00 97.62 378 THR A C 1
ATOM 2968 O O . THR A 1 378 ? 5.377 -15.771 10.977 1.00 97.62 378 THR A O 1
ATOM 2971 N N . ASP A 1 379 ? 7.554 -15.243 11.221 1.00 96.94 379 ASP A N 1
ATOM 2972 C CA . ASP A 1 379 ? 8.053 -16.621 11.175 1.00 96.94 379 ASP A CA 1
ATOM 2973 C C . ASP A 1 379 ? 7.874 -17.369 12.516 1.00 96.94 379 ASP A C 1
ATOM 2975 O O . ASP A 1 379 ? 7.212 -16.890 13.439 1.00 96.94 379 ASP A O 1
ATOM 2979 N N . ALA A 1 380 ? 8.438 -18.577 12.625 1.00 96.81 380 ALA A N 1
ATOM 2980 C CA . ALA A 1 380 ? 8.321 -19.413 13.822 1.00 96.81 380 ALA A CA 1
ATOM 2981 C C . ALA A 1 380 ? 8.978 -18.806 15.073 1.00 96.81 380 ALA A C 1
ATOM 2983 O O . ALA A 1 380 ? 8.567 -19.107 16.191 1.00 96.81 380 ALA A O 1
ATOM 2984 N N . GLU A 1 381 ? 9.952 -17.916 14.895 1.00 97.56 381 GLU A N 1
ATOM 2985 C CA . GLU A 1 381 ? 10.632 -17.193 15.968 1.00 97.56 381 GLU A CA 1
ATOM 2986 C C . GLU A 1 381 ? 10.022 -15.801 16.203 1.00 97.56 381 GLU A C 1
ATOM 2988 O O . GLU A 1 381 ? 10.570 -14.988 16.961 1.00 97.56 381 GLU A O 1
ATOM 2993 N N . GLY A 1 382 ? 8.873 -15.527 15.580 1.00 97.44 382 GLY A N 1
ATOM 2994 C CA . GLY A 1 382 ? 8.165 -14.260 15.665 1.00 97.44 382 GLY A CA 1
ATOM 2995 C C . GLY A 1 382 ? 8.804 -13.161 14.821 1.00 97.44 382 GLY A C 1
ATOM 2996 O O . GLY A 1 382 ? 8.433 -12.006 14.989 1.00 97.44 382 GLY A O 1
ATOM 2997 N N . ARG A 1 383 ? 9.767 -13.460 13.937 1.00 98.25 383 ARG A N 1
ATOM 2998 C CA . ARG A 1 383 ? 10.499 -12.429 13.188 1.00 98.25 383 ARG A CA 1
ATOM 2999 C C . ARG A 1 383 ? 9.700 -11.893 12.007 1.00 98.25 383 ARG A C 1
ATOM 3001 O O . ARG A 1 383 ? 9.036 -12.659 11.314 1.00 98.25 383 ARG A O 1
ATOM 3008 N N . PHE A 1 384 ? 9.829 -10.597 11.744 1.00 97.25 384 PHE A N 1
ATOM 3009 C CA . PHE A 1 384 ? 9.288 -9.918 10.564 1.00 97.25 384 PHE A CA 1
ATOM 3010 C C . PHE A 1 384 ? 10.336 -9.009 9.912 1.00 97.25 384 PHE A C 1
ATOM 3012 O O . PHE A 1 384 ? 11.333 -8.632 10.535 1.00 97.25 384 PHE A O 1
ATOM 3019 N N . GLU A 1 385 ? 10.086 -8.637 8.656 1.00 96.06 385 GLU A N 1
ATOM 3020 C CA . GLU A 1 385 ? 10.972 -7.797 7.856 1.00 96.06 385 GLU A CA 1
ATOM 3021 C C . GLU A 1 385 ? 10.182 -6.930 6.861 1.00 96.06 385 GLU A C 1
ATOM 3023 O O . GLU A 1 385 ? 9.330 -7.432 6.130 1.00 96.06 385 GLU A O 1
ATOM 3028 N N . PHE A 1 386 ? 10.521 -5.640 6.803 1.00 95.56 386 PHE A N 1
ATOM 3029 C CA . PHE A 1 386 ? 10.101 -4.693 5.773 1.00 95.56 386 PHE A CA 1
ATOM 3030 C C . PHE A 1 386 ? 11.331 -4.104 5.085 1.00 95.56 386 PHE A C 1
ATOM 3032 O O . PHE A 1 386 ? 12.064 -3.295 5.660 1.00 95.56 386 PHE A O 1
ATOM 3039 N N . ASP A 1 387 ? 11.557 -4.517 3.843 1.00 94.69 387 ASP A N 1
ATOM 3040 C CA . ASP A 1 387 ? 12.682 -4.064 3.029 1.00 94.69 387 ASP A CA 1
ATOM 3041 C C . ASP A 1 387 ? 12.252 -2.992 2.005 1.00 94.69 387 ASP A C 1
ATOM 3043 O O . ASP A 1 387 ? 11.069 -2.694 1.819 1.00 94.69 387 ASP A O 1
ATOM 3047 N N . GLY A 1 388 ? 13.228 -2.370 1.346 1.00 93.00 388 GLY A N 1
ATOM 3048 C CA . GLY A 1 388 ? 13.017 -1.344 0.332 1.00 93.00 388 GLY A CA 1
ATOM 3049 C C . GLY A 1 388 ? 12.524 -0.022 0.899 1.00 93.00 388 GLY A C 1
ATOM 3050 O O . GLY A 1 388 ? 11.921 0.752 0.163 1.00 93.00 388 GLY A O 1
ATOM 3051 N N . MET A 1 389 ? 12.743 0.244 2.189 1.00 92.31 389 MET A N 1
ATOM 3052 C CA . MET A 1 389 ? 12.427 1.529 2.813 1.00 92.31 389 MET A CA 1
ATOM 3053 C C . MET A 1 389 ? 13.486 2.580 2.453 1.00 92.31 389 MET A C 1
ATOM 3055 O O . MET A 1 389 ? 14.583 2.245 2.013 1.00 92.31 389 MET A O 1
ATOM 3059 N N . MET A 1 390 ? 13.172 3.862 2.644 1.00 90.56 390 MET A N 1
ATOM 3060 C CA . MET A 1 390 ? 14.124 4.957 2.434 1.00 90.56 390 MET A CA 1
ATOM 3061 C C . MET A 1 390 ? 14.738 5.381 3.770 1.00 90.56 390 MET A C 1
ATOM 3063 O O . MET A 1 390 ? 14.007 5.676 4.713 1.00 90.56 390 MET A O 1
ATOM 3067 N N . LEU A 1 391 ? 16.067 5.467 3.833 1.00 91.12 391 LEU A N 1
ATOM 3068 C CA . LEU A 1 391 ? 16.807 6.156 4.887 1.00 91.12 391 LEU A CA 1
ATOM 3069 C C . LEU A 1 391 ? 16.690 7.672 4.656 1.00 91.12 391 LEU A C 1
ATOM 3071 O O . LEU A 1 391 ? 17.330 8.188 3.736 1.00 91.12 391 LEU A O 1
ATOM 3075 N N . PRO A 1 392 ? 15.900 8.411 5.454 1.00 83.19 392 PRO A N 1
ATOM 3076 C CA . PRO A 1 392 ? 15.683 9.828 5.210 1.00 83.19 392 PRO A CA 1
ATOM 3077 C C . PRO A 1 392 ? 16.892 10.651 5.657 1.00 83.19 392 PRO A C 1
ATOM 3079 O O . PRO A 1 392 ? 17.560 10.333 6.652 1.00 83.19 392 PRO A O 1
ATOM 3082 N N . ALA A 1 393 ? 17.104 11.787 4.989 1.00 80.88 393 ALA A N 1
ATOM 3083 C CA . ALA A 1 393 ? 17.939 12.855 5.528 1.00 80.88 393 ALA A CA 1
ATOM 3084 C C . ALA A 1 393 ? 17.424 13.284 6.914 1.00 80.88 393 ALA A C 1
ATOM 3086 O O . ALA A 1 393 ? 16.223 13.229 7.176 1.00 80.88 393 ALA A O 1
ATOM 3087 N N . THR A 1 394 ? 18.315 13.740 7.800 1.00 77.75 394 THR A N 1
ATOM 3088 C CA . THR A 1 394 ? 17.989 14.026 9.212 1.00 77.75 394 THR A CA 1
ATOM 3089 C C . THR A 1 394 ? 16.766 14.933 9.393 1.00 77.75 394 THR A C 1
ATOM 3091 O O . THR A 1 394 ? 15.951 14.672 10.269 1.00 77.75 394 THR A O 1
ATOM 3094 N N . TRP A 1 395 ? 16.606 15.947 8.538 1.00 74.44 395 TRP A N 1
ATOM 3095 C CA . TRP A 1 395 ? 15.503 16.917 8.575 1.00 74.44 395 TRP A CA 1
ATOM 3096 C C . TRP A 1 395 ? 14.165 16.384 8.026 1.00 74.44 395 TRP A C 1
ATOM 3098 O O . TRP A 1 395 ? 13.144 17.042 8.178 1.00 74.44 395 TRP A O 1
ATOM 3108 N N . MET A 1 396 ? 14.156 15.202 7.399 1.00 77.19 396 MET A N 1
ATOM 3109 C CA . MET A 1 396 ? 12.960 14.534 6.859 1.00 77.19 396 MET A CA 1
ATOM 3110 C C . MET A 1 396 ? 12.505 13.338 7.699 1.00 77.19 396 MET A C 1
ATOM 3112 O O . MET A 1 396 ? 11.595 12.612 7.296 1.00 77.19 396 MET A O 1
ATOM 3116 N N . ARG A 1 397 ? 13.180 13.055 8.816 1.00 81.44 397 ARG A N 1
ATOM 3117 C CA . ARG A 1 397 ? 12.891 11.865 9.616 1.00 81.44 397 ARG A CA 1
ATOM 3118 C C . ARG A 1 397 ? 11.558 12.032 10.334 1.00 81.44 397 ARG A C 1
ATOM 3120 O O . ARG A 1 397 ? 11.478 12.743 11.328 1.00 81.44 397 ARG A O 1
ATOM 3127 N N . MET A 1 398 ? 10.554 11.325 9.835 1.00 83.56 398 MET A N 1
ATOM 3128 C CA . MET A 1 398 ? 9.294 11.097 10.531 1.00 83.56 398 MET A CA 1
ATOM 3129 C C . MET A 1 398 ? 9.300 9.687 11.126 1.00 83.56 398 MET A C 1
ATOM 3131 O O . MET A 1 398 ? 9.853 8.778 10.490 1.00 83.56 398 MET A O 1
ATOM 3135 N N . PRO A 1 399 ? 8.743 9.492 12.332 1.00 89.56 399 PRO A N 1
ATOM 3136 C CA . PRO A 1 399 ? 8.570 8.157 12.876 1.00 89.56 399 PRO A CA 1
ATOM 3137 C C . PRO A 1 399 ? 7.597 7.373 11.994 1.00 89.56 399 PRO A C 1
ATOM 3139 O O . PRO A 1 399 ? 6.634 7.923 11.458 1.00 89.56 399 PRO A O 1
ATOM 3142 N N . ILE A 1 400 ? 7.874 6.084 11.835 1.00 92.12 400 ILE A N 1
ATOM 3143 C CA . ILE A 1 400 ? 6.888 5.114 11.371 1.00 92.12 400 ILE A CA 1
ATOM 3144 C C . ILE A 1 400 ? 6.306 4.412 12.592 1.00 92.12 400 ILE A C 1
ATOM 3146 O O . ILE A 1 400 ? 7.026 4.173 13.561 1.00 92.12 400 ILE A O 1
ATOM 3150 N N . VAL A 1 401 ? 5.029 4.060 12.531 1.00 94.12 401 VAL A N 1
ATOM 3151 C CA . VAL A 1 401 ? 4.366 3.270 13.578 1.00 94.12 401 VAL A CA 1
ATOM 3152 C C . VAL A 1 401 ? 4.288 1.843 13.090 1.00 94.12 401 VAL A C 1
ATOM 3154 O O . VAL A 1 401 ? 3.900 1.616 11.946 1.00 94.12 401 VAL A O 1
ATOM 3157 N N . LEU A 1 402 ? 4.663 0.892 13.933 1.00 96.25 402 LEU A N 1
ATOM 3158 C CA . LEU A 1 402 ? 4.510 -0.525 13.674 1.00 96.25 402 LEU A CA 1
ATOM 3159 C C . LEU A 1 402 ? 3.431 -1.101 14.579 1.00 96.25 402 LEU A C 1
ATOM 3161 O O . LEU A 1 402 ? 3.413 -0.872 15.785 1.00 96.25 402 LEU A O 1
ATOM 3165 N N . GLU A 1 403 ? 2.570 -1.909 13.979 1.00 96.38 403 GLU A N 1
ATOM 3166 C CA . GLU A 1 403 ? 1.476 -2.579 14.668 1.00 96.38 403 GLU A CA 1
ATOM 3167 C C . GLU A 1 403 ? 1.593 -4.082 14.412 1.00 96.38 403 GLU A C 1
ATOM 3169 O O . GLU A 1 403 ? 1.955 -4.500 13.309 1.00 96.38 403 GLU A O 1
ATOM 3174 N N . ALA A 1 404 ? 1.310 -4.897 15.428 1.00 97.19 404 ALA A N 1
ATOM 3175 C CA . ALA A 1 404 ? 1.312 -6.352 15.330 1.00 97.19 404 ALA A CA 1
ATOM 3176 C C . ALA A 1 404 ? 0.056 -6.955 15.962 1.00 97.19 404 ALA A C 1
ATOM 3178 O O . ALA A 1 404 ? -0.372 -6.540 17.040 1.00 97.19 404 ALA A O 1
ATOM 3179 N N . TYR A 1 405 ? -0.494 -7.965 15.291 1.00 97.31 405 TYR A N 1
ATOM 3180 C CA . TYR A 1 405 ? -1.768 -8.575 15.639 1.00 97.31 405 TYR A CA 1
ATOM 3181 C C . TYR A 1 405 ? -1.706 -10.099 15.584 1.00 97.31 405 TYR A C 1
ATOM 3183 O O . TYR A 1 405 ? -1.318 -10.689 14.574 1.00 97.31 405 TYR A O 1
ATOM 3191 N N . GLY A 1 406 ? -2.150 -10.756 16.650 1.00 97.12 406 GLY A N 1
ATOM 3192 C CA . GLY A 1 406 ? -2.543 -12.158 16.606 1.00 97.12 406 GLY A CA 1
ATOM 3193 C C . GLY A 1 406 ? -4.000 -12.265 16.189 1.00 97.12 406 GLY A C 1
ATOM 3194 O O . GLY A 1 406 ? -4.871 -11.884 16.963 1.00 97.12 406 GLY A O 1
ATOM 3195 N N . LEU A 1 407 ? -4.271 -12.741 14.975 1.00 95.38 407 LEU A N 1
ATOM 3196 C CA . LEU A 1 407 ? -5.628 -12.798 14.422 1.00 95.38 407 LEU A CA 1
ATOM 3197 C C . LEU A 1 407 ? -6.321 -14.117 14.775 1.00 95.38 407 LEU A C 1
ATOM 3199 O O . LEU A 1 407 ? -5.684 -15.172 14.758 1.00 95.38 407 LEU A O 1
ATOM 3203 N N . ALA A 1 408 ? -7.631 -14.076 15.003 1.00 93.56 408 ALA A N 1
ATOM 3204 C CA . ALA A 1 408 ? -8.507 -15.213 15.255 1.00 93.56 408 ALA A CA 1
ATOM 3205 C C . ALA A 1 408 ? -8.710 -16.042 13.980 1.00 93.56 408 ALA A C 1
ATOM 3207 O O . ALA A 1 408 ? -9.776 -16.090 13.376 1.00 93.56 408 ALA A O 1
ATOM 3208 N N . SER A 1 409 ? -7.629 -16.681 13.550 1.00 92.75 409 SER A N 1
ATOM 3209 C CA . SER A 1 409 ? -7.560 -17.561 12.393 1.00 92.75 409 SER A CA 1
ATOM 3210 C C . SER A 1 409 ? -7.174 -18.961 12.844 1.00 92.75 409 SER A C 1
ATOM 3212 O O . SER A 1 409 ? -6.516 -19.154 13.877 1.00 92.75 409 SER A O 1
ATOM 3214 N N . LYS A 1 410 ? -7.535 -19.956 12.032 1.00 91.75 410 LYS A N 1
ATOM 3215 C CA . LYS A 1 410 ? -7.138 -21.345 12.277 1.00 91.75 410 LYS A CA 1
ATOM 3216 C C . LYS A 1 410 ? -5.620 -21.463 12.426 1.00 91.75 410 LYS A C 1
ATOM 3218 O O . LYS A 1 410 ? -5.127 -22.030 13.392 1.00 91.75 410 LYS A O 1
ATOM 3223 N N . ARG A 1 411 ? -4.877 -20.840 11.508 1.00 90.94 411 ARG A N 1
ATOM 3224 C CA . ARG A 1 411 ? -3.414 -20.879 11.499 1.00 90.94 411 ARG A CA 1
ATOM 3225 C C . ARG A 1 411 ? -2.807 -20.318 12.782 1.00 90.94 411 ARG A C 1
ATOM 3227 O O . ARG A 1 411 ? -1.977 -20.984 13.384 1.00 90.94 411 ARG A O 1
ATOM 3234 N N . PHE A 1 412 ? -3.195 -19.110 13.191 1.00 94.69 412 PHE A N 1
ATOM 3235 C CA . PHE A 1 412 ? -2.604 -18.473 14.371 1.00 94.69 412 PHE A CA 1
ATOM 3236 C C . PHE A 1 412 ? -2.905 -19.264 15.650 1.00 94.69 412 PHE A C 1
ATOM 3238 O O . PHE A 1 412 ? -2.012 -19.474 16.469 1.00 94.69 412 PHE A O 1
ATOM 3245 N N . THR A 1 413 ? -4.146 -19.734 15.804 1.00 94.00 413 THR A N 1
ATOM 3246 C CA . THR A 1 413 ? -4.578 -20.475 16.999 1.00 94.00 413 THR A CA 1
ATOM 3247 C C . THR A 1 413 ? -3.947 -21.867 17.106 1.00 94.00 413 THR A C 1
ATOM 3249 O O . THR A 1 413 ? -3.656 -22.307 18.218 1.00 94.00 413 THR A O 1
ATOM 3252 N N . GLU A 1 414 ? -3.693 -22.545 15.982 1.00 94.38 414 GLU A N 1
ATOM 3253 C CA . GLU A 1 414 ? -2.982 -23.833 15.937 1.00 94.38 414 GLU A CA 1
ATOM 3254 C C . GLU A 1 414 ? -1.462 -23.672 16.108 1.00 94.38 414 GLU A C 1
ATOM 3256 O O . GLU A 1 414 ? -0.844 -24.449 16.835 1.00 94.38 414 GLU A O 1
ATOM 3261 N N . ASP A 1 415 ? -0.858 -22.649 15.492 1.00 95.62 415 ASP A N 1
ATOM 3262 C CA . ASP A 1 415 ? 0.589 -22.393 15.558 1.00 95.62 415 ASP A CA 1
ATOM 3263 C C . ASP A 1 415 ? 1.050 -21.862 16.935 1.00 95.62 415 ASP A C 1
ATOM 3265 O O . ASP A 1 415 ? 2.242 -21.927 17.241 1.00 95.62 415 ASP A O 1
ATOM 3269 N N . ASN A 1 416 ? 0.137 -21.346 17.773 1.00 96.81 416 ASN A N 1
ATOM 3270 C CA . ASN A 1 416 ? 0.457 -20.726 19.068 1.00 96.81 416 ASN A CA 1
ATOM 3271 C C . ASN A 1 416 ? -0.403 -21.290 20.224 1.00 96.81 416 ASN A C 1
ATOM 3273 O O . ASN A 1 416 ? -1.206 -20.559 20.812 1.00 96.81 416 ASN A O 1
ATOM 3277 N N . PRO A 1 417 ? -0.240 -22.569 20.613 1.00 95.31 417 PRO A N 1
ATOM 3278 C CA . PRO A 1 417 ? -1.092 -23.210 21.620 1.00 95.31 417 PRO A CA 1
ATOM 3279 C C . PRO A 1 417 ? -1.012 -22.558 23.009 1.00 95.31 417 PRO A C 1
ATOM 3281 O O . PRO A 1 417 ? -2.032 -22.452 23.687 1.00 95.31 417 PRO A O 1
ATOM 3284 N N . ASN A 1 418 ? 0.166 -22.078 23.424 1.00 95.00 418 ASN A N 1
ATOM 3285 C CA . ASN A 1 418 ? 0.330 -21.406 24.719 1.00 95.00 418 ASN A CA 1
ATOM 3286 C C . ASN A 1 418 ? -0.345 -20.030 24.728 1.00 95.00 418 ASN A C 1
ATOM 3288 O O . ASN A 1 418 ? -1.077 -19.726 25.661 1.00 95.00 418 ASN A O 1
ATOM 3292 N N . ALA A 1 419 ? -0.181 -19.246 23.657 1.00 95.38 419 ALA A N 1
ATOM 3293 C CA . ALA A 1 419 ? -0.868 -17.962 23.518 1.00 95.38 419 ALA A CA 1
ATOM 3294 C C . ALA A 1 419 ? -2.396 -18.158 23.468 1.00 95.38 419 ALA A C 1
ATOM 3296 O O . ALA A 1 419 ? -3.169 -17.437 24.089 1.00 95.38 419 ALA A O 1
ATOM 3297 N N . ARG A 1 420 ? -2.860 -19.211 22.787 1.00 94.81 420 ARG A N 1
ATOM 3298 C CA . ARG A 1 420 ? -4.274 -19.596 22.796 1.00 94.81 420 ARG A CA 1
ATOM 3299 C C . ARG A 1 420 ? -4.774 -19.931 24.208 1.00 94.81 420 ARG A C 1
ATOM 3301 O O . ARG A 1 420 ? -5.870 -19.506 24.567 1.00 94.81 420 ARG A O 1
ATOM 3308 N N . LYS A 1 421 ? -4.010 -20.711 24.982 1.00 93.62 421 LYS A N 1
ATOM 3309 C CA . LYS A 1 421 ? -4.344 -21.065 26.373 1.00 93.62 421 LYS A CA 1
ATOM 3310 C C . LYS A 1 421 ? -4.434 -19.808 27.242 1.00 93.62 421 LYS A C 1
ATOM 3312 O O . LYS A 1 421 ? -5.421 -19.657 27.954 1.00 93.62 421 LYS A O 1
ATOM 3317 N N . GLU A 1 422 ? -3.451 -18.920 27.137 1.00 93.62 422 GLU A N 1
ATOM 3318 C CA . GLU A 1 422 ? -3.408 -17.651 27.868 1.00 93.62 422 GLU A CA 1
ATOM 3319 C C . GLU A 1 422 ? -4.631 -16.781 27.551 1.00 93.62 422 GLU A C 1
ATOM 3321 O O . GLU A 1 422 ? -5.358 -16.376 28.455 1.00 93.62 422 GLU A O 1
ATOM 3326 N N . TYR A 1 423 ? -4.930 -16.573 26.264 1.00 93.25 423 TYR A N 1
ATOM 3327 C CA . TYR A 1 423 ? -6.101 -15.808 25.833 1.00 93.25 423 TYR A CA 1
ATOM 3328 C C . TYR A 1 423 ? -7.411 -16.354 26.416 1.00 93.25 423 TYR A C 1
ATOM 3330 O O . TYR A 1 423 ? -8.227 -15.600 26.943 1.00 93.25 423 TYR A O 1
ATOM 3338 N N . LEU A 1 424 ? -7.609 -17.676 26.353 1.00 91.50 424 LEU A N 1
ATOM 3339 C CA . LEU A 1 424 ? -8.786 -18.323 26.936 1.00 91.50 424 LEU A CA 1
ATOM 3340 C C . LEU A 1 424 ? -8.843 -18.152 28.459 1.00 91.50 424 LEU A C 1
ATOM 3342 O O . LEU A 1 424 ? -9.933 -17.975 28.999 1.00 91.50 424 LEU A O 1
ATOM 3346 N N . GLY A 1 425 ? -7.692 -18.177 29.137 1.00 90.38 425 GLY A N 1
ATOM 3347 C CA . GLY A 1 425 ? -7.581 -17.894 30.567 1.00 90.38 425 GLY A CA 1
ATOM 3348 C C . GLY A 1 425 ? -8.061 -16.485 30.913 1.00 90.38 425 GLY A C 1
ATOM 3349 O O . GLY A 1 425 ? -8.907 -16.331 31.791 1.00 90.38 425 GLY A O 1
ATOM 3350 N N . VAL A 1 426 ? -7.603 -15.475 30.168 1.00 89.56 426 VAL A N 1
ATOM 3351 C CA . VAL A 1 426 ? -8.018 -14.073 30.349 1.00 89.56 426 VAL A CA 1
ATOM 3352 C C . VAL A 1 426 ? -9.515 -13.896 30.080 1.00 89.56 426 VAL A C 1
ATOM 3354 O O . VAL A 1 426 ? -10.232 -13.313 30.891 1.00 89.56 426 VAL A O 1
ATOM 3357 N N . VAL A 1 427 ? -10.033 -14.442 28.975 1.00 86.56 427 VAL A N 1
ATOM 3358 C CA . VAL A 1 427 ? -11.462 -14.320 28.638 1.00 86.56 427 VAL A CA 1
ATOM 3359 C C . VAL A 1 427 ? -12.351 -15.038 29.657 1.00 86.56 427 VAL A C 1
ATOM 3361 O O . VAL A 1 427 ? -13.426 -14.529 29.976 1.00 86.56 427 VAL A O 1
ATOM 3364 N N . ALA A 1 428 ? -11.912 -16.164 30.228 1.00 85.06 428 ALA A N 1
ATOM 3365 C CA . ALA A 1 428 ? -12.669 -16.879 31.257 1.00 85.06 428 ALA A CA 1
ATOM 3366 C C . ALA A 1 428 ? -12.904 -16.041 32.529 1.00 85.06 428 ALA A C 1
ATOM 3368 O O . ALA A 1 428 ? -13.911 -16.236 33.210 1.00 85.06 428 ALA A O 1
ATOM 3369 N N . LEU A 1 429 ? -12.033 -15.068 32.826 1.00 84.00 429 LEU A N 1
ATOM 3370 C CA . LEU A 1 429 ? -12.221 -14.127 33.938 1.00 84.00 429 LEU A CA 1
ATOM 3371 C C . LEU A 1 429 ? -13.360 -13.123 33.685 1.00 84.00 429 LEU A C 1
ATOM 3373 O O . LEU A 1 429 ? -13.890 -12.540 34.628 1.00 84.00 429 LEU A O 1
ATOM 3377 N N . SER A 1 430 ? -13.778 -12.931 32.429 1.00 70.69 430 SER A N 1
ATOM 3378 C CA . SER A 1 430 ? -14.773 -11.920 32.036 1.00 70.69 430 SER A CA 1
ATOM 3379 C C . SER A 1 430 ? -16.244 -12.341 32.220 1.00 70.69 430 SER A C 1
ATOM 3381 O O . SER A 1 430 ? -17.142 -11.605 31.812 1.00 70.69 430 SER A O 1
ATOM 3383 N N . ALA A 1 431 ? -16.509 -13.495 32.848 1.00 59.00 431 ALA A N 1
ATOM 3384 C CA . ALA A 1 431 ? -17.838 -14.082 33.096 1.00 59.00 431 ALA A CA 1
ATOM 3385 C C . ALA A 1 431 ? -18.659 -14.490 31.849 1.00 59.00 431 ALA A C 1
ATOM 3387 O O . ALA A 1 431 ? -19.791 -14.953 31.992 1.00 59.00 431 ALA A O 1
ATOM 3388 N N . SER A 1 432 ? -18.090 -14.397 30.643 1.00 55.47 432 SER A N 1
ATOM 3389 C CA . SER A 1 432 ? -18.616 -15.068 29.446 1.00 55.47 432 SER A CA 1
ATOM 3390 C C . SER A 1 432 ? -18.164 -16.535 29.463 1.00 55.47 432 SER A C 1
ATOM 3392 O O . SER A 1 432 ? -16.992 -16.784 29.763 1.00 55.47 432 SER A O 1
ATOM 3394 N N . PRO A 1 433 ? -19.033 -17.531 29.188 1.00 52.56 433 PRO A N 1
ATOM 3395 C CA . PRO A 1 433 ? -18.607 -18.928 29.165 1.00 52.56 433 PRO A CA 1
ATOM 3396 C C . PRO A 1 433 ? -17.417 -19.073 28.214 1.00 52.56 433 PRO A C 1
ATOM 3398 O O . PRO A 1 433 ? -17.469 -18.573 27.091 1.00 52.56 433 PRO A O 1
ATOM 3401 N N . ALA A 1 434 ? -16.348 -19.730 28.677 1.00 55.03 434 ALA A N 1
ATOM 3402 C CA . ALA A 1 434 ? -15.146 -20.008 27.893 1.00 55.03 434 ALA A CA 1
ATOM 3403 C C . ALA A 1 434 ? -15.495 -20.915 26.700 1.00 55.03 434 ALA A C 1
ATOM 3405 O O . ALA A 1 434 ? -15.349 -22.137 26.744 1.00 55.03 434 ALA A O 1
ATOM 3406 N N . GLY A 1 435 ? -16.040 -20.312 25.648 1.00 64.06 435 GLY A N 1
ATOM 3407 C CA . GLY A 1 435 ? -16.310 -20.953 24.376 1.00 64.06 435 GLY A CA 1
ATOM 3408 C C . GLY A 1 435 ? -15.020 -21.151 23.591 1.00 64.06 435 GLY A C 1
ATOM 3409 O O . GLY A 1 435 ? -13.974 -20.571 23.890 1.00 64.06 435 GLY A O 1
ATOM 3410 N N . ALA A 1 436 ? -15.092 -21.976 22.549 1.00 79.62 436 ALA A N 1
ATOM 3411 C CA . ALA A 1 436 ? -14.045 -21.983 21.540 1.00 79.62 436 ALA A CA 1
ATOM 3412 C C . ALA A 1 436 ? -13.872 -20.563 20.974 1.00 79.62 436 ALA A C 1
ATOM 3414 O O . ALA A 1 436 ? -14.855 -19.851 20.778 1.00 79.62 436 ALA A O 1
ATOM 3415 N N . ILE A 1 437 ? -12.627 -20.166 20.702 1.00 86.44 437 ILE A N 1
ATOM 3416 C CA . ILE A 1 437 ? -12.338 -18.893 20.035 1.00 86.44 437 ILE A CA 1
ATOM 3417 C C . ILE A 1 437 ? -13.050 -18.903 18.672 1.00 86.44 437 ILE A C 1
ATOM 3419 O O . ILE A 1 437 ? -12.762 -19.805 17.874 1.00 86.44 437 ILE A O 1
ATOM 3423 N N . PRO A 1 438 ? -13.962 -17.954 18.388 1.00 87.31 438 PRO A N 1
ATOM 3424 C CA . PRO A 1 438 ? -14.554 -17.843 17.064 1.00 87.31 438 PRO A CA 1
ATOM 3425 C C . PRO A 1 438 ? -13.447 -17.494 16.068 1.00 87.31 438 PRO A C 1
ATOM 3427 O O . PRO A 1 438 ? -12.667 -16.574 16.290 1.00 87.31 438 PRO A O 1
ATOM 3430 N N . LEU A 1 439 ? -13.341 -18.258 14.981 1.00 90.00 439 LEU A N 1
ATOM 3431 C CA . LEU A 1 439 ? -12.335 -18.026 13.942 1.00 90.00 439 LEU A CA 1
ATOM 3432 C C . LEU A 1 439 ? -12.853 -16.987 12.939 1.00 90.00 439 LEU A C 1
ATOM 3434 O O . LEU A 1 439 ? -13.108 -17.301 11.779 1.00 90.00 439 LEU A O 1
ATOM 3438 N N . ASP A 1 440 ? -13.088 -15.776 13.433 1.00 87.94 440 ASP A N 1
ATOM 3439 C CA . ASP A 1 440 ? -13.758 -14.678 12.732 1.00 87.94 440 ASP A CA 1
ATOM 3440 C C . ASP A 1 440 ? -12.793 -13.591 12.227 1.00 87.94 440 ASP A C 1
ATOM 3442 O O . ASP A 1 440 ? -13.236 -12.584 11.682 1.00 87.94 440 ASP A O 1
ATOM 3446 N N . GLY A 1 441 ? -11.481 -13.775 12.408 1.00 90.31 441 GLY A N 1
ATOM 3447 C CA . GLY A 1 441 ? -10.460 -12.796 12.033 1.00 90.31 441 GLY A CA 1
ATOM 3448 C C . GLY A 1 441 ? -10.270 -11.634 13.017 1.00 90.31 441 GLY A C 1
ATOM 3449 O O . GLY A 1 441 ? -9.432 -10.771 12.753 1.00 90.31 441 GLY A O 1
ATOM 3450 N N . SER A 1 442 ? -10.978 -11.613 14.153 1.00 91.12 442 SER A N 1
ATOM 3451 C CA . SER A 1 442 ? -10.780 -10.619 15.218 1.00 91.12 442 SER A CA 1
ATOM 3452 C C . SER A 1 442 ? -9.364 -10.653 15.801 1.00 91.12 442 SER A C 1
ATOM 3454 O O . SER A 1 442 ? -8.625 -11.627 15.664 1.00 91.12 442 SER A O 1
ATOM 3456 N N . VAL A 1 443 ? -8.945 -9.575 16.458 1.00 94.62 443 VAL A N 1
ATOM 3457 C CA . VAL A 1 443 ? -7.632 -9.528 17.111 1.00 94.62 443 VAL A CA 1
ATOM 3458 C C . VAL A 1 443 ? -7.728 -10.192 18.486 1.00 94.62 443 VAL A C 1
ATOM 3460 O O . VAL A 1 443 ? -8.501 -9.763 19.338 1.00 94.62 443 VAL A O 1
ATOM 3463 N N . LEU A 1 444 ? -6.913 -11.226 18.694 1.00 95.44 444 LEU A N 1
ATOM 3464 C CA . LEU A 1 444 ? -6.715 -11.918 19.971 1.00 95.44 444 LEU A CA 1
ATOM 3465 C C . LEU A 1 444 ? -5.538 -11.337 20.761 1.00 95.44 444 LEU A C 1
ATOM 3467 O O . LEU A 1 444 ? -5.535 -11.374 21.986 1.00 95.44 444 LEU A O 1
ATOM 3471 N N . TYR A 1 445 ? -4.520 -10.849 20.046 1.00 97.75 445 TYR A N 1
ATOM 3472 C CA . TYR A 1 445 ? -3.328 -10.220 20.612 1.00 97.75 445 TYR A CA 1
ATOM 3473 C C . TYR A 1 445 ? -3.042 -8.910 19.890 1.00 97.75 445 TYR A C 1
ATOM 3475 O O . TYR A 1 445 ? -2.912 -8.924 18.669 1.00 97.75 445 TYR A O 1
ATOM 3483 N N . GLY A 1 446 ? -2.889 -7.809 20.621 1.00 97.38 446 GLY A N 1
ATOM 3484 C CA . GLY A 1 446 ? -2.535 -6.495 20.075 1.00 97.38 446 GLY A CA 1
ATOM 3485 C C . GLY A 1 446 ? -1.280 -5.943 20.740 1.00 97.38 446 GLY A C 1
ATOM 3486 O O . GLY A 1 446 ? -0.973 -6.322 21.871 1.00 97.38 446 GLY A O 1
ATOM 3487 N N . VAL A 1 447 ? -0.540 -5.077 20.043 1.00 96.94 447 VAL A N 1
ATOM 3488 C CA . VAL A 1 447 ? 0.659 -4.433 20.609 1.00 96.94 447 VAL A CA 1
ATOM 3489 C C . VAL A 1 447 ? 0.319 -3.587 21.831 1.00 96.94 447 VAL A C 1
ATOM 3491 O O . VAL A 1 447 ? -0.717 -2.929 21.871 1.00 96.94 447 VAL A O 1
ATOM 3494 N N . ASP A 1 448 ? 1.190 -3.614 22.831 1.00 96.00 448 ASP A N 1
ATOM 3495 C CA . ASP A 1 448 ? 1.055 -2.793 24.027 1.00 96.00 448 ASP A CA 1
ATOM 3496 C C . ASP A 1 448 ? 1.573 -1.377 23.768 1.00 96.00 448 ASP A C 1
ATOM 3498 O O . ASP A 1 448 ? 2.773 -1.158 23.603 1.00 96.00 448 ASP A O 1
ATOM 3502 N N . CYS A 1 449 ? 0.655 -0.414 23.757 1.00 93.69 449 CYS A N 1
ATOM 3503 C CA . CYS A 1 449 ? 0.958 0.995 23.575 1.00 93.69 449 CYS A CA 1
ATOM 3504 C C . CYS A 1 449 ? 1.089 1.763 24.899 1.00 93.69 449 CYS A C 1
ATOM 3506 O O . CYS A 1 449 ? 1.455 2.938 24.866 1.00 93.69 449 CYS A O 1
ATOM 3508 N N . ALA A 1 450 ? 0.823 1.140 26.053 1.00 91.69 450 ALA A N 1
ATOM 3509 C CA . ALA A 1 450 ? 0.842 1.815 27.352 1.00 91.69 450 ALA A CA 1
ATOM 3510 C C . ALA A 1 450 ? 2.269 2.151 27.821 1.00 91.69 450 ALA A C 1
ATOM 3512 O O . ALA A 1 450 ? 2.494 3.151 28.502 1.00 91.69 450 ALA A O 1
ATOM 3513 N N . ARG A 1 451 ? 3.253 1.327 27.438 1.00 89.81 451 ARG A N 1
ATOM 3514 C CA . ARG A 1 451 ? 4.643 1.388 27.924 1.00 89.81 451 ARG A CA 1
ATOM 3515 C C . ARG A 1 451 ? 5.641 1.736 26.821 1.00 89.81 451 ARG A C 1
ATOM 3517 O O . ARG A 1 451 ? 6.658 1.067 26.687 1.00 89.81 451 ARG A O 1
ATOM 3524 N N . GLN A 1 452 ? 5.405 2.803 26.054 1.00 86.62 452 GLN A N 1
ATOM 3525 C CA . GLN A 1 452 ? 6.248 3.174 24.894 1.00 86.62 452 GLN A CA 1
ATOM 3526 C C . GLN A 1 452 ? 7.753 3.315 25.199 1.00 86.62 452 GLN A C 1
ATOM 3528 O O . GLN A 1 452 ? 8.579 3.130 24.308 1.00 86.62 452 GLN A O 1
ATOM 3533 N N . GLY A 1 453 ? 8.129 3.639 26.443 1.00 88.62 453 GLY A N 1
ATOM 3534 C CA . GLY A 1 453 ? 9.536 3.701 26.860 1.00 88.62 453 GLY A CA 1
ATOM 3535 C C . GLY A 1 453 ? 10.226 2.334 26.947 1.00 88.62 453 GLY A C 1
ATOM 3536 O O . GLY A 1 453 ? 11.435 2.250 26.743 1.00 88.62 453 GLY A O 1
ATOM 3537 N N . GLU A 1 454 ? 9.470 1.269 27.221 1.00 91.56 454 GLU A N 1
ATOM 3538 C CA . GLU A 1 454 ? 9.967 -0.109 27.317 1.00 91.56 454 GLU A CA 1
ATOM 3539 C C . GLU A 1 454 ? 9.646 -0.912 26.051 1.00 91.56 454 GLU A C 1
ATOM 3541 O O . GLU A 1 454 ? 10.502 -1.635 25.540 1.00 91.56 454 GLU A O 1
ATOM 3546 N N . TYR A 1 455 ? 8.424 -0.761 25.533 1.00 94.38 455 TYR A N 1
ATOM 3547 C CA . TYR A 1 455 ? 7.872 -1.453 24.369 1.00 94.38 455 TYR A CA 1
ATOM 3548 C C . TYR A 1 455 ? 7.522 -0.422 23.290 1.00 94.38 455 TYR A C 1
ATOM 3550 O O . TYR A 1 455 ? 6.359 -0.053 23.126 1.00 94.38 455 TYR A O 1
ATOM 3558 N N . PRO A 1 456 ? 8.527 0.105 22.572 1.00 95.12 456 PRO A N 1
ATOM 3559 C CA . PRO A 1 456 ? 8.275 1.081 21.529 1.00 95.12 456 PRO A CA 1
ATOM 3560 C C . PRO A 1 456 ? 7.479 0.444 20.388 1.00 95.12 456 PRO A C 1
ATOM 3562 O O . PRO A 1 456 ? 7.779 -0.661 19.934 1.00 95.12 456 PRO A O 1
ATOM 3565 N N . THR A 1 457 ? 6.499 1.189 19.890 1.00 95.00 457 THR A N 1
ATOM 3566 C CA . THR A 1 457 ? 5.767 0.873 18.648 1.00 95.00 457 THR A CA 1
ATOM 3567 C C . THR A 1 457 ? 6.145 1.819 17.510 1.00 95.00 457 THR A C 1
ATOM 3569 O O . THR A 1 457 ? 5.923 1.516 16.341 1.00 95.00 457 THR A O 1
ATOM 3572 N N . GLU A 1 458 ? 6.802 2.935 17.830 1.00 94.75 458 GLU A N 1
ATOM 3573 C CA . GLU A 1 458 ? 7.316 3.892 16.859 1.00 94.75 458 GLU A CA 1
ATOM 3574 C C . GLU A 1 458 ? 8.821 3.730 16.633 1.00 94.75 458 GLU A C 1
ATOM 3576 O O . GLU A 1 458 ? 9.604 3.508 17.560 1.00 94.75 458 GLU A O 1
ATOM 3581 N N . LEU A 1 459 ? 9.247 3.897 15.382 1.00 93.50 459 LEU A N 1
ATOM 3582 C CA . LEU A 1 459 ? 10.644 3.799 14.981 1.00 93.50 459 LEU A CA 1
ATOM 3583 C C . LEU A 1 459 ? 11.029 4.940 14.040 1.00 93.50 459 LEU A C 1
ATOM 3585 O O . LEU A 1 459 ? 10.344 5.235 13.065 1.00 93.50 459 LEU A O 1
ATOM 3589 N N . LEU A 1 460 ? 12.201 5.529 14.272 1.00 93.19 460 LEU A N 1
ATOM 3590 C CA . LEU A 1 460 ? 12.859 6.410 13.307 1.00 93.19 460 LEU A CA 1
ATOM 3591 C C . LEU A 1 460 ? 13.919 5.623 12.538 1.00 93.19 460 LEU A C 1
ATOM 3593 O O . LEU A 1 460 ? 14.838 5.078 13.148 1.00 93.19 460 LEU A O 1
ATOM 3597 N N . ILE A 1 461 ? 13.857 5.638 11.204 1.00 92.75 461 ILE A N 1
ATOM 3598 C CA . ILE A 1 461 ? 14.883 5.003 10.368 1.00 92.75 461 ILE A CA 1
ATOM 3599 C C . ILE A 1 461 ? 16.152 5.866 10.371 1.00 92.75 461 ILE A C 1
ATOM 3601 O O . ILE A 1 461 ? 16.211 6.907 9.712 1.00 92.75 461 ILE A O 1
ATOM 3605 N N . ARG A 1 462 ? 17.170 5.467 11.145 1.00 93.62 462 ARG A N 1
ATOM 3606 C CA . ARG A 1 462 ? 18.437 6.211 11.291 1.00 93.62 462 ARG A CA 1
ATOM 3607 C C . ARG A 1 462 ? 19.617 5.497 10.634 1.00 93.62 462 ARG A C 1
ATOM 3609 O O . ARG A 1 462 ? 20.611 6.156 10.324 1.00 93.62 462 ARG A O 1
ATOM 3616 N N . LYS A 1 463 ? 19.509 4.188 10.417 1.00 93.88 463 LYS A N 1
ATOM 3617 C CA . LYS A 1 463 ? 20.520 3.304 9.824 1.00 93.88 463 LYS A CA 1
ATOM 3618 C C . LYS A 1 463 ? 19.924 2.501 8.662 1.00 93.88 463 LYS A C 1
ATOM 3620 O O . LYS A 1 463 ? 18.711 2.412 8.512 1.00 93.88 463 LYS A O 1
ATOM 3625 N N . LYS A 1 464 ? 20.789 1.873 7.849 1.00 92.75 464 LYS A N 1
ATOM 3626 C CA . LYS A 1 464 ? 20.362 0.979 6.749 1.00 92.75 464 LYS A CA 1
ATOM 3627 C C . LYS A 1 464 ? 19.584 -0.250 7.245 1.00 92.75 464 LYS A C 1
ATOM 3629 O O . LYS A 1 464 ? 18.792 -0.801 6.490 1.00 92.75 464 LYS A O 1
ATOM 3634 N N . VAL A 1 465 ? 19.824 -0.692 8.478 1.00 95.19 465 VAL A N 1
ATOM 3635 C CA . VAL A 1 465 ? 19.043 -1.745 9.138 1.00 95.19 465 VAL A CA 1
ATOM 3636 C C . VAL A 1 465 ? 18.668 -1.239 10.518 1.00 95.19 465 VAL A C 1
ATOM 3638 O O . VAL A 1 465 ? 19.553 -0.896 11.304 1.00 95.19 465 VAL A O 1
ATOM 3641 N N . GLU A 1 466 ? 17.372 -1.182 10.786 1.00 95.88 466 GLU A N 1
ATOM 3642 C CA . GLU A 1 466 ? 16.826 -0.845 12.093 1.00 95.88 466 GLU A CA 1
ATOM 3643 C C . GLU A 1 466 ? 16.047 -2.012 12.674 1.00 95.88 466 GLU A C 1
ATOM 3645 O O . GLU A 1 466 ? 15.432 -2.795 11.944 1.00 95.88 466 GLU A O 1
ATOM 3650 N N . HIS A 1 467 ? 16.077 -2.096 14.003 1.00 96.19 467 HIS A N 1
ATOM 3651 C CA . HIS A 1 467 ? 15.434 -3.165 14.742 1.00 96.19 467 HIS A CA 1
ATOM 3652 C C . HIS A 1 467 ? 14.445 -2.648 15.775 1.00 96.19 467 HIS A C 1
ATOM 3654 O O . HIS A 1 467 ? 14.747 -1.711 16.509 1.00 96.19 467 HIS A O 1
ATOM 3660 N N . ILE A 1 468 ? 13.282 -3.295 15.844 1.00 95.50 468 ILE A N 1
ATOM 3661 C CA . ILE A 1 468 ? 12.240 -3.018 16.835 1.00 95.50 468 ILE A CA 1
ATOM 3662 C C . ILE A 1 468 ? 11.534 -4.318 17.218 1.00 95.50 468 ILE A C 1
ATOM 3664 O O . ILE A 1 468 ? 11.199 -5.123 16.353 1.00 95.50 468 ILE A O 1
ATOM 3668 N N . ASN A 1 469 ? 11.331 -4.545 18.513 1.00 95.31 469 ASN A N 1
ATOM 3669 C CA . ASN A 1 469 ? 10.551 -5.678 19.003 1.00 95.31 469 ASN A CA 1
ATOM 3670 C C . ASN A 1 469 ? 9.180 -5.173 19.439 1.00 95.31 469 ASN A C 1
ATOM 3672 O O . ASN A 1 469 ? 9.093 -4.223 20.210 1.00 95.31 469 ASN A O 1
ATOM 3676 N N . LEU A 1 470 ? 8.135 -5.826 18.950 1.00 97.69 470 LEU A N 1
ATOM 3677 C CA . LEU A 1 470 ? 6.747 -5.504 19.234 1.00 97.69 470 LEU A CA 1
ATOM 3678 C C . LEU A 1 470 ? 6.241 -6.480 20.290 1.00 97.69 470 LEU A C 1
ATOM 3680 O O . LEU A 1 470 ? 6.235 -7.693 20.070 1.00 97.69 470 LEU A O 1
ATOM 3684 N N . VAL A 1 471 ? 5.846 -5.951 21.443 1.00 97.69 471 VAL A N 1
ATOM 3685 C CA . VAL A 1 471 ? 5.278 -6.742 22.534 1.00 97.69 471 VAL A CA 1
ATOM 3686 C C . VAL A 1 471 ? 3.767 -6.668 22.434 1.00 97.69 471 VAL A C 1
ATOM 3688 O O . VAL A 1 471 ? 3.206 -5.578 22.444 1.00 97.69 471 VAL A O 1
ATOM 3691 N N . ALA A 1 472 ? 3.118 -7.820 22.332 1.00 97.50 472 ALA A N 1
ATOM 3692 C CA . ALA A 1 472 ? 1.674 -7.936 22.280 1.00 97.50 472 ALA A CA 1
ATOM 3693 C C . ALA A 1 472 ? 1.129 -8.697 23.491 1.00 97.50 472 ALA A C 1
ATOM 3695 O O . ALA A 1 472 ? 1.831 -9.489 24.125 1.00 97.50 472 ALA A O 1
ATOM 3696 N N . PHE A 1 473 ? -0.139 -8.452 23.798 1.00 96.88 473 PHE A N 1
ATOM 3697 C CA . PHE A 1 473 ? -0.835 -9.018 24.949 1.00 96.88 473 PHE A CA 1
ATOM 3698 C C . PHE A 1 473 ? -2.244 -9.493 24.559 1.00 96.88 473 PHE A C 1
ATOM 3700 O O . PHE A 1 473 ? -2.784 -8.981 23.572 1.00 96.88 473 PHE A O 1
ATOM 3707 N N . PRO A 1 474 ? -2.835 -10.456 25.294 1.00 95.81 474 PRO A N 1
ATOM 3708 C CA . PRO A 1 474 ? -4.203 -10.906 25.054 1.00 95.81 474 PRO A CA 1
ATOM 3709 C C . PRO A 1 474 ? -5.188 -9.742 25.196 1.00 95.81 474 PRO A C 1
ATOM 3711 O O . PRO A 1 474 ? -5.212 -9.077 26.229 1.00 95.81 474 PRO A O 1
ATOM 3714 N N . CYS A 1 475 ? -6.005 -9.485 24.180 1.00 94.81 475 CYS A N 1
ATOM 3715 C CA . CYS A 1 475 ? -6.876 -8.313 24.171 1.00 94.81 475 CYS A CA 1
ATOM 3716 C C . CYS A 1 475 ? -8.218 -8.567 23.480 1.00 94.81 475 CYS A C 1
ATOM 3718 O O . CYS A 1 475 ? -8.413 -9.558 22.778 1.00 94.81 475 CYS A O 1
ATOM 3720 N N . LYS A 1 476 ? -9.162 -7.646 23.673 1.00 92.88 476 LYS A N 1
ATOM 3721 C CA . LYS A 1 476 ? -10.394 -7.567 22.885 1.00 92.88 476 LYS A CA 1
ATOM 3722 C C . LYS A 1 476 ? -10.422 -6.237 22.148 1.00 92.88 476 LYS A C 1
ATOM 3724 O O . LYS A 1 476 ? -10.171 -5.194 22.751 1.00 92.88 476 LYS A O 1
ATOM 3729 N N . THR A 1 477 ? -10.725 -6.277 20.853 1.00 92.38 477 THR A N 1
ATOM 3730 C CA . THR A 1 477 ? -10.870 -5.074 20.028 1.00 92.38 477 THR A CA 1
ATOM 3731 C C . THR A 1 477 ? -12.302 -4.582 19.946 1.00 92.38 477 THR A C 1
ATOM 3733 O O . THR A 1 477 ? -13.211 -5.392 19.770 1.00 92.38 477 THR A O 1
ATOM 3736 N N . ILE A 1 478 ? -12.468 -3.262 19.898 1.00 91.69 478 ILE A N 1
ATOM 3737 C CA . ILE A 1 478 ? -13.676 -2.616 19.377 1.00 91.69 478 ILE A CA 1
ATOM 3738 C C . ILE A 1 478 ? -13.297 -1.654 18.254 1.00 91.69 478 ILE A C 1
ATOM 3740 O O . ILE A 1 478 ? -12.254 -1.002 18.304 1.00 91.69 478 ILE A O 1
ATOM 3744 N N . THR A 1 479 ? -14.142 -1.565 17.228 1.00 91.38 479 THR A N 1
ATOM 3745 C CA . THR A 1 479 ? -13.968 -0.596 16.136 1.00 91.38 479 THR A CA 1
ATOM 3746 C C . THR A 1 479 ? -15.106 0.412 16.140 1.00 91.38 479 THR A C 1
ATOM 3748 O O . THR A 1 479 ? -16.279 0.033 16.117 1.00 91.38 479 THR A O 1
ATOM 3751 N N . LEU A 1 480 ? -14.755 1.696 16.135 1.00 89.50 480 LEU A N 1
ATOM 3752 C CA . LEU A 1 480 ? -15.679 2.811 15.961 1.00 89.50 480 LEU A CA 1
ATOM 3753 C C . LEU A 1 480 ? -15.540 3.347 14.538 1.00 89.50 480 LEU A C 1
ATOM 3755 O O . LEU A 1 480 ? -14.427 3.550 14.060 1.00 89.50 480 LEU A O 1
ATOM 3759 N N . ALA A 1 481 ? -16.661 3.576 13.858 1.00 87.81 481 ALA A N 1
ATOM 3760 C CA . ALA A 1 481 ? -16.691 4.074 12.484 1.00 87.81 481 ALA A CA 1
ATOM 3761 C C . ALA A 1 481 ? -17.667 5.245 12.333 1.00 87.81 481 ALA A C 1
ATOM 3763 O O . ALA A 1 481 ? -18.669 5.324 13.044 1.00 87.81 481 ALA A O 1
ATOM 3764 N N . GLY A 1 482 ? -17.401 6.127 11.368 1.00 85.12 482 GLY A N 1
ATOM 3765 C CA . GLY A 1 482 ? -18.198 7.328 11.120 1.00 85.12 482 GLY A CA 1
ATOM 3766 C C . GLY A 1 482 ? -17.901 8.457 12.105 1.00 85.12 482 GLY A C 1
ATOM 3767 O O . GLY A 1 482 ? -18.827 9.165 12.496 1.00 85.12 482 GLY A O 1
ATOM 3768 N N . LEU A 1 483 ? -16.634 8.598 12.504 1.00 86.56 483 LEU A N 1
ATOM 3769 C CA . LEU A 1 483 ? -16.100 9.558 13.475 1.00 86.56 483 LEU A CA 1
ATOM 3770 C C . LEU A 1 483 ? -16.014 10.997 12.923 1.00 86.56 483 LEU A C 1
ATOM 3772 O O . LEU A 1 483 ? -15.053 11.711 13.182 1.00 86.56 483 LEU A O 1
ATOM 3776 N N . THR A 1 484 ? -17.000 11.442 12.142 1.00 87.81 484 THR A N 1
ATOM 3777 C CA . THR A 1 484 ? -17.078 12.840 11.688 1.00 87.81 484 THR A CA 1
ATOM 3778 C C . THR A 1 484 ? -17.952 13.638 12.638 1.00 87.81 484 THR A C 1
ATOM 3780 O O . THR A 1 484 ? -19.102 13.279 12.872 1.00 87.81 484 THR A O 1
ATOM 3783 N N . GLU A 1 485 ? -17.410 14.734 13.153 1.00 87.56 485 GLU A N 1
ATOM 3784 C CA . GLU A 1 485 ? -18.135 15.687 13.985 1.00 87.56 485 GLU A CA 1
ATOM 3785 C C . GLU A 1 485 ? -19.103 16.531 13.127 1.00 87.56 485 GLU A C 1
ATOM 3787 O O . GLU A 1 485 ? -18.681 17.079 12.104 1.00 87.56 485 GLU A O 1
ATOM 3792 N N . PRO A 1 486 ? -20.391 16.638 13.502 1.00 87.94 486 PRO A N 1
ATOM 3793 C CA . PRO A 1 486 ? -21.448 17.159 12.635 1.00 87.94 486 PRO A CA 1
ATOM 3794 C C . PRO A 1 486 ? -21.415 18.677 12.427 1.00 87.94 486 PRO A C 1
ATOM 3796 O O . PRO A 1 486 ? -21.963 19.156 11.436 1.00 87.94 486 PRO A O 1
ATOM 3799 N N . ARG A 1 487 ? -20.795 19.459 13.320 1.00 86.06 487 ARG A N 1
ATOM 3800 C CA . ARG A 1 487 ? -20.763 20.928 13.211 1.00 86.06 487 ARG A CA 1
ATOM 3801 C C . ARG A 1 487 ? -19.708 21.406 12.227 1.00 86.06 487 ARG A C 1
ATOM 3803 O O . ARG A 1 487 ? -19.984 22.288 11.418 1.00 86.06 487 ARG A O 1
ATOM 3810 N N . ASN A 1 488 ? -18.499 20.863 12.322 1.00 84.44 488 ASN A N 1
ATOM 3811 C CA . ASN A 1 488 ? -17.347 21.323 11.549 1.00 84.44 488 ASN A CA 1
ATOM 3812 C C . ASN A 1 488 ? -16.913 20.328 10.467 1.00 84.44 488 ASN A C 1
ATOM 3814 O O . ASN A 1 488 ? -15.996 20.634 9.707 1.00 84.44 488 ASN A O 1
ATOM 3818 N N . PHE A 1 489 ? -17.545 19.152 10.390 1.00 85.50 489 PHE A N 1
ATOM 3819 C CA . PHE A 1 489 ? -17.191 18.073 9.461 1.00 85.50 489 PHE A CA 1
ATOM 3820 C C . PHE A 1 489 ? -15.723 17.636 9.579 1.00 85.50 489 PHE A C 1
ATOM 3822 O O . PHE A 1 489 ? -15.074 17.284 8.592 1.00 85.50 489 PHE A O 1
ATOM 3829 N N . ILE A 1 490 ? -15.201 17.657 10.808 1.00 85.00 490 ILE A N 1
ATOM 3830 C CA . ILE A 1 490 ? -13.840 17.227 11.138 1.00 85.00 490 ILE A CA 1
ATOM 3831 C C . ILE A 1 490 ? -13.839 15.765 11.586 1.00 85.00 490 ILE A C 1
ATOM 3833 O O . ILE A 1 490 ? -14.740 15.323 12.298 1.00 85.00 490 ILE A O 1
ATOM 3837 N N . THR A 1 491 ? -12.826 15.007 11.172 1.00 86.56 491 THR A N 1
ATOM 3838 C CA . THR A 1 491 ? -12.610 13.637 11.657 1.00 86.56 491 THR A CA 1
ATOM 3839 C C . THR A 1 491 ? -12.085 13.690 13.091 1.00 86.56 491 THR A C 1
ATOM 3841 O O . THR A 1 491 ? -11.080 14.350 13.358 1.00 86.56 491 THR A O 1
ATOM 3844 N N . LEU A 1 492 ? -12.744 12.983 14.005 1.00 88.06 492 LEU A N 1
ATOM 3845 C CA . LEU A 1 492 ? -12.261 12.747 15.358 1.00 88.06 492 LEU A CA 1
ATOM 3846 C C . LEU A 1 492 ? -11.170 11.679 15.308 1.00 88.06 492 LEU A C 1
ATOM 3848 O O . LEU A 1 492 ? -11.412 10.558 14.862 1.00 88.06 492 LEU A O 1
ATOM 3852 N N . TYR A 1 493 ? -9.971 12.045 15.750 1.00 85.94 493 TYR A N 1
ATOM 3853 C CA . TYR A 1 493 ? -8.801 11.163 15.769 1.00 85.94 493 TYR A CA 1
ATOM 3854 C C . TYR A 1 493 ? -8.083 11.144 17.123 1.00 85.94 493 TYR A C 1
ATOM 3856 O O . TYR A 1 493 ? -7.181 10.336 17.302 1.00 85.94 493 TYR A O 1
ATOM 3864 N N . ASP A 1 494 ? -8.452 12.024 18.061 1.00 88.50 494 ASP A N 1
ATOM 3865 C CA . ASP A 1 494 ? -7.906 12.034 19.422 1.00 88.50 494 ASP A CA 1
ATOM 3866 C C . ASP A 1 494 ? -8.804 11.187 20.329 1.00 88.50 494 ASP A C 1
ATOM 3868 O O . ASP A 1 494 ? -9.830 11.669 20.817 1.00 88.50 494 ASP A O 1
ATOM 3872 N N . LEU A 1 495 ? -8.459 9.910 20.503 1.00 90.12 495 LEU A N 1
ATOM 3873 C CA . LEU A 1 495 ? -9.176 8.986 21.376 1.00 90.12 495 LEU A CA 1
ATOM 3874 C C . LEU A 1 495 ? -8.449 8.870 22.717 1.00 90.12 495 LEU A C 1
ATOM 3876 O O . LEU A 1 495 ? -7.241 8.680 22.780 1.00 90.12 495 LEU A O 1
ATOM 3880 N N . VAL A 1 496 ? -9.200 8.953 23.815 1.00 91.81 496 VAL A N 1
ATOM 3881 C CA . VAL A 1 496 ? -8.695 8.604 25.148 1.00 91.81 496 VAL A CA 1
ATOM 3882 C C . VAL A 1 496 ? -9.531 7.468 25.703 1.00 91.81 496 VAL A C 1
ATOM 3884 O O . VAL A 1 496 ? -10.745 7.608 25.862 1.00 91.81 496 VAL A O 1
ATOM 3887 N N . LEU A 1 497 ? -8.853 6.364 26.003 1.00 93.56 497 LEU A N 1
ATOM 3888 C CA . LEU A 1 497 ? -9.402 5.174 26.633 1.00 93.56 497 LEU A CA 1
ATOM 3889 C C . LEU A 1 497 ? -9.122 5.211 28.137 1.00 93.56 497 LEU A C 1
ATOM 3891 O O . LEU A 1 497 ? -7.972 5.363 28.541 1.00 93.56 497 LEU A O 1
ATOM 3895 N N . LEU A 1 498 ? -10.159 5.041 28.953 1.00 94.31 498 LEU A N 1
ATOM 3896 C CA . LEU A 1 498 ? -10.062 5.004 30.413 1.00 94.31 498 LEU A CA 1
ATOM 3897 C C . LEU A 1 498 ? -10.666 3.709 30.951 1.00 94.31 498 LEU A C 1
ATOM 3899 O O . LEU A 1 498 ? -11.733 3.296 30.495 1.00 94.31 498 LEU A O 1
ATOM 3903 N N . ASP A 1 499 ? -10.025 3.106 31.947 1.00 94.75 499 ASP A N 1
ATOM 3904 C CA . ASP A 1 499 ? -10.654 2.098 32.799 1.00 94.75 499 ASP A CA 1
ATOM 3905 C C . ASP A 1 499 ? -11.692 2.785 33.700 1.00 94.75 499 ASP A C 1
ATOM 3907 O O . ASP A 1 499 ? -11.398 3.765 34.387 1.00 94.75 499 ASP A O 1
ATOM 3911 N N . ALA A 1 500 ? -12.926 2.286 33.687 1.00 92.88 500 ALA A N 1
ATOM 3912 C CA . ALA A 1 500 ? -14.022 2.824 34.482 1.00 92.88 500 ALA A CA 1
ATOM 3913 C C . ALA A 1 500 ? -13.792 2.669 35.996 1.00 92.88 500 ALA A C 1
ATOM 3915 O O . ALA A 1 500 ? -14.383 3.423 36.764 1.00 92.88 500 ALA A O 1
ATOM 3916 N N . ALA A 1 501 ? -12.966 1.708 36.429 1.00 92.12 501 ALA A N 1
ATOM 3917 C CA . ALA A 1 501 ? -12.688 1.471 37.844 1.00 92.12 501 ALA A CA 1
ATOM 3918 C C . ALA A 1 501 ? -11.648 2.440 38.429 1.00 92.12 501 ALA A C 1
ATOM 3920 O O . ALA A 1 501 ? -11.766 2.828 39.591 1.00 92.12 501 ALA A O 1
ATOM 3921 N N . THR A 1 502 ? -10.629 2.815 37.651 1.00 92.69 502 THR A N 1
ATOM 3922 C CA . THR A 1 502 ? -9.513 3.661 38.118 1.00 92.69 502 THR A CA 1
ATOM 3923 C C . THR A 1 502 ? -9.538 5.078 37.556 1.00 92.69 502 THR A C 1
ATOM 3925 O O . THR A 1 502 ? -8.776 5.923 38.020 1.00 92.69 502 THR A O 1
ATOM 3928 N N . GLU A 1 503 ? -10.370 5.331 36.543 1.00 90.56 503 GLU A N 1
ATOM 3929 C CA . GLU A 1 503 ? -10.455 6.599 35.805 1.00 90.56 503 GLU A CA 1
ATOM 3930 C C . GLU A 1 503 ? -9.127 7.031 35.167 1.00 90.56 503 GLU A C 1
ATOM 3932 O O . GLU A 1 503 ? -8.874 8.208 34.913 1.00 90.56 503 GLU A O 1
ATOM 3937 N N . SER A 1 504 ? -8.274 6.054 34.870 1.00 92.50 504 SER A N 1
ATOM 3938 C CA . SER A 1 504 ? -6.976 6.239 34.233 1.00 92.50 504 SER A CA 1
ATOM 3939 C C . SER A 1 504 ? -6.876 5.386 32.968 1.00 92.50 504 SER A C 1
ATOM 3941 O O . SER A 1 504 ? -7.647 4.436 32.811 1.00 92.50 504 SER A O 1
ATOM 3943 N N . PRO A 1 505 ? -5.907 5.654 32.075 1.00 92.88 505 PRO A N 1
ATOM 3944 C CA . PRO A 1 505 ? -5.601 4.730 30.992 1.00 92.88 505 PRO A CA 1
ATOM 3945 C C . PRO A 1 505 ? -5.350 3.307 31.523 1.00 92.88 505 PRO A C 1
ATOM 3947 O O . PRO A 1 505 ? -4.731 3.171 32.587 1.00 92.88 505 PRO A O 1
ATOM 3950 N N . PRO A 1 506 ? -5.822 2.256 30.824 1.00 94.75 506 PRO A N 1
ATOM 3951 C CA . PRO A 1 506 ? -5.581 0.877 31.231 1.00 94.75 506 PRO A CA 1
ATOM 3952 C C . PRO A 1 506 ? -4.090 0.540 31.326 1.00 94.75 506 PRO A C 1
ATOM 3954 O O . PRO A 1 506 ? -3.259 1.134 30.640 1.00 94.75 506 PRO A O 1
ATOM 3957 N N . PHE A 1 507 ? -3.750 -0.477 32.121 1.00 92.50 507 PHE A N 1
ATOM 3958 C CA . PHE A 1 507 ? -2.365 -0.948 32.237 1.00 92.50 507 PHE A CA 1
ATOM 3959 C C . PHE A 1 507 ? -1.807 -1.488 30.909 1.00 92.50 507 PHE A C 1
ATOM 3961 O O . PHE A 1 507 ? -0.631 -1.298 30.610 1.00 92.50 507 PHE A O 1
ATOM 3968 N N . GLN A 1 508 ? -2.658 -2.138 30.109 1.00 94.00 508 GLN A N 1
ATOM 3969 C CA . GLN A 1 508 ? -2.347 -2.593 28.756 1.00 94.00 508 GLN A CA 1
ATOM 3970 C C . GLN A 1 508 ? -3.480 -2.194 27.820 1.00 94.00 508 GLN A C 1
ATOM 3972 O O . GLN A 1 508 ? -4.642 -2.551 28.031 1.00 94.00 508 GLN A O 1
ATOM 3977 N N . TRP A 1 509 ? -3.132 -1.446 26.783 1.00 95.62 509 TRP A N 1
ATOM 3978 C CA . TRP A 1 509 ? -4.061 -1.022 25.748 1.00 95.62 509 TRP A CA 1
ATOM 3979 C C . TRP A 1 509 ? -3.301 -0.667 24.475 1.00 95.62 509 TRP A C 1
ATOM 3981 O O . TRP A 1 509 ? -2.076 -0.536 24.481 1.00 95.62 509 TRP A O 1
ATOM 3991 N N . GLY A 1 510 ? -4.037 -0.483 23.391 1.00 95.31 510 GLY A N 1
ATOM 3992 C CA . GLY A 1 510 ? -3.528 0.167 22.202 1.00 95.31 510 GLY A CA 1
ATOM 3993 C C . GLY A 1 510 ? -4.641 0.637 21.288 1.00 95.31 510 GLY A C 1
ATOM 3994 O O . GLY A 1 510 ? -5.827 0.376 21.511 1.00 95.31 510 GLY A O 1
ATOM 3995 N N . GLU A 1 511 ? -4.234 1.364 20.262 1.00 94.00 511 GLU A N 1
ATOM 3996 C CA . GLU A 1 511 ? -5.121 1.915 19.256 1.00 94.00 511 GLU A CA 1
ATOM 3997 C C . GLU A 1 511 ? -4.465 1.888 17.882 1.00 94.00 511 GLU A C 1
ATOM 3999 O O . GLU A 1 511 ? -3.244 1.862 17.740 1.00 94.00 511 GLU A O 1
ATOM 4004 N N . SER A 1 512 ? -5.305 1.882 16.857 1.00 93.69 512 SER A N 1
ATOM 4005 C CA . SER A 1 512 ? -4.910 1.948 15.463 1.00 93.69 512 SER A CA 1
ATOM 4006 C C . SER A 1 512 ? -5.787 2.992 14.786 1.00 93.69 512 SER A C 1
ATOM 4008 O O . SER A 1 512 ? -7.011 2.849 14.701 1.00 93.69 512 SER A O 1
ATOM 4010 N N . LEU A 1 513 ? -5.136 4.062 14.334 1.00 90.69 513 LEU A N 1
ATOM 4011 C CA . LEU A 1 513 ? -5.729 5.186 13.608 1.00 90.69 513 LEU A CA 1
ATOM 4012 C C . LEU A 1 513 ? -5.470 5.035 12.102 1.00 90.69 513 LEU A C 1
ATOM 4014 O O . LEU A 1 513 ? -4.562 4.307 11.706 1.00 90.69 513 LEU A O 1
ATOM 4018 N N . SER A 1 514 ? -6.206 5.745 11.245 1.00 89.88 514 SER A N 1
ATOM 4019 C CA . SER A 1 514 ? -5.876 5.808 9.808 1.00 89.88 514 SER A CA 1
ATOM 4020 C C . SER A 1 514 ? -4.403 6.205 9.580 1.00 89.88 514 SER A C 1
ATOM 4022 O O . SER A 1 514 ? -3.855 6.954 10.389 1.00 89.88 514 SER A O 1
ATOM 4024 N N . ASP A 1 515 ? -3.777 5.797 8.467 1.00 88.88 515 ASP A N 1
ATOM 4025 C CA . ASP A 1 515 ? -2.406 6.189 8.055 1.00 88.88 515 ASP A CA 1
ATOM 4026 C C . ASP A 1 515 ? -2.271 7.699 7.724 1.00 88.88 515 ASP A C 1
ATOM 4028 O O . ASP A 1 515 ? -1.552 8.092 6.814 1.00 88.88 515 ASP A O 1
ATOM 4032 N N . SER A 1 516 ? -2.968 8.589 8.428 1.00 86.50 516 SER A N 1
ATOM 4033 C CA . SER A 1 516 ? -2.999 10.037 8.233 1.00 86.50 516 SER A CA 1
ATOM 4034 C C . SER A 1 516 ? -2.794 10.750 9.564 1.00 86.50 516 SER A C 1
ATOM 4036 O O . SER A 1 516 ? -3.516 10.500 10.525 1.00 86.50 516 SER A O 1
ATOM 4038 N N . TRP A 1 517 ? -1.875 11.717 9.597 1.00 75.12 517 TRP A N 1
ATOM 4039 C CA . TRP A 1 517 ? -1.617 12.540 10.788 1.00 75.12 517 TRP A CA 1
ATOM 4040 C C . TRP A 1 517 ? -2.834 13.367 11.256 1.00 75.12 517 TRP A C 1
ATOM 4042 O O . TRP A 1 517 ? -2.876 13.826 12.391 1.00 75.12 517 TRP A O 1
ATOM 4052 N N . ARG A 1 518 ? -3.817 13.616 10.381 1.00 73.50 518 ARG A N 1
ATOM 4053 C CA . ARG A 1 518 ? -5.004 14.445 10.682 1.00 73.50 518 ARG A CA 1
ATOM 4054 C C . ARG A 1 518 ? -6.320 13.666 10.599 1.00 73.50 518 ARG A C 1
ATOM 4056 O O . ARG A 1 518 ? -7.382 14.276 10.498 1.00 73.50 518 ARG A O 1
ATOM 4063 N N . GLY A 1 519 ? -6.240 12.336 10.567 1.00 76.19 519 GLY A N 1
ATOM 4064 C CA . GLY A 1 519 ? -7.346 11.485 10.140 1.00 76.19 519 GLY A CA 1
ATOM 4065 C C . GLY A 1 519 ? -7.553 11.517 8.620 1.00 76.19 519 GLY A C 1
ATOM 4066 O O . GLY A 1 519 ? -7.105 12.433 7.923 1.00 76.19 519 GLY A O 1
ATOM 4067 N N . ASP A 1 520 ? -8.199 10.487 8.084 1.00 80.38 520 ASP A N 1
ATOM 4068 C CA . ASP A 1 520 ? -8.650 10.423 6.692 1.00 80.38 520 ASP A CA 1
ATOM 4069 C C . ASP A 1 520 ? -10.188 10.327 6.687 1.00 80.38 520 ASP A C 1
ATOM 4071 O O . ASP A 1 520 ? -10.733 9.339 7.176 1.00 80.38 520 ASP A O 1
ATOM 4075 N N . PRO A 1 521 ? -10.926 11.318 6.151 1.00 78.06 521 PRO A N 1
ATOM 4076 C CA . PRO A 1 521 ? -12.385 11.240 6.032 1.00 78.06 521 PRO A CA 1
ATOM 4077 C C . PRO A 1 521 ? -12.874 10.031 5.221 1.00 78.06 521 PRO A C 1
ATOM 4079 O O . PRO A 1 521 ? -14.013 9.593 5.380 1.00 78.06 521 PRO A O 1
ATOM 4082 N N . GLU A 1 522 ? -12.036 9.486 4.336 1.00 81.75 522 GLU A N 1
ATOM 4083 C CA . GLU A 1 522 ? -12.339 8.263 3.592 1.00 81.75 522 GLU A CA 1
ATOM 4084 C C . GLU A 1 522 ? -12.099 6.985 4.413 1.00 81.75 522 GLU A C 1
ATOM 4086 O O . GLU A 1 522 ? -12.601 5.924 4.044 1.00 81.75 522 GLU A O 1
ATOM 4091 N N . GLU A 1 523 ? -11.344 7.086 5.506 1.00 85.25 523 GLU A N 1
ATOM 4092 C CA . GLU A 1 523 ? -11.012 6.020 6.451 1.00 85.25 523 GLU A CA 1
ATOM 4093 C C . GLU A 1 523 ? -11.380 6.461 7.875 1.00 85.25 523 GLU A C 1
ATOM 4095 O O . GLU A 1 523 ? -10.562 6.569 8.787 1.00 85.25 523 GLU A O 1
ATOM 4100 N N . ASN A 1 524 ? -12.657 6.788 8.031 1.00 84.75 524 ASN A N 1
ATOM 4101 C CA . ASN A 1 524 ? -13.200 7.419 9.221 1.00 84.75 524 ASN A CA 1
ATOM 4102 C C . ASN A 1 524 ? -13.520 6.394 10.322 1.00 84.75 524 ASN A C 1
ATOM 4104 O O . ASN A 1 524 ? -14.683 6.205 10.695 1.00 84.75 524 ASN A O 1
ATOM 4108 N N . CYS A 1 525 ? -12.501 5.672 10.780 1.00 88.69 525 CYS A N 1
ATOM 4109 C CA . CYS A 1 525 ? -12.625 4.648 11.808 1.00 88.69 525 CYS A CA 1
ATOM 4110 C C . CYS A 1 525 ? -11.367 4.522 12.668 1.00 88.69 525 CYS A C 1
ATOM 4112 O O . CYS A 1 525 ? -10.258 4.792 12.213 1.00 88.69 525 CYS A O 1
ATOM 4114 N N . ILE A 1 526 ? -11.564 4.064 13.902 1.00 91.25 526 ILE A N 1
ATOM 4115 C CA . ILE A 1 526 ? -10.511 3.776 14.875 1.00 91.25 526 ILE A CA 1
ATOM 4116 C C . ILE A 1 526 ? -10.791 2.401 15.468 1.00 91.25 526 ILE A C 1
ATOM 4118 O O . ILE A 1 526 ? -11.930 2.104 15.843 1.00 91.25 526 ILE A O 1
ATOM 4122 N N . THR A 1 527 ? -9.754 1.576 15.574 1.00 93.75 527 THR A N 1
ATOM 4123 C CA . THR A 1 527 ? -9.815 0.323 16.329 1.00 93.75 527 THR A CA 1
ATOM 4124 C C . THR A 1 527 ? -8.979 0.472 17.584 1.00 93.75 527 THR A C 1
ATOM 4126 O O . THR A 1 527 ? -7.823 0.873 17.508 1.00 93.75 527 THR A O 1
ATOM 4129 N N . ILE A 1 528 ? -9.548 0.119 18.728 1.00 94.62 528 ILE A N 1
ATOM 4130 C CA . ILE A 1 528 ? -8.839 0.082 20.008 1.00 94.62 528 ILE A CA 1
ATOM 4131 C C . ILE A 1 528 ? -8.865 -1.328 20.565 1.00 94.62 528 ILE A C 1
ATOM 4133 O O . ILE A 1 528 ? -9.768 -2.103 20.243 1.00 94.62 528 ILE A O 1
ATOM 4137 N N . TRP A 1 529 ? -7.911 -1.641 21.429 1.00 95.19 529 TRP A N 1
ATOM 4138 C CA . TRP A 1 529 ? -7.881 -2.890 22.173 1.00 95.19 529 TRP A CA 1
ATOM 4139 C C . TRP A 1 529 ? -7.380 -2.684 23.594 1.00 95.19 529 TRP A C 1
ATOM 4141 O O . TRP A 1 529 ? -6.518 -1.848 23.853 1.00 95.19 529 TRP A O 1
ATOM 4151 N N . ALA A 1 530 ? -7.910 -3.479 24.514 1.00 95.75 530 ALA A N 1
ATOM 4152 C CA . ALA A 1 530 ? -7.465 -3.534 25.901 1.00 95.75 530 ALA A CA 1
ATOM 4153 C C . ALA A 1 530 ? -7.745 -4.926 26.479 1.00 95.75 530 ALA A C 1
ATOM 4155 O O . ALA A 1 530 ? -8.249 -5.808 25.772 1.00 95.75 530 ALA A O 1
ATOM 4156 N N . ASP A 1 531 ? -7.420 -5.117 27.756 1.00 92.75 531 ASP A N 1
ATOM 4157 C CA . ASP A 1 531 ? -7.782 -6.328 28.491 1.00 92.75 531 ASP A CA 1
ATOM 4158 C C . ASP A 1 531 ? -9.308 -6.596 28.379 1.00 92.75 531 ASP A C 1
ATOM 4160 O O . ASP A 1 531 ? -10.112 -5.700 28.665 1.00 92.75 531 ASP A O 1
ATOM 4164 N N . PRO A 1 532 ? -9.732 -7.805 27.948 1.00 90.38 532 PRO A N 1
ATOM 4165 C CA . PRO A 1 532 ? -11.141 -8.148 27.738 1.00 90.38 532 P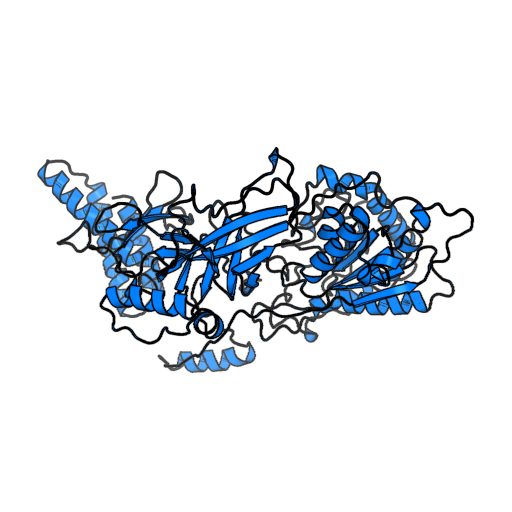RO A CA 1
ATOM 4166 C C . PRO A 1 532 ? -12.040 -7.987 28.970 1.00 90.38 532 PRO A C 1
ATOM 4168 O O . PRO A 1 532 ? -13.253 -7.838 28.824 1.00 90.38 532 PRO A O 1
ATOM 4171 N N . THR A 1 533 ? -11.481 -8.058 30.178 1.00 88.69 533 THR A N 1
ATOM 4172 C CA . THR A 1 533 ? -12.230 -8.014 31.442 1.00 88.69 533 THR A CA 1
ATOM 4173 C C . THR A 1 533 ? -12.632 -6.596 31.850 1.00 88.69 533 THR A C 1
ATOM 4175 O O . THR A 1 533 ? -13.532 -6.426 32.680 1.00 88.69 533 THR A O 1
ATOM 4178 N N . LEU A 1 534 ? -12.009 -5.578 31.249 1.00 92.44 534 LEU A N 1
ATOM 4179 C CA . LEU A 1 534 ? -12.193 -4.187 31.639 1.00 92.44 534 LEU A CA 1
ATOM 4180 C C . LEU A 1 534 ? -13.552 -3.628 31.221 1.00 92.44 534 LEU A C 1
ATOM 4182 O O . LEU A 1 534 ? -14.131 -3.962 30.179 1.00 92.44 534 LEU A O 1
ATOM 4186 N N . ARG A 1 535 ? -14.026 -2.693 32.046 1.00 93.06 535 ARG A N 1
ATOM 4187 C CA . ARG A 1 535 ? -15.055 -1.727 31.669 1.00 93.06 535 ARG A CA 1
ATOM 4188 C C . ARG A 1 535 ? -14.357 -0.449 31.255 1.00 93.06 535 ARG A C 1
ATOM 4190 O O . ARG A 1 535 ? -13.562 0.078 32.021 1.00 93.06 535 ARG A O 1
ATOM 4197 N N . VAL A 1 536 ? -14.664 0.051 30.068 1.00 92.94 536 VAL A N 1
ATOM 4198 C CA . VAL A 1 536 ? -13.973 1.209 29.510 1.00 92.94 536 VAL A CA 1
ATOM 4199 C C . VAL A 1 536 ? -14.904 2.385 29.272 1.00 92.94 536 VAL A C 1
ATOM 4201 O O . VAL A 1 536 ? -16.070 2.221 28.911 1.00 92.94 536 VAL A O 1
ATOM 4204 N N . ARG A 1 537 ? -14.371 3.587 29.463 1.00 93.88 537 ARG A N 1
ATOM 4205 C CA . ARG A 1 537 ? -14.971 4.859 29.059 1.00 93.88 537 ARG A CA 1
ATOM 4206 C C . ARG A 1 537 ? -14.090 5.475 27.981 1.00 93.88 537 ARG A C 1
ATOM 4208 O O . ARG A 1 537 ? -12.873 5.283 27.983 1.00 93.88 537 ARG A O 1
ATOM 4215 N N . LEU A 1 538 ? -14.701 6.196 27.051 1.00 92.56 538 LEU A N 1
ATOM 4216 C CA . LEU A 1 538 ? -13.991 6.776 25.915 1.00 92.56 538 LEU A CA 1
ATOM 4217 C C . LEU A 1 538 ? -14.333 8.249 25.792 1.00 92.56 538 LEU A C 1
ATOM 4219 O O . LEU A 1 538 ? -15.489 8.646 25.942 1.00 92.56 538 LEU A O 1
ATOM 4223 N N . THR A 1 539 ? -13.339 9.046 25.431 1.00 91.62 539 THR A N 1
ATOM 4224 C CA . THR A 1 539 ? -13.580 10.385 24.894 1.00 91.62 539 THR A CA 1
ATOM 4225 C C . THR A 1 539 ? -12.933 10.493 23.527 1.00 91.62 539 THR A C 1
ATOM 4227 O O . THR A 1 539 ? -11.849 9.958 23.305 1.00 91.62 539 THR A O 1
ATOM 4230 N N . LEU A 1 540 ? -13.614 11.169 22.611 1.00 90.56 540 LEU A N 1
ATOM 4231 C CA . LEU A 1 540 ? -13.149 11.419 21.255 1.00 90.56 540 LEU A CA 1
ATOM 4232 C C . LEU A 1 540 ? -13.100 12.922 21.026 1.00 90.56 540 LEU A C 1
ATOM 4234 O O . LEU A 1 540 ? -14.011 13.654 21.418 1.00 90.56 540 LEU A O 1
ATOM 4238 N N . GLY A 1 541 ? -12.045 13.383 20.376 1.00 88.75 541 GLY A N 1
ATOM 4239 C CA . GLY A 1 541 ? -11.820 14.791 20.110 1.00 88.75 541 GLY A CA 1
ATOM 4240 C C . GLY A 1 541 ? -11.039 15.041 18.831 1.00 88.75 541 GLY A C 1
ATOM 4241 O O . GLY A 1 541 ? -10.779 14.146 18.020 1.00 88.75 541 GLY A O 1
ATOM 4242 N N . PHE A 1 542 ? -10.666 16.304 18.673 1.00 81.62 542 PHE A N 1
ATOM 4243 C CA .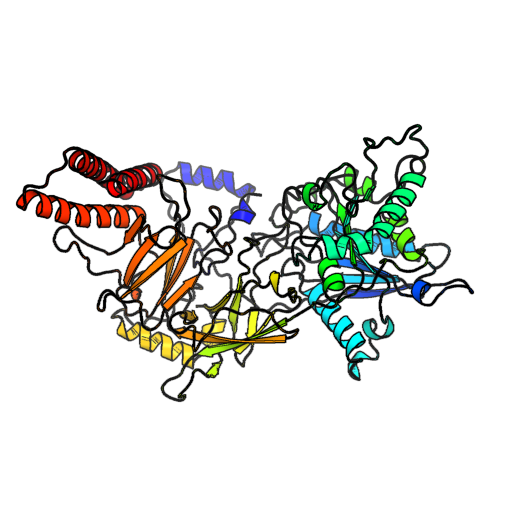 PHE A 1 542 ? -9.775 16.773 17.625 1.00 81.62 542 PHE A CA 1
ATOM 4244 C C . PHE A 1 542 ? -8.647 17.577 18.280 1.00 81.62 542 PHE A C 1
ATOM 4246 O O . PHE A 1 542 ? -8.862 18.678 18.788 1.00 81.62 542 PHE A O 1
ATOM 4253 N N . GLY A 1 543 ? -7.436 17.016 18.288 1.00 72.75 543 GLY A N 1
ATOM 4254 C CA . GLY A 1 543 ? -6.284 17.624 18.959 1.00 72.75 543 GLY A CA 1
ATOM 4255 C C . GLY A 1 543 ? -6.383 17.628 20.492 1.00 72.75 543 GLY A C 1
ATOM 4256 O O . GLY A 1 543 ? -7.215 16.953 21.081 1.00 72.75 543 GLY A O 1
ATOM 4257 N N . PHE A 1 544 ? -5.505 18.394 21.145 1.00 56.00 544 PHE A N 1
ATOM 4258 C CA . PHE A 1 544 ? -5.200 18.245 22.577 1.00 56.00 544 PHE A CA 1
ATOM 4259 C C . PHE A 1 544 ? -6.290 18.725 23.562 1.00 56.00 544 PHE A C 1
ATOM 4261 O O . PHE A 1 544 ? -6.270 18.300 24.713 1.00 56.00 544 PHE A O 1
ATOM 4268 N N . GLN A 1 545 ? -7.211 19.623 23.180 1.00 54.78 545 GLN A N 1
ATOM 4269 C CA . GLN A 1 545 ? -8.067 20.329 24.162 1.00 54.78 545 GLN A CA 1
ATOM 4270 C C . GLN A 1 545 ? -9.580 20.221 23.947 1.00 54.78 545 GLN A C 1
ATOM 4272 O O . GLN A 1 545 ? -10.335 20.608 24.835 1.00 54.78 545 GLN A O 1
ATOM 4277 N N . GLU A 1 546 ? -10.055 19.691 22.821 1.00 74.56 546 GLU A N 1
ATOM 4278 C CA . GLU A 1 546 ? -11.485 19.711 22.500 1.00 74.56 546 GLU A CA 1
ATOM 4279 C C . GLU A 1 546 ? -12.051 18.294 22.420 1.00 74.56 546 GLU A C 1
ATOM 4281 O O . GLU A 1 546 ? -12.063 17.667 21.357 1.00 74.56 546 GLU A O 1
ATOM 4286 N N . LYS A 1 547 ? -12.549 17.787 23.555 1.00 84.75 547 LYS A N 1
ATOM 4287 C CA . LYS A 1 547 ? -13.385 16.582 23.564 1.00 84.75 547 LYS A CA 1
ATOM 4288 C C . LYS A 1 547 ? -14.724 16.923 22.914 1.00 84.75 547 LYS A C 1
ATOM 4290 O O . LYS A 1 547 ? -15.387 17.880 23.299 1.00 84.75 547 LYS A O 1
ATOM 4295 N N . ARG A 1 548 ? -15.072 16.172 21.874 1.00 88.75 548 ARG A N 1
ATOM 4296 C CA . ARG A 1 548 ? -16.266 16.373 21.044 1.00 88.75 548 ARG A CA 1
ATOM 4297 C C . ARG A 1 548 ? -17.326 15.316 21.291 1.00 88.75 548 ARG A C 1
ATOM 4299 O O . ARG A 1 548 ? -18.483 15.578 21.008 1.00 88.75 548 ARG A O 1
ATOM 4306 N N . LEU A 1 549 ? -16.947 14.150 21.803 1.00 90.12 549 LEU A N 1
ATOM 4307 C CA . LEU A 1 549 ? -17.877 13.081 22.133 1.00 90.12 549 LEU A CA 1
ATOM 4308 C C . LEU A 1 549 ? -17.390 12.309 23.359 1.00 90.12 549 LEU A C 1
ATOM 4310 O O . LEU A 1 549 ? -16.193 12.046 23.506 1.00 90.12 549 LEU A O 1
ATOM 4314 N N . ILE A 1 550 ? -18.332 11.922 24.215 1.00 91.62 550 ILE A N 1
ATOM 4315 C CA . ILE A 1 550 ? -18.095 11.152 25.433 1.00 91.62 550 ILE A CA 1
ATOM 4316 C C . ILE A 1 550 ? -18.939 9.879 25.369 1.00 91.62 550 ILE A C 1
ATOM 4318 O O . ILE A 1 550 ? -20.141 9.938 25.141 1.00 91.62 550 ILE A O 1
ATOM 4322 N N . LEU A 1 551 ? -18.313 8.722 25.574 1.00 92.62 551 LEU A N 1
ATOM 4323 C CA . LEU A 1 551 ? -18.976 7.421 25.634 1.00 92.62 551 LEU A CA 1
ATOM 4324 C C . LEU A 1 551 ? -18.701 6.811 27.007 1.00 92.62 551 LEU A C 1
ATOM 4326 O O . LEU A 1 551 ? -17.625 6.259 27.247 1.00 92.62 551 LEU A O 1
ATOM 4330 N N . VAL A 1 552 ? -19.691 6.885 27.898 1.00 93.81 552 VAL A N 1
ATOM 4331 C CA . VAL A 1 552 ? -19.551 6.433 29.297 1.00 93.81 552 VAL A CA 1
ATOM 4332 C C . VAL A 1 552 ? -20.593 5.411 29.747 1.00 93.81 552 VAL A C 1
ATOM 4334 O O . VAL A 1 552 ? -20.443 4.855 30.835 1.00 93.81 552 VAL A O 1
ATOM 4337 N N . ASN A 1 553 ? -21.590 5.102 28.908 1.00 92.19 553 ASN A N 1
ATOM 4338 C CA . ASN A 1 553 ? -22.676 4.167 29.231 1.00 92.19 553 ASN A CA 1
ATOM 4339 C C . ASN A 1 553 ? -23.385 4.564 30.542 1.00 92.19 553 ASN A C 1
ATOM 4341 O O . ASN A 1 553 ? -23.361 3.832 31.537 1.00 92.19 553 ASN A O 1
ATOM 4345 N N . ASN A 1 554 ? -23.909 5.788 30.555 1.00 92.94 554 ASN A N 1
ATOM 4346 C CA . ASN A 1 554 ? -24.610 6.402 31.677 1.00 92.94 554 ASN A CA 1
ATOM 4347 C C . ASN A 1 554 ? -26.131 6.308 31.530 1.00 92.94 554 ASN A C 1
ATOM 4349 O O . ASN A 1 554 ? -26.663 6.033 30.453 1.00 92.94 554 ASN A O 1
ATOM 4353 N N . THR A 1 555 ? -26.819 6.537 32.642 1.00 91.06 555 THR A N 1
ATOM 4354 C CA . THR A 1 555 ? -28.280 6.667 32.707 1.00 91.06 555 THR A CA 1
ATOM 4355 C C . THR A 1 555 ? -28.631 7.976 33.419 1.00 91.06 555 THR A C 1
ATOM 4357 O O . THR A 1 555 ? -27.741 8.574 34.031 1.00 91.06 555 THR A O 1
ATOM 4360 N N . PRO A 1 556 ? -29.897 8.433 33.387 1.00 87.50 556 PRO A N 1
ATOM 4361 C CA . PRO A 1 556 ? -30.317 9.604 34.159 1.00 87.50 556 PRO A CA 1
ATOM 4362 C C . PRO A 1 556 ? -29.992 9.503 35.661 1.00 87.50 556 PRO A C 1
ATOM 4364 O O . PRO A 1 556 ? -29.764 10.516 36.314 1.00 87.50 556 PRO A O 1
ATOM 4367 N N . GLU A 1 557 ? -29.975 8.286 36.216 1.00 89.44 557 GLU A N 1
ATOM 4368 C CA . GLU A 1 557 ? -29.698 8.012 37.632 1.00 89.44 557 GLU A CA 1
ATOM 4369 C C . GLU A 1 557 ? -28.206 7.828 37.948 1.00 89.44 557 GLU A C 1
ATOM 4371 O O . GLU A 1 557 ? -27.816 7.912 39.112 1.00 89.44 557 GLU A O 1
ATOM 4376 N N . ASP A 1 558 ? -27.377 7.553 36.938 1.00 90.25 558 ASP A N 1
ATOM 4377 C CA . ASP A 1 558 ? -25.926 7.358 37.058 1.00 90.25 558 ASP A CA 1
ATOM 4378 C C . ASP A 1 558 ? -25.205 8.098 35.912 1.00 90.25 558 ASP A C 1
ATOM 4380 O O . ASP A 1 558 ? -24.759 7.455 34.952 1.00 90.25 558 ASP A O 1
ATOM 4384 N N . PRO A 1 559 ? -25.111 9.446 35.968 1.00 85.25 559 PRO A N 1
ATOM 4385 C CA . PRO A 1 559 ? -24.636 10.265 34.848 1.00 85.25 559 PRO A CA 1
ATOM 4386 C C . PRO A 1 559 ? -23.156 10.065 34.502 1.00 85.25 559 PRO A C 1
ATOM 4388 O O . PRO A 1 559 ? -22.767 10.242 33.348 1.00 85.25 559 PRO A O 1
ATOM 4391 N N . ILE A 1 560 ? -22.325 9.646 35.463 1.00 86.31 560 ILE A N 1
ATOM 4392 C CA . ILE A 1 560 ? -20.901 9.328 35.235 1.00 86.31 560 ILE A CA 1
ATOM 4393 C C . ILE A 1 560 ? -20.754 8.014 34.450 1.00 86.31 560 ILE A C 1
ATOM 4395 O O . ILE A 1 560 ? -19.796 7.834 33.692 1.00 86.31 560 ILE A O 1
ATOM 4399 N N . GLY A 1 561 ? -21.728 7.114 34.587 1.00 90.94 561 GLY A N 1
ATOM 4400 C CA . GLY A 1 561 ? -21.858 5.898 33.801 1.00 90.94 561 GLY A CA 1
ATOM 4401 C C . GLY A 1 561 ? -20.898 4.785 34.187 1.00 90.94 561 GLY A C 1
ATOM 4402 O O . GLY A 1 561 ? -19.803 4.983 34.716 1.00 90.94 561 GLY A O 1
ATOM 4403 N N . ARG A 1 562 ? -21.299 3.550 33.891 1.00 91.38 562 ARG A N 1
ATOM 4404 C CA . ARG A 1 562 ? -20.584 2.341 34.341 1.00 91.38 562 ARG A CA 1
ATOM 4405 C C . ARG A 1 562 ? -19.505 1.869 33.372 1.00 91.38 562 ARG A C 1
ATOM 4407 O O . ARG A 1 562 ? -18.855 0.855 33.627 1.00 91.38 562 ARG A O 1
ATOM 4414 N N . GLY A 1 563 ? -19.345 2.558 32.246 1.00 92.31 563 GLY A N 1
ATOM 4415 C CA . GLY A 1 563 ? -18.488 2.130 31.151 1.00 92.31 563 GLY A CA 1
ATOM 4416 C C . GLY A 1 563 ? -19.014 0.899 30.407 1.00 92.31 563 GLY A C 1
ATOM 4417 O O . GLY A 1 563 ? -19.999 0.246 30.776 1.00 92.31 563 GLY A O 1
ATOM 4418 N N . TYR A 1 564 ? -18.316 0.585 29.328 1.00 91.25 564 TYR A N 1
ATOM 4419 C CA . TYR A 1 564 ? -18.601 -0.494 28.397 1.00 91.25 564 TYR A CA 1
ATOM 4420 C C . TYR A 1 564 ? -17.722 -1.698 28.708 1.00 91.25 564 TYR A C 1
ATOM 4422 O O . TYR A 1 564 ? -16.500 -1.581 28.711 1.00 91.25 564 TYR A O 1
ATOM 4430 N N . ARG A 1 565 ? -18.314 -2.865 28.964 1.00 89.81 565 ARG A N 1
ATOM 4431 C CA . ARG A 1 565 ? -17.537 -4.091 29.172 1.00 89.81 565 ARG A CA 1
ATOM 4432 C C . ARG A 1 565 ? -17.021 -4.603 27.827 1.00 89.81 565 ARG A C 1
ATOM 4434 O O . ARG A 1 565 ? -17.820 -4.959 26.968 1.00 89.81 565 ARG A O 1
ATOM 4441 N N . LEU A 1 566 ? -15.702 -4.662 27.654 1.00 87.38 566 LEU A N 1
ATOM 4442 C CA . LEU A 1 566 ? -15.100 -5.006 26.361 1.00 87.38 566 LEU A CA 1
ATOM 4443 C C . LEU A 1 566 ? -15.436 -6.428 25.897 1.00 87.38 566 LEU A C 1
ATOM 4445 O O . LEU A 1 566 ? -15.713 -6.620 24.715 1.00 87.38 566 LEU A O 1
ATOM 4449 N N . SER A 1 567 ? -15.463 -7.413 26.800 1.00 83.69 567 SER A N 1
ATOM 4450 C CA . SER A 1 567 ? -15.762 -8.813 26.453 1.00 83.69 567 SER A CA 1
ATOM 4451 C C . SER A 1 567 ? -17.130 -9.032 25.797 1.00 83.69 567 SER A C 1
ATOM 4453 O O . SER A 1 567 ? -17.312 -10.033 25.107 1.00 83.69 567 SER A O 1
ATOM 4455 N N . GLU A 1 568 ? -18.072 -8.107 25.982 1.00 83.19 568 GLU A N 1
ATOM 4456 C CA . GLU A 1 568 ? -19.444 -8.189 25.467 1.00 83.19 568 GLU A CA 1
ATOM 4457 C C . GLU A 1 568 ? -19.633 -7.422 24.147 1.00 83.19 568 GLU A C 1
ATOM 4459 O O . GLU A 1 568 ? -20.728 -7.423 23.589 1.00 83.19 568 GLU A O 1
ATOM 4464 N N . LEU A 1 569 ? -18.585 -6.765 23.634 1.00 80.31 569 LEU A N 1
ATOM 4465 C CA . LEU A 1 569 ? -18.688 -5.853 22.499 1.00 80.31 569 LEU A CA 1
ATOM 4466 C C . LEU A 1 569 ? -17.832 -6.286 21.309 1.00 80.31 569 LEU A C 1
ATOM 4468 O O . LEU A 1 569 ? -16.673 -6.678 21.436 1.00 80.31 569 LEU A O 1
ATOM 4472 N N . GLU A 1 570 ? -18.407 -6.135 20.121 1.00 73.38 570 GLU A N 1
ATOM 4473 C CA . GLU A 1 570 ? -17.677 -6.110 18.844 1.00 73.38 570 GLU A CA 1
ATOM 4474 C C . GLU A 1 570 ? -17.489 -4.663 18.356 1.00 73.38 570 GLU A C 1
ATOM 4476 O O . GLU A 1 570 ? -16.451 -4.268 17.823 1.00 73.38 570 GLU A O 1
ATOM 4481 N N . THR A 1 571 ? -18.505 -3.840 18.603 1.00 81.75 571 THR A N 1
ATOM 4482 C CA . THR A 1 571 ? -18.534 -2.388 18.429 1.00 81.75 571 THR A CA 1
ATOM 4483 C C . THR A 1 571 ? -19.449 -1.800 19.503 1.00 81.75 571 THR A C 1
ATOM 4485 O O . THR A 1 571 ? -20.142 -2.547 20.193 1.00 81.75 571 THR A O 1
ATOM 4488 N N . ILE A 1 572 ? -19.479 -0.475 19.648 1.00 83.12 572 ILE A N 1
ATOM 4489 C CA . ILE A 1 572 ? -20.482 0.201 20.477 1.00 83.12 572 ILE A CA 1
ATOM 4490 C C . ILE A 1 572 ? -21.729 0.419 19.601 1.00 83.12 572 ILE A C 1
ATOM 4492 O O . ILE A 1 572 ? -21.666 1.203 18.645 1.00 83.12 572 ILE A O 1
ATOM 4496 N N . PRO A 1 573 ? -22.857 -0.270 19.869 1.00 80.19 573 PRO A N 1
ATOM 4497 C CA . PRO A 1 573 ? -24.051 -0.171 19.034 1.00 80.19 573 PRO A CA 1
ATOM 4498 C C . PRO A 1 573 ? -24.571 1.262 19.006 1.00 80.19 573 PRO A C 1
ATOM 4500 O O . PRO A 1 573 ? -24.722 1.878 20.053 1.00 80.19 573 PRO A O 1
ATOM 4503 N N . SER A 1 574 ? -24.859 1.809 17.826 1.00 85.75 574 SER A N 1
ATOM 4504 C CA . SER A 1 574 ? -25.394 3.173 17.699 1.00 85.75 574 SER A CA 1
ATOM 4505 C C . SER A 1 574 ? -24.624 4.213 18.528 1.00 85.75 574 SER A C 1
ATOM 4507 O O . SER A 1 574 ? -25.223 5.097 19.138 1.00 85.75 574 SER A O 1
ATOM 4509 N N . TRP A 1 575 ? -23.289 4.096 18.563 1.00 87.50 575 TRP A N 1
ATOM 4510 C CA . TRP A 1 575 ? -22.425 4.894 19.440 1.00 87.50 575 TRP A CA 1
ATOM 4511 C C . TRP A 1 575 ? -22.663 6.403 19.333 1.00 87.50 575 TRP A C 1
ATOM 4513 O O . TRP A 1 575 ? -22.473 7.105 20.313 1.00 87.50 575 TRP A O 1
ATOM 4523 N N . LEU A 1 576 ? -23.107 6.912 18.180 1.00 89.06 576 LEU A N 1
ATOM 4524 C CA . LEU A 1 576 ? -23.463 8.325 18.018 1.00 89.06 576 LEU A CA 1
ATOM 4525 C C . LEU A 1 576 ? -24.623 8.735 18.911 1.00 89.06 576 LEU A C 1
ATOM 4527 O O . LEU A 1 576 ? -24.508 9.704 19.650 1.00 89.06 576 LEU A O 1
ATOM 4531 N N . LEU A 1 577 ? -25.719 7.980 18.858 1.00 92.12 577 LEU A N 1
ATOM 4532 C CA . LEU A 1 577 ? -26.874 8.223 19.710 1.00 92.12 577 LEU A CA 1
ATOM 4533 C C . LEU A 1 577 ? -26.510 8.008 21.178 1.00 92.12 577 LEU A C 1
ATOM 4535 O O . LEU A 1 577 ? -26.861 8.837 22.010 1.00 92.12 577 LEU A O 1
ATOM 4539 N N . GLN A 1 578 ? -25.763 6.944 21.491 1.00 91.19 578 GLN A N 1
ATOM 4540 C CA . GLN A 1 578 ? -25.319 6.703 22.866 1.00 91.19 578 GLN A CA 1
ATOM 4541 C C . GLN A 1 578 ? -24.420 7.829 23.385 1.00 91.19 578 GLN A C 1
ATOM 4543 O O . GLN A 1 578 ? -24.612 8.286 24.501 1.00 91.19 578 GLN A O 1
ATOM 4548 N N . GLY A 1 579 ? -23.472 8.312 22.582 1.00 91.75 579 GLY A N 1
ATOM 4549 C CA . GLY A 1 579 ? -22.555 9.378 22.976 1.00 91.75 579 GLY A CA 1
ATOM 4550 C C . GLY A 1 579 ? -23.242 10.730 23.116 1.00 91.75 579 GLY A C 1
ATOM 4551 O O . GLY A 1 579 ? -23.005 11.433 24.093 1.00 91.75 579 GLY A O 1
ATOM 4552 N N . ALA A 1 580 ? -24.148 11.066 22.196 1.00 93.12 580 ALA A N 1
ATOM 4553 C CA . ALA A 1 580 ? -24.948 12.282 22.291 1.00 93.12 580 ALA A CA 1
ATOM 4554 C C . ALA A 1 580 ? -25.860 12.265 23.530 1.00 93.12 580 ALA A C 1
ATOM 4556 O O . ALA A 1 580 ? -25.923 13.250 24.256 1.00 93.12 580 ALA A O 1
ATOM 4557 N N . ARG A 1 581 ? -26.483 11.119 23.835 1.00 93.06 581 ARG A N 1
ATOM 4558 C CA . ARG A 1 581 ? -27.237 10.917 25.084 1.00 93.06 581 ARG A CA 1
ATOM 4559 C C . ARG A 1 581 ? -26.361 10.986 26.319 1.00 93.06 581 ARG A C 1
ATOM 4561 O O . ARG A 1 581 ? -26.768 11.563 27.317 1.00 93.06 581 ARG A O 1
ATOM 4568 N N . SER A 1 582 ? -25.161 10.415 26.256 1.00 93.06 582 SER A N 1
ATOM 4569 C CA . SER A 1 582 ? -24.231 10.480 27.374 1.00 93.06 582 SER A CA 1
ATOM 4570 C C . SER A 1 582 ? -23.844 11.907 27.712 1.00 93.06 582 SER A C 1
ATOM 4572 O O . SER A 1 582 ? -23.804 12.242 28.893 1.00 93.06 582 SER A O 1
ATOM 4574 N N . MET A 1 583 ? -23.603 12.736 26.698 1.00 93.12 583 MET A N 1
ATOM 4575 C CA . MET A 1 583 ? -23.389 14.169 26.882 1.00 93.12 583 MET A CA 1
ATOM 4576 C C . MET A 1 583 ? -24.635 14.838 27.468 1.00 93.12 583 MET A C 1
ATOM 4578 O O . MET A 1 583 ? -24.517 15.490 28.497 1.00 93.12 583 MET A O 1
ATOM 4582 N N . TRP A 1 584 ? -25.819 14.556 26.914 1.00 94.56 584 TRP A N 1
ATOM 4583 C CA . TRP A 1 584 ? -27.082 15.107 27.409 1.00 94.56 584 TRP A CA 1
ATOM 4584 C C . TRP A 1 584 ? -27.315 14.801 28.896 1.00 94.56 584 TRP A C 1
ATOM 4586 O O . TRP A 1 584 ? -27.564 15.707 29.677 1.00 94.56 584 TRP A O 1
ATOM 4596 N N . TYR A 1 585 ? -27.149 13.553 29.348 1.00 94.06 585 TYR A N 1
ATOM 4597 C CA . TYR A 1 585 ? -27.326 13.224 30.772 1.00 94.06 585 TYR A CA 1
ATOM 4598 C C . TYR A 1 585 ? -26.308 13.921 31.686 1.00 94.06 585 TYR A C 1
ATOM 4600 O O . TYR A 1 585 ? -26.654 14.302 32.804 1.00 94.06 585 TYR A O 1
ATOM 4608 N N . LEU A 1 586 ? -25.063 14.089 31.228 1.00 91.81 586 LEU A N 1
ATOM 4609 C CA . LEU A 1 586 ? -24.031 14.805 31.983 1.00 91.81 586 LEU A CA 1
ATOM 4610 C C . LEU A 1 586 ? -24.352 16.296 32.101 1.00 91.81 586 LEU A C 1
ATOM 4612 O O . LEU A 1 586 ? -24.147 16.889 33.162 1.00 91.81 586 LEU A O 1
ATOM 4616 N N . ASP A 1 587 ? -24.829 16.903 31.019 1.00 92.75 587 ASP A N 1
ATOM 4617 C CA . ASP A 1 587 ? -25.151 18.321 30.997 1.00 92.75 587 ASP A CA 1
ATOM 4618 C C . ASP A 1 587 ? -26.474 18.603 31.719 1.00 92.75 587 ASP A C 1
ATOM 4620 O O . ASP A 1 587 ? -26.533 19.579 32.459 1.00 92.75 587 ASP A O 1
ATOM 4624 N N . GLU A 1 588 ? -27.461 17.704 31.680 1.00 93.94 588 GLU A N 1
ATOM 4625 C CA . GLU A 1 588 ? -28.700 17.822 32.464 1.00 93.94 588 GLU A CA 1
ATOM 4626 C C . GLU A 1 588 ? -28.418 17.845 33.978 1.00 93.94 588 GLU A C 1
ATOM 4628 O O . GLU A 1 588 ? -28.950 18.680 34.715 1.00 93.94 588 GLU A O 1
ATOM 4633 N N . GLU A 1 589 ? -27.531 16.971 34.473 1.00 92.44 589 GLU A N 1
ATOM 4634 C CA . GLU A 1 589 ? -27.113 16.995 35.882 1.00 92.44 589 GLU A CA 1
ATOM 4635 C C . GLU A 1 589 ? -26.448 18.336 36.244 1.00 92.44 589 GLU A C 1
ATOM 4637 O O . GLU A 1 589 ? -26.731 18.925 37.295 1.00 92.44 589 GLU A O 1
ATOM 4642 N N . ARG A 1 590 ? -25.590 18.859 35.359 1.00 90.75 590 ARG A N 1
ATOM 4643 C CA . ARG A 1 590 ? -24.885 20.133 35.562 1.00 90.75 590 ARG A CA 1
ATOM 4644 C C . ARG A 1 590 ? -25.817 21.331 35.501 1.00 90.75 590 ARG A C 1
ATOM 4646 O O . ARG A 1 590 ? -25.693 22.209 36.351 1.00 90.75 590 ARG A O 1
ATOM 4653 N N . VAL A 1 591 ? -26.734 21.372 34.537 1.00 91.75 591 VAL A N 1
ATOM 4654 C CA . VAL A 1 591 ? -27.748 22.423 34.391 1.00 91.75 591 VAL A CA 1
ATOM 4655 C C . VAL A 1 591 ? -28.592 22.476 35.658 1.00 91.75 591 VAL A C 1
ATOM 4657 O O . VAL A 1 591 ? -28.630 23.524 36.303 1.00 91.75 591 VAL A O 1
ATOM 4660 N N . ARG A 1 592 ? -29.135 21.339 36.115 1.00 91.06 592 ARG A N 1
ATOM 4661 C CA . ARG A 1 592 ? -29.871 21.264 37.390 1.00 91.06 592 ARG A CA 1
ATOM 4662 C C . ARG A 1 592 ? -29.022 21.731 38.572 1.00 91.06 592 ARG A C 1
ATOM 4664 O O . ARG A 1 592 ? -29.485 22.509 39.407 1.00 91.06 592 ARG A O 1
ATOM 4671 N N . SER A 1 593 ? -27.760 21.303 38.649 1.00 91.25 593 SER A N 1
ATOM 4672 C CA . SER A 1 593 ? -26.839 21.749 39.698 1.00 91.25 593 SER A CA 1
ATOM 4673 C C . SER A 1 593 ? -26.611 23.265 39.654 1.00 91.25 593 SER A C 1
ATOM 4675 O O . SER A 1 593 ? -26.672 23.919 40.693 1.00 91.25 593 SER A O 1
ATOM 4677 N N . PHE A 1 594 ? -26.399 23.872 38.487 1.00 92.62 594 PHE A N 1
ATOM 4678 C CA . PHE A 1 594 ? -26.225 25.323 38.365 1.00 92.62 594 PHE A CA 1
ATOM 4679 C C . PHE A 1 594 ? -27.494 26.096 38.725 1.00 92.62 594 PHE A C 1
ATOM 4681 O O . PHE A 1 594 ? -27.412 27.108 39.428 1.00 92.62 594 PHE A O 1
ATOM 4688 N N . GLU A 1 595 ? -28.661 25.584 38.345 1.00 92.00 595 GLU A N 1
ATOM 4689 C CA . GLU A 1 595 ? -29.950 26.190 38.673 1.00 92.00 595 GLU A CA 1
ATOM 4690 C C . GLU A 1 595 ? -30.215 26.204 40.178 1.00 92.00 595 GLU A C 1
ATOM 4692 O O . GLU A 1 595 ? -30.660 27.225 40.709 1.00 92.00 595 GLU A O 1
ATOM 4697 N N . THR A 1 596 ? -29.855 25.138 40.905 1.00 93.00 596 THR A N 1
ATOM 4698 C CA . THR A 1 596 ? -29.945 25.145 42.379 1.00 93.00 596 THR A CA 1
ATOM 4699 C C . THR A 1 596 ? -29.052 26.212 43.029 1.00 93.00 596 THR A C 1
ATOM 4701 O O . THR A 1 596 ? -29.342 26.659 44.138 1.00 93.00 596 THR A O 1
ATOM 4704 N N . HIS A 1 597 ? -28.015 26.683 42.325 1.00 93.50 597 HIS A N 1
ATOM 4705 C CA . HIS A 1 597 ? -27.134 27.780 42.739 1.00 93.50 597 HIS A CA 1
ATOM 4706 C C . HIS A 1 597 ? -27.514 29.139 42.113 1.00 93.50 597 HIS A C 1
ATOM 4708 O O . HIS A 1 597 ? -26.758 30.105 42.229 1.00 93.50 597 HIS A O 1
ATOM 4714 N N . GLY A 1 598 ? -28.680 29.243 41.462 1.00 90.81 598 GLY A N 1
ATOM 4715 C CA . GLY A 1 598 ? -29.190 30.483 40.865 1.00 90.81 598 GLY A CA 1
ATOM 4716 C C . GLY A 1 598 ? -28.512 30.895 39.554 1.00 90.81 598 GLY A C 1
ATOM 4717 O O . GLY A 1 598 ? -28.691 32.028 39.105 1.00 90.81 598 GLY A O 1
ATOM 4718 N N . ILE A 1 599 ? -27.734 30.004 38.937 1.00 91.94 599 ILE A N 1
ATOM 4719 C CA . ILE A 1 599 ? -27.082 30.228 37.646 1.00 91.94 599 ILE A CA 1
ATOM 4720 C C . ILE A 1 599 ? -27.953 29.575 36.571 1.00 91.94 599 ILE A C 1
ATOM 4722 O O . ILE A 1 599 ? -28.062 28.357 36.517 1.00 91.94 599 ILE A O 1
ATOM 4726 N N . SER A 1 600 ? -28.571 30.382 35.708 1.00 90.06 600 SER A N 1
ATOM 4727 C CA . SER A 1 600 ? -29.391 29.896 34.592 1.00 90.06 600 SER A CA 1
ATOM 4728 C C . SER A 1 600 ? -29.076 30.669 33.313 1.00 90.06 600 SER A C 1
ATOM 4730 O O . SER A 1 600 ? -28.766 31.864 33.347 1.00 90.06 600 SER A O 1
ATOM 4732 N N . ASN A 1 601 ? -29.142 29.981 32.175 1.00 91.62 601 ASN A N 1
ATOM 4733 C CA . ASN A 1 601 ? -28.932 30.552 30.852 1.00 91.62 601 ASN A CA 1
ATOM 4734 C C . ASN A 1 601 ? -30.029 30.041 29.899 1.00 91.62 601 ASN A C 1
ATOM 4736 O O . ASN A 1 601 ? -29.971 28.878 29.496 1.00 91.62 601 ASN A O 1
ATOM 4740 N N . PRO A 1 602 ? -30.991 30.891 29.484 1.00 91.69 602 PRO A N 1
ATOM 4741 C CA . PRO A 1 602 ? -32.099 30.477 28.619 1.00 91.69 602 PRO A CA 1
ATOM 4742 C C . PRO A 1 602 ? -31.644 29.821 27.314 1.00 91.69 602 PRO A C 1
ATOM 4744 O O . PRO A 1 602 ? -32.259 28.871 26.849 1.00 91.69 602 PRO A O 1
ATOM 4747 N N . ARG A 1 603 ? -30.517 30.279 26.755 1.00 92.56 603 ARG A N 1
ATOM 4748 C CA . ARG A 1 603 ? -29.969 29.724 25.515 1.00 92.56 603 ARG A CA 1
ATOM 4749 C C . ARG A 1 603 ? -29.470 28.290 25.691 1.00 92.56 603 ARG A C 1
ATOM 4751 O O . ARG A 1 603 ? -29.579 27.509 24.756 1.00 92.56 603 ARG A O 1
ATOM 4758 N N . VAL A 1 604 ? -28.888 27.964 26.847 1.00 92.25 604 VAL A N 1
ATOM 4759 C CA . VAL A 1 604 ? -28.451 26.592 27.156 1.00 92.25 604 VAL A CA 1
ATOM 4760 C C . VAL A 1 604 ? -29.676 25.692 27.272 1.00 92.25 604 VAL A C 1
ATOM 4762 O O . VAL A 1 604 ? -29.710 24.644 26.645 1.00 92.25 604 VAL A O 1
ATOM 4765 N N . HIS A 1 605 ? -30.719 26.155 27.965 1.00 92.19 605 HIS A N 1
ATOM 4766 C CA . HIS A 1 605 ? -31.963 25.404 28.123 1.00 92.19 605 HIS A CA 1
ATOM 4767 C C . HIS A 1 605 ? -32.664 25.128 26.781 1.00 92.19 605 HIS A C 1
ATOM 4769 O O . HIS A 1 605 ? -33.052 23.998 26.512 1.00 92.19 605 HIS A O 1
ATOM 4775 N N . GLU A 1 606 ? -32.759 26.135 25.904 1.00 94.88 606 GLU A N 1
ATOM 4776 C CA . GLU A 1 606 ? -33.310 25.967 24.551 1.00 94.88 606 GLU A CA 1
ATOM 4777 C C . GLU A 1 606 ? -32.540 24.915 23.741 1.00 94.88 606 GLU A C 1
ATOM 4779 O O . GLU A 1 606 ? -33.151 24.045 23.125 1.00 94.88 606 GLU A O 1
ATOM 4784 N N . LEU A 1 607 ? -31.202 24.972 23.757 1.00 95.19 607 LEU A N 1
ATOM 4785 C CA . LEU A 1 607 ? -30.362 24.016 23.029 1.00 95.19 607 LEU A CA 1
ATOM 4786 C C . LEU A 1 607 ? -30.473 22.600 23.600 1.00 95.19 607 LEU A C 1
ATOM 4788 O O . LEU A 1 607 ? -30.523 21.646 22.828 1.00 95.19 607 LEU A O 1
ATOM 4792 N N . HIS A 1 608 ? -30.517 22.476 24.925 1.00 95.56 608 HIS A N 1
ATOM 4793 C CA . HIS A 1 608 ? -30.599 21.204 25.634 1.00 95.56 608 HIS A CA 1
ATOM 4794 C C . HIS A 1 608 ? -31.955 20.503 25.417 1.00 95.56 608 HIS A C 1
ATOM 4796 O O . HIS A 1 608 ? -32.009 19.295 25.178 1.00 95.56 608 HIS A O 1
ATOM 4802 N N . GLU A 1 609 ? -33.053 21.262 25.396 1.00 95.50 609 GLU A N 1
ATOM 4803 C CA . GLU A 1 609 ? -34.394 20.748 25.086 1.00 95.50 609 GLU A CA 1
ATOM 4804 C C . GLU A 1 609 ? -34.540 20.381 23.596 1.00 95.50 609 GLU A C 1
ATOM 4806 O O . GLU A 1 609 ? -35.060 19.318 23.255 1.00 95.50 609 GLU A O 1
ATOM 4811 N N . GLU A 1 610 ? -34.039 21.217 22.679 1.00 96.75 610 GLU A N 1
ATOM 4812 C CA . GLU A 1 610 ? -34.047 20.903 21.241 1.00 96.75 610 GLU A CA 1
ATOM 4813 C C . GLU A 1 610 ? -33.203 19.647 20.948 1.00 96.75 610 GLU A C 1
ATOM 4815 O O . GLU A 1 610 ? -33.618 18.767 20.188 1.00 96.75 610 GLU A O 1
ATOM 4820 N N . SER A 1 611 ? -32.045 19.525 21.605 1.00 96.56 611 SER A N 1
ATOM 4821 C CA . SER A 1 611 ? -31.189 18.336 21.568 1.00 96.56 611 SER A CA 1
ATOM 4822 C C . SER A 1 611 ? -31.967 17.082 21.976 1.00 96.56 611 SER A C 1
ATOM 4824 O O . SER A 1 611 ? -32.009 16.118 21.206 1.00 96.56 611 SER A O 1
ATOM 4826 N N . TYR A 1 612 ? -32.676 17.121 23.110 1.00 96.25 612 TYR A N 1
ATOM 4827 C CA . TYR A 1 612 ? -33.500 16.009 23.594 1.00 96.25 612 TYR A CA 1
ATOM 4828 C C . TYR A 1 612 ? -34.516 15.529 22.545 1.00 96.25 612 TYR A C 1
ATOM 4830 O O . TYR A 1 612 ? -34.584 14.337 22.233 1.00 96.25 612 TYR A O 1
ATOM 4838 N N . GLN A 1 613 ? -35.242 16.455 21.912 1.00 97.44 613 GLN A N 1
ATOM 4839 C CA . GLN A 1 613 ? -36.239 16.135 20.882 1.00 97.44 613 GLN A CA 1
ATOM 4840 C C . GLN A 1 613 ? -35.623 15.427 19.665 1.00 97.44 613 GLN A C 1
ATOM 4842 O O . GLN A 1 613 ? -36.215 14.499 19.097 1.00 97.44 613 GLN A O 1
ATOM 4847 N N . HIS A 1 614 ? -34.418 15.833 19.260 1.00 97.62 614 HIS A N 1
ATOM 4848 C CA . HIS A 1 614 ? -33.678 15.160 18.198 1.00 97.62 614 HIS A CA 1
ATOM 4849 C C . HIS A 1 614 ? -33.209 13.758 18.610 1.00 97.62 614 HIS A C 1
ATOM 4851 O O . HIS A 1 614 ? -33.296 12.832 17.799 1.00 97.62 614 HIS A O 1
ATOM 4857 N N . LEU A 1 615 ? -32.759 13.573 19.854 1.00 96.69 615 LEU A N 1
ATOM 4858 C CA . LEU A 1 615 ? -32.328 12.268 20.365 1.00 96.69 615 LEU A CA 1
ATOM 4859 C C . LEU A 1 615 ? -33.496 11.276 20.484 1.00 96.69 615 LEU A C 1
ATOM 4861 O O . LEU A 1 615 ? -33.345 10.122 20.080 1.00 96.69 615 LEU A O 1
ATOM 4865 N N . GLU A 1 616 ? -34.674 11.723 20.922 1.00 97.25 616 GLU A N 1
ATOM 4866 C CA . GLU A 1 616 ? -35.909 10.919 20.928 1.00 97.25 616 GLU A CA 1
ATOM 4867 C C . GLU A 1 616 ? -36.322 10.503 19.510 1.00 97.25 616 GLU A C 1
ATOM 4869 O O . GLU A 1 616 ? -36.619 9.338 19.228 1.00 97.25 616 GLU A O 1
ATOM 4874 N N . ARG A 1 617 ? -36.267 11.444 18.557 1.00 97.44 617 ARG A N 1
ATOM 4875 C CA . ARG A 1 617 ? -36.534 11.144 17.144 1.00 97.44 617 ARG A CA 1
ATOM 4876 C C . ARG A 1 617 ? -35.547 10.120 16.581 1.00 97.44 617 ARG A C 1
ATOM 4878 O O . ARG A 1 617 ? -35.943 9.288 15.759 1.00 97.44 617 ARG A O 1
ATOM 4885 N N . ALA A 1 618 ? -34.277 10.199 16.975 1.00 97.12 618 ALA A N 1
ATOM 4886 C CA . ALA A 1 618 ? -33.247 9.268 16.538 1.00 97.12 618 ALA A CA 1
ATOM 4887 C C . ALA A 1 618 ? -33.503 7.849 17.062 1.00 97.12 618 ALA A C 1
ATOM 4889 O O . ALA A 1 618 ? -33.384 6.898 16.288 1.00 97.12 618 ALA A O 1
ATOM 4890 N N . GLU A 1 619 ? -33.905 7.699 18.326 1.00 95.88 619 GLU A N 1
ATOM 4891 C CA . GLU A 1 619 ? -34.264 6.398 18.901 1.00 95.88 619 GLU A CA 1
ATOM 4892 C C . GLU A 1 619 ? -35.486 5.791 18.208 1.00 95.88 619 GLU A C 1
ATOM 4894 O O . GLU A 1 619 ? -35.396 4.684 17.677 1.00 95.88 619 GLU A O 1
ATOM 4899 N N . ALA A 1 620 ? -36.576 6.548 18.069 1.00 96.81 620 ALA A N 1
ATOM 4900 C CA . ALA A 1 620 ? -37.776 6.070 17.380 1.00 96.81 620 ALA A CA 1
ATOM 4901 C C . ALA A 1 620 ? -37.514 5.698 15.903 1.00 96.81 620 ALA A C 1
ATOM 4903 O O . ALA A 1 620 ? -38.194 4.852 15.315 1.00 96.81 620 ALA A O 1
ATOM 4904 N N . ALA A 1 621 ? -36.554 6.353 15.242 1.00 96.19 621 ALA A N 1
ATOM 4905 C CA . ALA A 1 621 ? -36.123 5.978 13.895 1.00 96.19 621 ALA A CA 1
ATOM 4906 C C . ALA A 1 621 ? -35.285 4.689 13.893 1.00 96.19 621 ALA A C 1
ATOM 4908 O O . ALA A 1 621 ? -35.501 3.830 13.037 1.00 96.19 621 ALA A O 1
ATOM 4909 N N . LEU A 1 622 ? -34.381 4.528 14.864 1.00 94.31 622 LEU A N 1
ATOM 4910 C CA . LEU A 1 622 ? -33.558 3.330 15.021 1.00 94.31 622 LEU A CA 1
ATOM 4911 C C . LEU A 1 622 ? -34.415 2.085 15.293 1.00 94.31 622 LEU A C 1
ATOM 4913 O O . LEU A 1 622 ? -34.197 1.055 14.656 1.00 94.31 622 LEU A O 1
ATOM 4917 N N . GLU A 1 623 ? -35.424 2.193 16.160 1.00 94.12 623 GLU A N 1
ATOM 4918 C CA . GLU A 1 623 ? -36.387 1.119 16.449 1.00 94.12 623 GLU A CA 1
ATOM 4919 C C . GLU A 1 623 ? -37.140 0.655 15.195 1.00 94.12 623 GLU A C 1
ATOM 4921 O O . GLU A 1 623 ? -37.402 -0.533 15.010 1.00 94.12 623 GLU A O 1
ATOM 4926 N N . ARG A 1 624 ? -37.432 1.590 14.283 1.00 93.69 624 ARG A N 1
ATOM 4927 C CA . ARG A 1 624 ? -38.085 1.323 12.991 1.00 93.69 624 ARG A CA 1
ATOM 4928 C C . ARG A 1 624 ? -37.112 0.940 11.875 1.00 93.69 624 ARG A C 1
ATOM 4930 O O . ARG A 1 624 ? -37.546 0.790 10.736 1.00 93.69 624 ARG A O 1
ATOM 4937 N N . ARG A 1 625 ? -35.814 0.798 12.174 1.00 90.44 625 ARG A N 1
ATOM 4938 C CA . ARG A 1 625 ? -34.736 0.543 11.198 1.00 90.44 625 ARG A CA 1
ATOM 4939 C C . ARG A 1 625 ? -34.626 1.616 10.100 1.00 90.44 625 ARG A C 1
ATOM 4941 O O . ARG A 1 625 ? -34.049 1.372 9.042 1.00 90.44 625 ARG A O 1
ATOM 4948 N N . ASP A 1 626 ? -35.124 2.827 10.353 1.00 91.81 626 ASP A N 1
ATOM 4949 C CA . ASP A 1 626 ? -34.929 3.988 9.479 1.00 91.81 626 ASP A CA 1
ATOM 4950 C C . ASP A 1 626 ? -33.569 4.629 9.781 1.00 91.81 626 ASP A C 1
ATOM 4952 O O . ASP A 1 626 ? -33.451 5.639 10.482 1.00 91.81 626 ASP A O 1
ATOM 4956 N N . TYR A 1 627 ? -32.511 4.002 9.261 1.00 90.62 627 TYR A N 1
ATOM 4957 C CA . TYR A 1 627 ? -31.131 4.410 9.521 1.00 90.62 627 TYR A CA 1
ATOM 4958 C C . TYR A 1 627 ? -30.796 5.809 8.990 1.00 90.62 627 TYR A C 1
ATOM 4960 O O . TYR A 1 627 ? -29.902 6.458 9.534 1.00 90.62 627 TYR A O 1
ATOM 4968 N N . GLN A 1 628 ? -31.494 6.289 7.953 1.00 92.38 628 GLN A N 1
ATOM 4969 C CA . GLN A 1 628 ? -31.274 7.632 7.416 1.00 92.38 628 GLN A CA 1
ATOM 4970 C C . GLN A 1 628 ? -31.776 8.686 8.403 1.00 92.38 628 GLN A C 1
ATOM 4972 O O . GLN A 1 628 ? -31.011 9.574 8.787 1.00 92.38 628 GLN A O 1
ATOM 4977 N N . THR A 1 629 ? -33.030 8.569 8.851 1.00 95.19 629 THR A N 1
ATOM 4978 C CA . THR A 1 629 ? -33.592 9.502 9.836 1.00 95.19 629 THR A CA 1
ATOM 4979 C C . THR A 1 629 ? -32.864 9.394 11.172 1.00 95.19 629 THR A C 1
ATOM 4981 O O . THR A 1 629 ? -32.541 10.426 11.758 1.00 95.19 629 THR A O 1
ATOM 4984 N N . TYR A 1 630 ? -32.548 8.173 11.620 1.00 95.31 630 TYR A N 1
ATOM 4985 C CA . TYR A 1 630 ? -31.744 7.932 12.822 1.00 95.31 630 TYR A CA 1
ATOM 4986 C C . TYR A 1 630 ? -30.424 8.703 12.770 1.00 95.31 630 TYR A C 1
ATOM 4988 O O . TYR A 1 630 ? -30.113 9.457 13.691 1.00 95.31 630 TYR A O 1
ATOM 4996 N N . ARG A 1 631 ? -29.660 8.549 11.679 1.00 92.19 631 ARG A N 1
ATOM 4997 C CA . ARG A 1 631 ? -28.334 9.158 11.549 1.00 92.19 631 ARG A CA 1
ATOM 4998 C C . ARG A 1 631 ? -28.420 10.681 11.591 1.00 92.19 631 ARG A C 1
ATOM 5000 O O . ARG A 1 631 ? -27.678 11.299 12.346 1.00 92.19 631 ARG A O 1
ATOM 5007 N N . MET A 1 632 ? -29.340 11.261 10.818 1.00 93.69 632 MET A N 1
ATOM 5008 C CA . MET A 1 632 ? -29.527 12.712 10.764 1.00 93.69 632 MET A CA 1
ATOM 5009 C C . MET A 1 632 ? -29.942 13.285 12.123 1.00 93.69 632 MET A C 1
ATOM 5011 O O . MET A 1 632 ? -29.379 14.283 12.562 1.00 93.69 632 MET A O 1
ATOM 5015 N N . ALA A 1 633 ? -30.907 12.654 12.796 1.00 96.25 633 ALA A N 1
ATOM 5016 C CA . ALA A 1 633 ? -31.412 13.135 14.077 1.00 96.25 633 ALA A CA 1
ATOM 5017 C C . ALA A 1 633 ? -30.367 12.992 15.201 1.00 96.25 633 ALA A C 1
ATOM 5019 O O . ALA A 1 633 ? -30.192 13.922 15.982 1.00 96.25 633 ALA A O 1
ATOM 5020 N N . ALA A 1 634 ? -29.608 11.890 15.237 1.00 94.81 634 ALA A N 1
ATOM 5021 C CA . ALA A 1 634 ? -28.532 11.703 16.213 1.00 94.81 634 ALA A CA 1
ATOM 5022 C C . ALA A 1 634 ? -27.408 12.743 16.045 1.00 94.81 634 ALA A C 1
ATOM 5024 O O . ALA A 1 634 ? -26.921 13.290 17.030 1.00 94.81 634 ALA A O 1
ATOM 5025 N N . GLU A 1 635 ? -27.017 13.052 14.804 1.00 93.75 635 GLU A N 1
ATOM 5026 C CA . GLU A 1 635 ? -26.020 14.090 14.506 1.00 93.75 635 GLU A CA 1
ATOM 5027 C C . GLU A 1 635 ? -26.514 15.498 14.872 1.00 93.75 635 GLU A C 1
ATOM 5029 O O . GLU A 1 635 ? -25.735 16.308 15.373 1.00 93.75 635 GLU A O 1
ATOM 5034 N N . GLN A 1 636 ? -27.805 15.786 14.667 1.00 94.75 636 GLN A N 1
ATOM 5035 C CA . GLN A 1 636 ? -28.422 17.050 15.081 1.00 94.75 636 GLN A CA 1
ATOM 5036 C C . GLN A 1 636 ? -28.429 17.210 16.604 1.00 94.75 636 GLN A C 1
ATOM 5038 O O . GLN A 1 636 ? -27.962 18.237 17.095 1.00 94.75 636 GLN A O 1
ATOM 5043 N N . GLY A 1 637 ? -28.881 16.188 17.340 1.00 94.81 637 GLY A N 1
ATOM 5044 C CA . GLY A 1 637 ? -28.855 16.195 18.806 1.00 94.81 637 GLY A CA 1
ATOM 5045 C C . GLY A 1 637 ? -27.434 16.377 19.338 1.00 94.81 637 GLY A C 1
ATOM 5046 O O . GLY A 1 637 ? -27.168 17.287 20.112 1.00 94.81 637 GLY A O 1
ATOM 5047 N N . TRP A 1 638 ? -26.470 15.617 18.809 1.00 93.69 638 TRP A N 1
ATOM 5048 C CA . TRP A 1 638 ? -25.059 15.765 19.175 1.00 93.69 638 TRP A CA 1
ATOM 5049 C C . TRP A 1 638 ? -24.506 17.183 18.928 1.00 93.69 638 TRP A C 1
ATOM 5051 O O . TRP A 1 638 ? -23.789 17.740 19.768 1.00 93.69 638 TRP A O 1
ATOM 5061 N N . ALA A 1 639 ? -24.833 17.790 17.784 1.00 92.56 639 ALA A N 1
ATOM 5062 C CA . ALA A 1 639 ? -24.381 19.136 17.437 1.00 92.56 639 ALA A CA 1
ATOM 5063 C C . ALA A 1 639 ? -24.937 20.213 18.383 1.00 92.56 639 ALA A C 1
ATOM 5065 O O . ALA A 1 639 ? -24.228 21.181 18.684 1.00 92.56 639 ALA A O 1
ATOM 5066 N N . LEU A 1 640 ? -26.193 20.059 18.813 1.00 93.06 640 LEU A N 1
ATOM 5067 C CA . LEU A 1 640 ? -26.856 20.949 19.764 1.00 93.06 640 LEU A CA 1
ATOM 5068 C C . LEU A 1 640 ? -26.293 20.761 21.171 1.00 93.06 640 LEU A C 1
ATOM 5070 O O . LEU A 1 640 ? -25.902 21.754 21.779 1.00 93.06 640 LEU A O 1
ATOM 5074 N N . GLU A 1 641 ? -26.132 19.514 21.619 1.00 91.44 641 GLU A N 1
ATOM 5075 C CA . GLU A 1 641 ? -25.588 19.214 22.947 1.00 91.44 641 GLU A CA 1
ATOM 5076 C C . GLU A 1 641 ? -24.163 19.719 23.113 1.00 91.44 641 GLU A C 1
ATOM 5078 O O . GLU A 1 641 ? -23.810 20.309 24.116 1.00 91.44 641 GLU A O 1
ATOM 5083 N N . SER A 1 642 ? -23.352 19.630 22.061 1.00 87.94 642 SER A N 1
ATOM 5084 C CA . SER A 1 642 ? -21.999 20.198 22.062 1.00 87.94 642 SER A CA 1
ATOM 5085 C C . SER A 1 642 ? -21.954 21.736 22.220 1.00 87.94 642 SER A C 1
ATOM 5087 O O . SER A 1 642 ? -20.868 22.325 22.143 1.00 87.94 642 SER A O 1
ATOM 5089 N N . ARG A 1 643 ? -23.103 22.422 22.272 1.00 85.06 643 ARG A N 1
ATOM 5090 C CA . ARG A 1 643 ? -23.237 23.876 22.465 1.00 85.06 643 ARG A CA 1
ATOM 5091 C C . ARG A 1 643 ? -23.977 24.258 23.749 1.00 85.06 643 ARG A C 1
ATOM 5093 O O . ARG A 1 643 ? -23.856 25.433 24.109 1.00 85.06 643 ARG A O 1
ATOM 5100 N N . ALA A 1 644 ? -24.798 23.359 24.294 1.00 81.44 644 ALA A N 1
ATOM 5101 C CA . ALA A 1 644 ? -25.391 23.515 25.617 1.00 81.44 644 ALA A CA 1
ATOM 5102 C C . ALA A 1 644 ? -24.260 23.539 26.659 1.00 81.44 644 ALA A C 1
ATOM 5104 O O . ALA A 1 644 ? -24.381 24.340 27.615 1.00 81.44 644 ALA A O 1
#

Secondary structure (DSSP, 8-state):
-TTGGG--SS----------TTTHHHHHHHHTTS-------------------EEEEEE-----TT--TTTSS-EEEEEE----BSSTT----TTTTHHHHHHHHHHHHHHTSSS--SS-EEEEEES-STTTTHHHHHHHHHHHHHHHH---TTTTTSHHHHH-S-SEEEEEE--SS-S-EEEES--SSS---HHHHHHHHHHHHHHHHHHHHTT-TT-S---TT---SEEETTTTGGG--GGGG-SS----TTHHHHHBTS-EEEEEE-S---TTTBSTT--GGG--HHHHHHHH--BTTTB--HHHHHHHHHT--S-SSSSPPPB-EEEEEEEEEE--TTT-SSS-EE-TT-EEEEE-SB--SEETTEESS-EEE--TT-EEEEEEEE---GGG-PPEEEEEEEESSHHHHHH-HHHHHHHHHHHHTTTS--PPPP-SS-EEEEE--TTTTTS--EE---SSEEEEEEEEEE-EEEEEE--B-TTT-PBP-EEEEEETTTSS--SSEEEE--SBTT--TTS-EEEEEE-TT-EEEEEEEETTTEEEEEE---BTTBTT---EEGGG-SS-TTHHHHHHHHHHHHHHHHHHHHHHTT---HHHHHHHHHHHHHHHHHHHHHHTT-HHHHHHHHHHHHHHHTT-

Radius of gyration: 29.04 Å; chains: 1; bounding box: 77×54×84 Å

Foldseek 3Di:
DLLLLQFFPFLALDDDDDDDPVCVVVVVVVVVVDDDDDDDDDDDDDDDDDDDKDKDWLFCADADPPADPLLAFEEEEEAEQDAAASPRVQTPCQFNRLQVVLLVVLSVVQNPDPDHFRYTYMYMYFYCQQQLSVRLLVLLVQLLCCQPVNDDPVCCPDPSNVSHAHLEYEYENEGQAALAKEKFQAFDQQGDDLVVGLQFQVVVLVVLVVLWVVQQQLDPDDDLVDDARYHSQSNCRPVHHSPNQEPFGADDSQVLCLLQFGHYMYIYDTNDHLVCG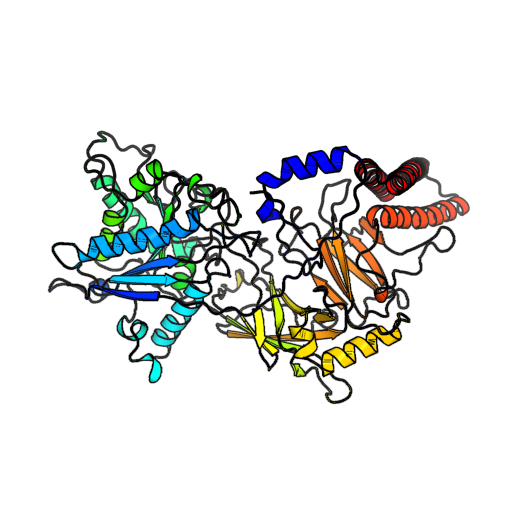NHSNSDPVPGNVVSSCSQADRDGNHGDHPSSSVSCVSNDGDHSTPDTGDNFWAKEKEFEFEDDPVPDPDTQHGQFQKWKWKFDQPLPCDGRRHGSIHIFTAHLRRMDMDTSHGNDDPVPWDKMFMKIFQWLAPVRCVSCVPLVVQLLVLLVLQVDPSDDRPSSGFGQKIFFPLCCVVQNRIDTRNDRYHYHYTYIDGKFKAKDFPQQQLPPRFQWDDKDKAFLVPRHGDPGKDKDFRSHPRGDNSNRMMMMIDRQNTFIKMFTDGPDPDGLWTAACADLVGLNHRHDRRVVDRYDPLRLLRGLVSLLSNVVVVQVVCVVVVDHDVLLVVLSVQLVVLSVQLVVCVVVVVVVSNVVSSSSSSNSSSVD

pLDDT: mean 91.29, std 6.98, range [52.56, 98.88]